Protein AF-A0AAJ0AAS0-F1 (afdb_monomer)

Mean predicted aligned error: 7.14 Å

Radius of gyration: 32.36 Å; Cα contacts (8 Å, |Δi|>4): 1077; chains: 1; bounding box: 87×70×100 Å

Solvent-accessible surface area (backbone atoms only — not comparable to full-atom values): 34614 Å² total; per-residue (Å²): 134,81,77,73,82,68,79,83,86,67,87,67,66,46,69,42,65,20,64,79,59,46,59,66,50,43,45,36,36,22,75,67,64,39,52,76,45,74,57,83,54,62,69,46,57,45,37,20,52,46,12,35,52,51,49,54,50,40,54,76,70,66,52,89,38,75,56,42,33,24,33,56,78,65,44,46,85,45,74,49,88,57,27,48,62,51,39,58,66,70,61,72,78,76,83,89,67,65,59,49,57,64,39,36,51,46,16,21,51,54,33,43,44,19,25,49,41,61,15,34,44,32,41,60,68,67,58,47,50,50,52,47,52,32,59,76,64,32,52,40,60,69,27,46,62,65,82,50,48,16,36,64,6,21,36,60,47,30,36,41,56,48,31,53,44,50,47,34,69,88,38,41,26,38,34,52,85,88,76,63,40,81,44,40,26,56,59,49,31,64,71,72,72,51,77,58,50,83,60,53,56,39,30,49,52,51,60,14,22,18,38,25,54,30,50,23,36,39,39,52,34,49,54,50,50,52,52,52,56,55,48,51,42,43,48,49,29,35,47,30,39,52,53,47,29,57,60,75,61,32,38,65,68,65,28,64,78,53,71,46,66,30,23,38,49,40,17,52,49,28,44,58,30,42,45,78,41,68,46,46,41,74,96,82,68,96,61,88,71,78,92,62,75,59,59,60,68,49,43,35,27,65,53,54,5,54,39,51,50,43,45,52,55,24,48,54,41,49,48,49,61,47,30,36,67,36,38,63,47,34,35,40,68,91,79,74,42,78,45,80,69,66,54,13,48,30,46,57,47,22,56,20,24,47,41,44,24,47,36,50,33,53,52,43,50,43,55,42,50,44,48,54,35,59,42,32,46,94,64,23,81,57,44,24,42,25,62,29,68,58,41,43,86,81,24,52,70,41,49,65,53,55,54,49,45,51,50,48,45,54,50,32,56,62,60,42,58,65,62,69,83,66,65,56,67,34,64,85,60,62,37,51,66,49,22,36,12,43,55,26,19,52,45,28,40,51,44,52,50,49,46,45,54,47,49,17,50,47,52,50,52,48,48,50,37,35,45,52,52,42,49,51,50,53,30,53,63,58,39,49,67,62,31,53,81,69,35,91,62,37,65,55,30,52,53,42,39,42,74,34,39,68,42,37,59,67,60,22,18,46,50,14,23,54,60,33,46,58,64,49,46,67,71,42,43,76,74,56,62,86,56,55,73,72,57,46,53,52,51,54,49,53,52,52,52,46,33,51,51,43,11,52,50,54,32,49,48,44,54,56,40,50,55,54,34,76,78,57,70,64,38,73,80,38,41,14,55,38,38,32,50,55,41,45,42,42,48,64,73,69,58,45,72,82,71,57,34,74,82,43,52,50,75,60,98,86,60,86,79,48,81,80,48,76,70,40,58,51,70,67,58,53,28,46,57,46,30,49,33,52,75,72,38,61,48,49,56,56,52,54,64,48,73,74,59,70,85,78,74,91,71,75,72,73,81,79,82,126

InterPro domains:
  IPR001106 Aromatic amino acid lyase [PF00221] (23-470)
  IPR001106 Aromatic amino acid lyase [PTHR10362] (16-489)
  IPR001106 Aromatic amino acid lyase [cd00332] (19-468)
  IPR005922 Phenylalanine ammonia-lyase [TIGR01226] (15-492)
  IPR008948 L-Aspartase-like [SSF48557] (14-642)
  IPR023144 Phenylalanine ammonia-lyase, shielding domain superfamily [G3DSA:1.10.274.20] (472-572)
  IPR024083 Fumarase/histidase, N-terminal [G3DSA:1.10.275.10] (10-210)

Sequence (658 aa):
METSPAVAGLTFSCVVDGQTLLLSDVVAVSHYHAPVSLTSDANILNKVHQSTVLLRLKLRQGATIYGITTGFGGSADVRTSDHEELQRGLLQLPQRGHALPTSIVRGMFLIRVNSLLRGHSGVRLEVLKAMLTLLDNHVIPIVPLRASISASGDLIPLSYIAGVLEGNSDVYVVVGTQNQKFMTEKEASKFIGMEPVRFEAKEALGITNGTATSAAAACIVMHQAHQLATMSQFLTAMATEALRGRQSNYHPFISQCRPHLGQMEAAATILRLLSGSKLTRNRDDHAEGLVKGRYPLRTAPQWIGYLLEVLMLAQQQVQVEINNTTDNPLFDVETETVHQGGNFQALAITSAMEKVSSSMQLLGKLMFAQCTELLNAKLNDCLPPNLAVDKPSKSFTTKGLDITMAAYMSELAHLSHPVSAHIQSAEMNNQSINSLALIAARNALEMTEILFLKLATYVYAFCQALDLECLNLDFCNVARPAMLEVAQNCICLLQKWNNLVNLDVEDRGRTAAREATGGQLEIWRPFLEGMHPEELIIALKAMDDHTKQSAERISHEYCKTRLRFLENPSTGAYLGVASKAIYKYVRKTLGVPIHRGLQDYPPTLGTGESPEEAGKKTIGTLTSEIYVALRNGSMHDMVMSRMFSGPKPLMRCRDTQG

Organism: NCBI:txid1209918

Secondary structure (DSSP, 8-state):
-------TT----EEE-SS---HHHHHHHHHS---EEE---HHHHHHHHHHHHHHHHHHHTT---TTTTB--GGGTT-B-S-HHHHHHHH-------SBPPHHHHHHHHHHHHHHHHTS-S---HHHHHHHHHHHHTTEEE--BSS---SSSSSHHHHHHHHHHHTT-TT-EEEE-SSS-EEEEHHHHHHHHTPPPP---TTHHHHHHSS-HHHHHHHHHHHHHHHHHHHHHHHHHHHHHHHTT-BGGGG-HHHHHTS--HHHHHHHHHHHHHTTT-SSSB-TT---SS-SS--HHHHTHHHHHHHHHHHHHHHHHHHHHHTTS---SSEEETTTTEEE---TT--HHHHHHHHHHHHHHHHHHHHHHHHHHHHH-TTTSSSPPGGG-SS-TTT--TTHHHHHHHHHHHHHHHHHTS-GGGG---BTTTTBSS---HHHHHHHHHHHHHHHHHHHHHHHHHHHHHHHHHHHHHHHHHHHHHHHHTT-TTHHHHHHHHHHTTTS-HHHHHHHHHHHHHHHHHHHHHHHHTT--HHHHHHHHHHHHHHHHHHHHHHHHHHHHHHHHHHHS--GGGT--HHHHHHHHIIIIIS------GGGGSPPPTTS---TTTTTPPPHHHHHHHHHHHHHTSHHHHHHHHHHT-SSPP---------

Structure (mmCIF, N/CA/C/O backbone):
data_AF-A0AAJ0AAS0-F1
#
_entry.id   AF-A0AAJ0AAS0-F1
#
loop_
_atom_site.group_PDB
_atom_site.id
_atom_site.type_symbol
_atom_site.label_atom_id
_atom_site.label_alt_id
_atom_site.label_comp_id
_atom_site.label_asym_id
_atom_site.label_entity_id
_atom_site.label_seq_id
_atom_site.pdbx_PDB_ins_code
_atom_site.Cartn_x
_atom_site.Cartn_y
_atom_site.Cartn_z
_atom_site.occupancy
_atom_site.B_iso_or_equiv
_atom_site.auth_seq_id
_atom_site.auth_comp_id
_atom_site.auth_asym_id
_atom_site.auth_atom_id
_atom_site.pdbx_PDB_model_num
ATOM 1 N N . MET A 1 1 ? -9.972 18.865 -6.438 1.00 31.48 1 MET A N 1
ATOM 2 C CA . MET A 1 1 ? -10.188 17.418 -6.636 1.00 31.48 1 MET A CA 1
ATOM 3 C C . MET A 1 1 ? -11.632 17.237 -7.054 1.00 31.48 1 MET A C 1
ATOM 5 O O . MET A 1 1 ? -12.506 17.241 -6.200 1.00 31.48 1 MET A O 1
ATOM 9 N N . GLU A 1 2 ? -11.887 17.175 -8.358 1.00 23.27 2 GLU A N 1
ATOM 10 C CA . GLU A 1 2 ? -13.170 16.689 -8.862 1.00 23.27 2 GLU A CA 1
ATOM 11 C C . GLU A 1 2 ? -13.206 15.181 -8.617 1.00 23.27 2 GLU A C 1
ATOM 13 O O . GLU A 1 2 ? -12.278 14.453 -8.975 1.00 23.27 2 GLU A O 1
ATOM 18 N N . THR A 1 3 ? -14.235 14.727 -7.915 1.00 31.94 3 THR A N 1
ATOM 19 C CA . THR A 1 3 ? -14.547 13.310 -7.772 1.00 31.94 3 THR A CA 1
ATOM 20 C C . THR A 1 3 ? -14.706 12.707 -9.163 1.00 31.94 3 THR A C 1
ATOM 22 O O . THR A 1 3 ? -15.489 13.220 -9.964 1.00 31.94 3 THR A O 1
ATOM 25 N N . SER A 1 4 ? -13.977 11.621 -9.434 1.00 27.77 4 SER A N 1
ATOM 26 C CA . SER A 1 4 ? -14.240 10.715 -10.558 1.00 27.77 4 SER A CA 1
ATOM 27 C C . SER A 1 4 ? -15.754 10.492 -10.688 1.00 27.77 4 SER A C 1
ATOM 29 O O . SER A 1 4 ? -16.411 10.355 -9.647 1.00 27.77 4 SER A O 1
ATOM 31 N N . PRO A 1 5 ? -16.329 10.502 -11.907 1.00 30.50 5 PRO A N 1
ATOM 32 C CA . PRO A 1 5 ? -17.762 10.351 -12.080 1.00 30.50 5 PRO A CA 1
ATOM 33 C C . PRO A 1 5 ? -18.199 9.073 -11.376 1.00 30.50 5 PRO A C 1
ATOM 35 O O . PRO A 1 5 ? -17.675 7.988 -11.631 1.00 30.50 5 PRO A O 1
ATOM 38 N N . ALA A 1 6 ? -19.123 9.268 -10.439 1.00 33.81 6 ALA A N 1
ATOM 39 C CA . ALA A 1 6 ? -19.765 8.235 -9.665 1.00 33.81 6 ALA A CA 1
ATOM 40 C C . ALA A 1 6 ? -20.058 7.014 -10.540 1.00 33.81 6 ALA A C 1
ATOM 42 O O . ALA A 1 6 ? -20.558 7.142 -11.662 1.00 33.81 6 ALA A O 1
ATOM 43 N N . VAL A 1 7 ? -19.812 5.827 -9.987 1.00 36.34 7 VAL A N 1
ATOM 44 C CA . VAL A 1 7 ? -20.528 4.622 -10.396 1.00 36.34 7 VAL A CA 1
ATOM 45 C C . VAL A 1 7 ? -22.010 4.924 -10.167 1.00 36.34 7 VAL A C 1
ATOM 47 O O . VAL A 1 7 ? -22.537 4.789 -9.066 1.00 36.34 7 VAL A O 1
ATOM 50 N N . ALA A 1 8 ? -22.656 5.470 -11.192 1.00 32.84 8 ALA A N 1
ATOM 51 C CA . ALA A 1 8 ? -24.053 5.837 -11.169 1.00 32.84 8 ALA A CA 1
ATOM 52 C C . ALA A 1 8 ? -24.873 4.551 -11.001 1.00 32.84 8 ALA A C 1
ATOM 54 O O . ALA A 1 8 ? -24.895 3.713 -11.900 1.00 32.84 8 ALA A O 1
ATOM 55 N N . GLY A 1 9 ? -25.527 4.392 -9.845 1.00 35.19 9 GLY A N 1
ATOM 56 C CA . GLY A 1 9 ? -26.623 3.431 -9.679 1.00 35.19 9 GLY A CA 1
ATOM 57 C C . GLY A 1 9 ? -26.605 2.527 -8.444 1.00 35.19 9 GLY A C 1
ATOM 58 O O . GLY A 1 9 ? -27.605 1.861 -8.208 1.00 35.19 9 GLY A O 1
ATOM 59 N N . LEU A 1 10 ? -25.544 2.502 -7.632 1.00 41.59 10 LEU A N 1
ATOM 60 C CA . LEU A 1 10 ? -25.531 1.747 -6.370 1.00 41.59 10 LEU A CA 1
ATOM 61 C C . LEU A 1 10 ? -25.032 2.648 -5.239 1.00 41.59 10 LEU A C 1
ATOM 63 O O . LEU A 1 10 ? -23.831 2.836 -5.065 1.00 41.59 10 LEU A O 1
ATOM 67 N N . THR A 1 11 ? -25.950 3.217 -4.458 1.00 56.59 11 THR A N 1
ATOM 68 C CA . THR A 1 11 ? -25.603 3.800 -3.157 1.00 56.59 11 THR A CA 1
ATOM 69 C C . THR A 1 11 ? -25.243 2.654 -2.222 1.00 56.59 11 THR A C 1
ATOM 71 O O . THR A 1 11 ? -26.122 2.023 -1.636 1.00 56.59 11 THR A O 1
ATOM 74 N N . PHE A 1 12 ? -23.952 2.337 -2.141 1.00 76.06 12 PHE A N 1
ATOM 75 C CA . PHE A 1 12 ? -23.439 1.391 -1.160 1.00 76.06 12 PHE A CA 1
ATOM 76 C C . PHE A 1 12 ? -23.821 1.882 0.244 1.00 76.06 12 PHE A C 1
ATOM 78 O O . PHE A 1 12 ? -23.503 3.013 0.609 1.00 76.06 12 PHE A O 1
ATOM 85 N N . SER A 1 13 ? -24.521 1.046 1.007 1.00 80.88 13 SER A N 1
ATOM 86 C CA . SER A 1 13 ? -24.860 1.294 2.407 1.00 80.88 13 SER A CA 1
ATOM 87 C C . SER A 1 13 ? -24.376 0.113 3.234 1.00 80.88 13 SER A C 1
ATOM 89 O O . SER A 1 13 ? -24.624 -1.040 2.879 1.00 80.88 13 SER A O 1
ATOM 91 N N . CYS A 1 14 ? -23.655 0.411 4.312 1.00 93.44 14 CYS A N 1
ATOM 92 C CA . CYS A 1 14 ? -23.156 -0.587 5.245 1.00 93.44 14 CYS A CA 1
ATOM 93 C C . CYS A 1 14 ? -24.217 -0.838 6.321 1.00 93.44 14 CYS A C 1
ATOM 95 O O . CYS A 1 14 ? -24.584 0.082 7.054 1.00 93.44 14 CYS A O 1
ATOM 97 N N . VAL A 1 15 ? -24.681 -2.079 6.448 1.00 95.81 15 VAL A N 1
ATOM 98 C CA . VAL A 1 15 ? -25.550 -2.502 7.554 1.00 95.81 15 VAL A CA 1
ATOM 99 C C . VAL A 1 15 ? -24.696 -3.263 8.559 1.00 95.81 15 VAL A C 1
ATOM 101 O O . VAL A 1 15 ? -24.069 -4.253 8.195 1.00 95.81 15 VAL A O 1
ATOM 104 N N . VAL A 1 16 ? -24.654 -2.805 9.810 1.00 96.69 16 VAL A N 1
ATOM 105 C CA . VAL A 1 16 ? -23.948 -3.515 10.889 1.00 96.69 16 VAL A CA 1
ATOM 106 C C . VAL A 1 16 ? -24.905 -4.414 11.666 1.00 96.69 16 VAL A C 1
ATOM 108 O O . VAL A 1 16 ? -25.995 -3.992 12.058 1.00 96.69 16 VAL A O 1
ATOM 111 N N . ASP A 1 17 ? -24.479 -5.652 11.904 1.00 96.88 17 ASP A N 1
ATOM 112 C CA . ASP A 1 17 ? -25.237 -6.698 12.605 1.00 96.88 17 ASP A CA 1
ATOM 113 C C . ASP A 1 17 ? -24.415 -7.413 13.702 1.00 96.88 17 ASP A C 1
ATOM 115 O O . ASP A 1 17 ? -24.924 -8.262 14.432 1.00 96.88 17 ASP A O 1
ATOM 119 N N . GLY A 1 18 ? -23.138 -7.050 13.841 1.00 96.88 18 GLY A N 1
ATOM 120 C CA . GLY A 1 18 ? -22.194 -7.624 14.793 1.00 96.88 18 GLY A CA 1
ATOM 121 C C . GLY A 1 18 ? -21.450 -8.871 14.316 1.00 96.88 18 GLY A C 1
ATOM 122 O O . GLY A 1 18 ? -20.670 -9.428 15.095 1.00 96.88 18 GLY A O 1
ATOM 123 N N . GLN A 1 19 ? -21.674 -9.343 13.086 1.00 96.38 19 GLN A N 1
ATOM 124 C CA . GLN A 1 19 ? -21.149 -10.635 12.626 1.00 96.38 19 GLN A CA 1
ATOM 125 C C . GLN A 1 19 ? -20.616 -10.644 11.192 1.00 96.38 19 GLN A C 1
ATOM 127 O O . GLN A 1 19 ? -19.713 -11.435 10.910 1.00 96.38 19 GLN A O 1
ATOM 132 N N . THR A 1 20 ? -21.146 -9.814 10.291 1.00 96.75 20 THR A N 1
ATOM 133 C CA . THR A 1 20 ? -20.845 -9.917 8.852 1.00 96.75 20 THR A CA 1
ATOM 134 C C . THR A 1 20 ? -20.095 -8.723 8.276 1.00 96.75 20 THR A C 1
ATOM 136 O O . THR A 1 20 ? -20.034 -8.582 7.057 1.00 96.75 20 THR A O 1
ATOM 139 N N . LEU A 1 21 ? -19.518 -7.862 9.114 1.00 97.31 21 LEU A N 1
ATOM 140 C CA . LEU A 1 21 ? -18.780 -6.688 8.657 1.00 97.31 21 LEU A CA 1
ATOM 141 C C . LEU A 1 21 ? -17.566 -7.119 7.831 1.00 97.31 21 LEU A C 1
ATOM 143 O O . LEU A 1 21 ? -16.699 -7.837 8.329 1.00 97.31 21 LEU A O 1
ATOM 147 N N . LEU A 1 22 ? -17.468 -6.682 6.582 1.00 97.12 22 LEU A N 1
ATOM 148 C CA . LEU A 1 22 ? -16.325 -6.978 5.725 1.00 97.12 22 LEU A CA 1
ATOM 149 C C . LEU A 1 22 ? -15.256 -5.896 5.846 1.00 97.12 22 LEU A C 1
ATOM 151 O O . LEU A 1 22 ? -15.534 -4.722 6.094 1.00 97.12 22 LEU A O 1
ATOM 155 N N . LEU A 1 23 ? -14.010 -6.273 5.564 1.00 96.50 23 LEU A N 1
ATOM 156 C CA . LEU A 1 23 ? -12.910 -5.316 5.428 1.00 96.50 23 LEU A CA 1
ATOM 157 C C . LEU A 1 23 ? -13.241 -4.186 4.437 1.00 96.50 23 LEU A C 1
ATOM 159 O O . LEU A 1 23 ? -12.921 -3.024 4.690 1.00 96.50 23 LEU A O 1
ATOM 163 N N . SER A 1 24 ? -13.899 -4.514 3.319 1.00 95.31 24 SER A N 1
ATOM 164 C CA . SER A 1 24 ? -14.338 -3.534 2.319 1.00 95.31 24 SER A CA 1
ATOM 165 C C . SER A 1 24 ? -15.326 -2.518 2.881 1.00 95.31 24 SER A C 1
ATOM 167 O O . SER A 1 24 ? -15.268 -1.354 2.492 1.00 95.31 24 SER A O 1
ATOM 169 N N . ASP A 1 25 ? -16.187 -2.930 3.809 1.00 97.19 25 ASP A N 1
ATOM 170 C CA . ASP A 1 25 ? -17.194 -2.061 4.415 1.00 97.19 25 ASP A CA 1
ATOM 171 C C . ASP A 1 25 ? -16.514 -1.031 5.316 1.00 97.19 25 ASP A C 1
ATOM 173 O O . ASP A 1 25 ? -16.795 0.165 5.224 1.00 97.19 25 ASP A O 1
ATOM 177 N N . VAL A 1 26 ? -15.527 -1.476 6.106 1.00 98.06 26 VAL A N 1
ATOM 178 C CA . VAL A 1 26 ? -14.680 -0.584 6.910 1.00 98.06 26 VAL A CA 1
ATOM 179 C C . VAL A 1 26 ? -14.005 0.450 6.017 1.00 98.06 26 VAL A C 1
ATOM 181 O O . VAL A 1 26 ? -14.097 1.643 6.289 1.00 98.06 26 VAL A O 1
ATOM 184 N N . VAL A 1 27 ? -13.389 0.031 4.909 1.00 96.00 27 VAL A N 1
ATOM 185 C CA . VAL A 1 27 ? -12.736 0.954 3.964 1.00 96.00 27 VAL A CA 1
ATOM 186 C C . VAL A 1 27 ? -13.741 1.924 3.334 1.00 96.00 27 VAL A C 1
ATOM 188 O O . VAL A 1 27 ? -13.458 3.121 3.250 1.00 96.00 27 VAL A O 1
ATOM 191 N N . ALA A 1 28 ? -14.916 1.443 2.922 1.00 95.56 28 ALA A N 1
ATOM 192 C CA . ALA A 1 28 ? -15.973 2.261 2.331 1.00 95.56 28 ALA A CA 1
ATOM 193 C C . ALA A 1 28 ? -16.441 3.370 3.286 1.00 95.56 28 ALA A C 1
ATOM 195 O O . ALA A 1 28 ? -16.555 4.533 2.898 1.00 95.56 28 ALA A O 1
ATOM 196 N N . VAL A 1 29 ? -16.641 3.044 4.560 1.00 96.19 29 VAL A N 1
ATOM 197 C CA . VAL A 1 29 ? -17.061 4.007 5.586 1.00 96.19 29 VAL A CA 1
ATOM 198 C C . VAL A 1 29 ? -15.919 4.950 5.981 1.00 96.19 29 VAL A C 1
ATOM 200 O O . VAL A 1 29 ? -16.136 6.159 6.143 1.00 96.19 29 VAL A O 1
ATOM 203 N N . SER A 1 30 ? -14.701 4.418 6.112 1.00 95.06 30 SER A N 1
ATOM 204 C CA . SER A 1 30 ? -13.500 5.147 6.531 1.00 95.06 30 SER A CA 1
ATOM 205 C C . SER A 1 30 ? -12.994 6.146 5.496 1.00 95.06 30 SER A C 1
ATOM 207 O O . SER A 1 30 ? -12.663 7.272 5.862 1.00 95.06 30 SER A O 1
ATOM 209 N N . HIS A 1 31 ? -12.901 5.746 4.225 1.00 90.06 31 HIS A N 1
ATOM 210 C CA . HIS A 1 31 ? -12.305 6.557 3.158 1.00 90.06 31 HIS A CA 1
ATOM 211 C C . HIS A 1 31 ? -13.331 7.196 2.227 1.00 90.06 31 HIS A C 1
ATOM 213 O O . HIS A 1 31 ? -13.123 8.325 1.789 1.00 90.06 31 HIS A O 1
ATOM 219 N N . TYR A 1 32 ? -14.429 6.499 1.934 1.00 91.19 32 TYR A N 1
ATOM 220 C CA . TYR A 1 32 ? -15.428 6.952 0.961 1.00 91.19 32 TYR A CA 1
ATOM 221 C C . TYR A 1 32 ? -16.697 7.505 1.614 1.00 91.19 32 TYR A C 1
ATOM 223 O O . TYR A 1 32 ? -17.628 7.891 0.914 1.00 91.19 32 TYR A O 1
ATOM 231 N N . HIS A 1 33 ? -16.716 7.587 2.948 1.00 93.19 33 HIS A N 1
ATOM 232 C CA . HIS A 1 33 ? -17.821 8.132 3.733 1.00 93.19 33 HIS A CA 1
ATOM 233 C C . HIS A 1 33 ? -19.169 7.450 3.454 1.00 93.19 33 HIS A C 1
ATOM 235 O O . HIS A 1 33 ? -20.209 8.104 3.507 1.00 93.19 33 HIS A O 1
ATOM 241 N N . ALA A 1 34 ? -19.152 6.146 3.158 1.00 94.06 34 ALA A N 1
ATOM 242 C CA . ALA A 1 34 ? -20.374 5.384 2.945 1.00 94.06 34 ALA A CA 1
ATOM 243 C C . ALA A 1 34 ? -21.331 5.496 4.153 1.00 94.06 34 ALA A C 1
ATOM 245 O O . ALA A 1 34 ? -20.856 5.446 5.295 1.00 94.06 34 ALA A O 1
ATOM 246 N N . PRO A 1 35 ? -22.651 5.630 3.919 1.00 93.19 35 PRO A N 1
ATOM 247 C CA . PRO A 1 35 ? -23.645 5.675 4.984 1.00 93.19 35 PRO A CA 1
ATOM 248 C C . PRO A 1 35 ? -23.721 4.337 5.723 1.00 93.19 35 PRO A C 1
ATOM 250 O O . PRO A 1 35 ? -23.610 3.265 5.112 1.00 93.19 35 PRO A O 1
ATOM 253 N N . VAL A 1 36 ? -23.955 4.408 7.032 1.00 95.44 36 VAL A N 1
ATOM 254 C CA . VAL A 1 36 ? -24.023 3.245 7.924 1.00 95.44 36 VAL A CA 1
ATOM 255 C C . VAL A 1 36 ? -25.398 3.183 8.572 1.00 95.44 36 VAL A C 1
ATOM 257 O O . VAL A 1 36 ? -25.947 4.198 8.976 1.00 95.44 36 VAL A O 1
ATOM 260 N N . SER A 1 37 ? -25.958 1.986 8.702 1.00 94.69 37 SER A N 1
ATOM 261 C CA . SER A 1 37 ? -27.196 1.765 9.448 1.00 94.69 37 SER A CA 1
ATOM 262 C C . SER A 1 37 ? -27.090 0.530 10.336 1.00 94.69 37 SER A C 1
ATOM 264 O O . SER A 1 37 ? -26.320 -0.391 10.061 1.00 94.69 37 SER A O 1
ATOM 266 N N . LEU A 1 38 ? -27.853 0.515 11.429 1.00 95.69 38 LEU A N 1
ATOM 267 C CA . LEU A 1 38 ? -28.025 -0.687 12.243 1.00 95.69 38 LEU A CA 1
ATOM 268 C C . LEU A 1 38 ? -28.921 -1.686 11.512 1.00 95.69 38 LEU A C 1
ATOM 270 O O . LEU A 1 38 ? -29.851 -1.296 10.804 1.00 95.69 38 LEU A O 1
ATOM 274 N N . THR A 1 39 ? -28.691 -2.972 11.758 1.00 96.12 39 THR A N 1
ATOM 275 C CA . THR A 1 39 ? -29.633 -4.026 11.380 1.00 96.12 39 THR A CA 1
ATOM 276 C C . THR A 1 39 ? -31.048 -3.745 11.900 1.00 96.12 39 THR A C 1
ATOM 278 O O . THR A 1 39 ? -31.243 -3.191 12.985 1.00 96.12 39 THR A O 1
ATOM 281 N N . SER A 1 40 ? -32.045 -4.165 11.120 1.00 94.88 40 SER A N 1
ATOM 282 C CA . SER A 1 40 ? -33.456 -4.171 11.526 1.00 94.88 40 SER A CA 1
ATOM 283 C C . SER A 1 40 ? -33.870 -5.476 12.218 1.00 94.88 40 SER A C 1
ATOM 285 O O . SER A 1 40 ? -35.023 -5.604 12.631 1.00 94.88 40 SER A O 1
ATOM 287 N N . ASP A 1 41 ? -32.950 -6.436 12.375 1.00 97.00 41 ASP A N 1
ATOM 288 C CA . ASP A 1 41 ? -33.218 -7.697 13.066 1.00 97.00 41 ASP A CA 1
ATOM 289 C C . ASP A 1 41 ? -33.472 -7.460 14.563 1.00 97.00 41 ASP A C 1
ATOM 291 O O . ASP A 1 41 ? -32.561 -7.201 15.359 1.00 97.00 41 ASP A O 1
ATOM 295 N N . ALA A 1 42 ? -34.741 -7.590 14.950 1.00 96.69 42 ALA A N 1
ATOM 296 C CA . ALA A 1 42 ? -35.193 -7.423 16.322 1.00 96.69 42 ALA A CA 1
ATOM 297 C C . ALA A 1 42 ? -34.506 -8.387 17.300 1.00 96.69 42 ALA A C 1
ATOM 299 O O . ALA A 1 42 ? -34.339 -8.029 18.464 1.00 96.69 42 ALA A O 1
ATOM 300 N N . ASN A 1 43 ? -34.067 -9.572 16.860 1.00 95.81 43 ASN A N 1
ATOM 301 C CA . ASN A 1 43 ? -33.386 -10.528 17.734 1.00 95.81 43 ASN A CA 1
ATOM 302 C C . ASN A 1 43 ? -32.020 -9.999 18.176 1.00 95.81 43 ASN A C 1
ATOM 304 O O . ASN A 1 43 ? -31.676 -10.091 19.353 1.00 95.81 43 ASN A O 1
ATOM 308 N N . ILE A 1 44 ? -31.260 -9.408 17.251 1.00 95.88 44 ILE A N 1
ATOM 309 C CA . ILE A 1 44 ? -29.943 -8.823 17.540 1.00 95.88 44 ILE A CA 1
ATOM 310 C C . ILE A 1 44 ? -30.103 -7.631 18.487 1.00 95.88 44 ILE A C 1
ATOM 312 O O . ILE A 1 44 ? -29.446 -7.561 19.527 1.00 95.88 44 ILE A O 1
ATOM 316 N N . LEU A 1 45 ? -31.040 -6.729 18.184 1.00 97.00 45 LEU A N 1
ATOM 317 C CA . LEU A 1 45 ? -31.318 -5.565 19.031 1.00 97.00 45 LEU A CA 1
ATOM 318 C C . LEU A 1 45 ? -31.811 -5.973 20.429 1.00 97.00 45 LEU A C 1
ATOM 320 O O . LEU A 1 45 ? -31.420 -5.367 21.430 1.00 97.00 45 LEU A O 1
ATOM 324 N N . ASN A 1 46 ? -32.625 -7.028 20.515 1.00 96.94 46 ASN A N 1
ATOM 325 C CA . ASN A 1 46 ? -33.105 -7.554 21.786 1.00 96.94 46 ASN A CA 1
ATOM 326 C C . ASN A 1 46 ? -31.972 -8.169 22.622 1.00 96.94 46 ASN A C 1
ATOM 328 O O . ASN A 1 46 ? -31.959 -7.962 23.830 1.00 96.94 46 ASN A O 1
ATOM 332 N N . LYS A 1 47 ? -30.976 -8.835 22.016 1.00 96.56 47 LYS A N 1
ATOM 333 C CA . LYS A 1 47 ? -29.791 -9.328 22.748 1.00 96.56 47 LYS A CA 1
ATOM 334 C C . LYS A 1 47 ? -29.015 -8.194 23.419 1.00 96.56 47 LYS A C 1
ATOM 336 O O . LYS A 1 47 ? -28.660 -8.299 24.593 1.00 96.56 47 LYS A O 1
ATOM 341 N N . VAL A 1 48 ? -28.816 -7.074 22.717 1.00 97.56 48 VAL A N 1
ATOM 342 C CA . VAL A 1 48 ? -28.203 -5.868 23.306 1.00 97.56 48 VAL A CA 1
ATOM 343 C C . VAL A 1 48 ? -29.003 -5.402 24.519 1.00 97.56 48 VAL A C 1
ATOM 345 O O . VAL A 1 48 ? -28.438 -5.238 25.602 1.00 97.56 48 VAL A O 1
ATOM 348 N N . HIS A 1 49 ? -30.323 -5.270 24.373 1.00 97.75 49 HIS A N 1
ATOM 349 C CA . HIS A 1 49 ? -31.198 -4.879 25.475 1.00 97.75 49 HIS A CA 1
ATOM 350 C C . HIS A 1 49 ? -31.118 -5.853 26.662 1.00 97.75 49 HIS A C 1
ATOM 352 O O . HIS A 1 49 ? -30.901 -5.425 27.798 1.00 97.75 49 HIS A O 1
ATOM 358 N N . GLN A 1 50 ? -31.210 -7.159 26.415 1.00 98.12 50 GLN A N 1
ATOM 359 C CA . GLN A 1 50 ? -31.137 -8.192 27.447 1.00 98.12 50 GLN A CA 1
ATOM 360 C C . GLN A 1 50 ? -29.813 -8.153 28.222 1.00 98.12 50 GLN A C 1
ATOM 362 O O . GLN A 1 50 ? -29.824 -8.321 29.441 1.00 98.12 50 GLN A O 1
ATOM 367 N N . SER A 1 51 ? -28.692 -7.839 27.567 1.00 97.94 51 SER A N 1
ATOM 368 C CA . SER A 1 51 ? -27.401 -7.680 28.251 1.00 97.94 51 SER A CA 1
ATOM 369 C C . SER A 1 51 ? -27.414 -6.544 29.284 1.00 97.94 51 SER A C 1
ATOM 371 O O . SER A 1 51 ? -26.890 -6.697 30.388 1.00 97.94 51 SER A O 1
ATOM 373 N N . THR A 1 52 ? -28.091 -5.429 28.980 1.00 97.69 52 THR A N 1
ATOM 374 C CA . THR A 1 52 ? -28.263 -4.312 29.928 1.00 97.69 52 THR A CA 1
ATOM 375 C C . THR A 1 52 ? -29.208 -4.675 31.077 1.00 97.69 52 THR A C 1
ATOM 377 O O . THR A 1 52 ? -28.983 -4.278 32.223 1.00 97.69 52 THR A O 1
ATOM 380 N N . VAL A 1 53 ? -30.248 -5.474 30.803 1.00 97.94 53 VAL A N 1
ATOM 381 C CA . VAL A 1 53 ? -31.174 -5.986 31.826 1.00 97.94 53 VAL A CA 1
ATOM 382 C C . VAL A 1 53 ? -30.442 -6.917 32.790 1.00 97.94 53 VAL A C 1
ATOM 384 O O . VAL A 1 53 ? -30.584 -6.761 34.006 1.00 97.94 53 VAL A O 1
ATOM 387 N N . LEU A 1 54 ? -29.617 -7.829 32.268 1.00 98.12 54 LEU A N 1
ATOM 388 C CA . LEU A 1 54 ? -28.797 -8.730 33.073 1.00 98.12 54 LEU A CA 1
ATOM 389 C C . LEU A 1 54 ? -27.805 -7.951 33.944 1.00 98.12 54 LEU A C 1
ATOM 391 O O . LEU A 1 54 ? -27.720 -8.213 35.143 1.00 98.12 54 LEU A O 1
ATOM 395 N N . LEU A 1 55 ? -27.114 -6.949 33.389 1.00 97.38 55 LEU A N 1
ATOM 396 C CA . LEU A 1 55 ? -26.239 -6.065 34.163 1.00 97.38 55 LEU A CA 1
ATOM 397 C C . LEU A 1 55 ? -26.984 -5.433 35.350 1.00 97.38 55 LEU A C 1
ATOM 399 O O . LEU A 1 55 ? -26.564 -5.576 36.500 1.00 97.38 55 LEU A O 1
ATOM 403 N N . ARG A 1 56 ? -28.130 -4.791 35.101 1.00 96.38 56 ARG A N 1
ATOM 404 C CA . ARG A 1 56 ? -28.939 -4.159 36.158 1.00 96.38 56 ARG A CA 1
ATOM 405 C C . ARG A 1 56 ? -29.436 -5.169 37.195 1.00 96.38 56 ARG A C 1
ATOM 407 O O . ARG A 1 56 ? -29.492 -4.852 38.382 1.00 96.38 56 ARG A O 1
ATOM 414 N N . LEU A 1 57 ? -29.793 -6.385 36.777 1.00 96.81 57 LEU A N 1
ATOM 415 C CA . LEU A 1 57 ? -30.160 -7.469 37.690 1.00 96.81 57 LEU A CA 1
ATOM 416 C C . LEU A 1 57 ? -28.995 -7.834 38.618 1.00 96.81 57 LEU A C 1
ATOM 418 O O . LEU A 1 57 ? -29.186 -7.857 39.833 1.00 96.81 57 LEU A O 1
ATOM 422 N N . LYS A 1 58 ? -27.795 -8.059 38.071 1.00 96.88 58 LYS A N 1
ATOM 423 C CA . LYS A 1 58 ? -26.612 -8.425 38.863 1.00 96.88 58 LYS A CA 1
ATOM 424 C C . LYS A 1 58 ? -26.198 -7.316 39.831 1.00 96.88 58 LYS A C 1
ATOM 426 O O . LYS A 1 58 ? -25.869 -7.613 40.977 1.00 96.88 58 LYS A O 1
ATOM 431 N N . LEU A 1 59 ? -26.290 -6.048 39.425 1.00 95.25 59 LEU A N 1
ATOM 432 C CA . LEU A 1 59 ? -26.036 -4.915 40.324 1.00 95.25 59 LEU A CA 1
ATOM 433 C C . LEU A 1 59 ? -27.026 -4.873 41.495 1.00 95.25 59 LEU A C 1
ATOM 435 O O . LEU A 1 59 ? -26.608 -4.735 42.641 1.00 95.25 59 LEU A O 1
ATOM 439 N N . ARG A 1 60 ? -28.327 -5.086 41.242 1.00 95.06 60 ARG A N 1
ATOM 440 C CA . ARG A 1 60 ? -29.342 -5.176 42.313 1.00 95.06 60 ARG A CA 1
ATOM 441 C C . ARG A 1 60 ? -29.115 -6.350 43.264 1.00 95.06 60 ARG A C 1
ATOM 443 O O . ARG A 1 60 ? -29.484 -6.262 44.428 1.00 95.06 60 ARG A O 1
ATOM 450 N N . GLN A 1 61 ? -28.506 -7.430 42.781 1.00 95.38 61 GLN A N 1
ATOM 451 C CA . GLN A 1 61 ? -28.114 -8.584 43.595 1.00 95.38 61 GLN A CA 1
ATOM 452 C C . GLN A 1 61 ? -26.825 -8.343 44.405 1.00 95.38 61 GLN A C 1
ATOM 454 O O . GLN A 1 61 ? -26.389 -9.241 45.119 1.00 95.38 61 GLN A O 1
ATOM 459 N N . GLY A 1 62 ? -26.199 -7.163 44.302 1.00 93.06 62 GLY A N 1
ATOM 460 C CA . GLY A 1 62 ? -24.944 -6.853 44.992 1.00 93.06 62 GLY A CA 1
ATOM 461 C C . GLY A 1 62 ? -23.728 -7.571 44.402 1.00 93.06 62 GLY A C 1
ATOM 462 O O . GLY A 1 62 ? -22.745 -7.800 45.107 1.00 93.06 62 GLY A O 1
ATOM 463 N N . ALA A 1 63 ? -23.780 -7.964 43.123 1.00 93.75 63 ALA A N 1
ATOM 464 C CA . ALA A 1 63 ? -22.688 -8.689 42.487 1.00 93.75 63 ALA A CA 1
ATOM 465 C C . ALA A 1 63 ? -21.397 -7.851 42.422 1.00 93.75 63 ALA A C 1
ATOM 467 O O . ALA A 1 63 ? -21.395 -6.671 42.059 1.00 93.75 63 ALA A O 1
ATOM 468 N N . THR A 1 64 ? -20.265 -8.495 42.710 1.00 93.88 64 THR A N 1
ATOM 469 C CA . THR A 1 64 ? -18.939 -7.915 42.466 1.00 93.88 64 THR A CA 1
ATOM 470 C C . THR A 1 64 ? -18.557 -8.137 41.002 1.00 93.88 64 THR A C 1
ATOM 472 O O . THR A 1 64 ? -18.380 -9.277 40.576 1.00 93.88 64 THR A O 1
ATOM 475 N N . ILE A 1 65 ? -18.452 -7.060 40.223 1.00 94.00 65 ILE A N 1
ATOM 476 C CA . ILE A 1 65 ? -18.223 -7.084 38.778 1.00 94.00 65 ILE A CA 1
ATOM 477 C C . ILE A 1 65 ? -17.092 -6.112 38.423 1.00 94.00 65 ILE A C 1
ATOM 479 O O . ILE A 1 65 ? -17.158 -4.923 38.752 1.00 94.00 65 ILE A O 1
ATOM 483 N N . TYR A 1 66 ? -16.077 -6.633 37.725 1.00 93.88 66 TYR A N 1
ATOM 484 C CA . TYR A 1 66 ? -14.888 -5.893 37.299 1.00 93.88 66 TYR A CA 1
ATOM 485 C C . TYR A 1 66 ? -15.233 -4.592 36.563 1.00 93.88 66 TYR A C 1
ATOM 487 O O . TYR A 1 66 ? -16.006 -4.616 35.605 1.00 93.88 66 TYR A O 1
ATOM 495 N N . GLY A 1 67 ? -14.639 -3.474 36.992 1.00 92.25 67 GLY A N 1
ATOM 496 C CA . GLY A 1 67 ? -14.780 -2.162 36.350 1.00 92.25 67 GLY A CA 1
ATOM 497 C C . GLY A 1 67 ? -16.185 -1.550 36.434 1.00 92.25 67 GLY A C 1
ATOM 498 O O . GLY A 1 67 ? -16.488 -0.597 35.713 1.00 92.25 67 GLY A O 1
ATOM 499 N N . ILE A 1 68 ? -17.054 -2.114 37.285 1.00 93.06 68 ILE A N 1
ATOM 500 C CA . ILE A 1 68 ? -18.416 -1.620 37.538 1.00 93.06 68 ILE A CA 1
ATOM 501 C C . ILE A 1 68 ? -18.657 -1.405 39.037 1.00 93.06 68 ILE A C 1
ATOM 503 O O . ILE A 1 68 ? -19.084 -0.328 39.447 1.00 93.06 68 ILE A O 1
ATOM 507 N N . THR A 1 69 ? -18.381 -2.422 39.860 1.00 94.50 69 THR A N 1
ATOM 508 C CA . THR A 1 69 ? -18.392 -2.326 41.336 1.00 94.50 69 THR A CA 1
ATOM 509 C C . THR A 1 69 ? -16.985 -2.426 41.931 1.00 94.50 69 THR A C 1
ATOM 511 O O . THR A 1 69 ? -16.809 -2.365 43.150 1.00 94.50 69 THR A O 1
ATOM 514 N N . THR A 1 70 ? -15.970 -2.553 41.073 1.00 94.44 70 THR A N 1
ATOM 515 C CA . THR A 1 70 ? -14.546 -2.559 41.424 1.00 94.44 70 THR A CA 1
ATOM 516 C C . THR A 1 70 ? -13.791 -1.464 40.675 1.00 94.44 70 THR A C 1
ATOM 518 O O . THR A 1 70 ? -14.294 -0.948 39.678 1.00 94.44 70 THR A O 1
ATOM 521 N N . GLY A 1 71 ? -12.553 -1.176 41.085 1.00 92.00 71 GLY A N 1
ATOM 522 C CA . GLY A 1 71 ? -11.619 -0.416 40.247 1.00 92.00 71 GLY A CA 1
ATOM 523 C C . GLY A 1 71 ? -11.203 -1.161 38.972 1.00 92.00 71 GLY A C 1
ATOM 524 O O . GLY A 1 71 ? -11.678 -2.268 38.687 1.00 92.00 71 GLY A O 1
ATOM 525 N N . PHE A 1 72 ? -10.296 -0.543 38.216 1.00 91.88 72 PHE A N 1
ATOM 526 C CA . PHE A 1 72 ? -9.778 -1.042 36.940 1.00 91.88 72 PHE A CA 1
ATOM 527 C C . PHE A 1 72 ? -8.335 -1.532 37.076 1.00 91.88 72 PHE A C 1
ATOM 529 O O . PHE A 1 72 ? -7.604 -1.099 37.967 1.00 91.88 72 PHE A O 1
ATOM 536 N N . GLY A 1 73 ? -7.918 -2.398 36.153 1.00 91.69 73 GLY A N 1
ATOM 537 C CA . GLY A 1 73 ? -6.520 -2.813 36.022 1.00 91.69 73 GLY A CA 1
ATOM 538 C C . GLY A 1 73 ? -5.907 -3.364 37.315 1.00 91.69 73 GLY A C 1
ATOM 539 O O . GLY A 1 73 ? -6.541 -4.140 38.030 1.00 91.69 73 GLY A O 1
ATOM 540 N N . GLY A 1 74 ? -4.691 -2.923 37.637 1.00 89.00 74 GLY A N 1
ATOM 541 C CA . GLY A 1 74 ? -3.977 -3.266 38.869 1.00 89.00 74 GLY A CA 1
ATOM 542 C C . GLY A 1 74 ? -4.624 -2.748 40.158 1.00 89.00 74 GLY A C 1
ATOM 543 O O . GLY A 1 74 ? -4.165 -3.106 41.235 1.00 89.00 74 GLY A O 1
ATOM 544 N N . SER A 1 75 ? -5.690 -1.945 40.062 1.00 92.06 75 SER A N 1
ATOM 545 C CA . SER A 1 75 ? -6.509 -1.472 41.191 1.00 92.06 75 SER A CA 1
ATOM 546 C C . SER A 1 75 ? -7.874 -2.177 41.273 1.00 92.06 75 SER A C 1
ATOM 548 O O . SER A 1 75 ? -8.827 -1.640 41.833 1.00 92.06 75 SER A O 1
ATOM 550 N N . ALA A 1 76 ? -8.035 -3.365 40.682 1.00 91.19 76 ALA A N 1
ATOM 551 C CA . ALA A 1 76 ? -9.310 -4.095 40.683 1.00 91.19 76 ALA A CA 1
ATOM 552 C C . ALA A 1 76 ? -9.754 -4.622 42.068 1.00 91.19 76 ALA A C 1
ATOM 554 O O . ALA A 1 76 ? -10.842 -5.187 42.206 1.00 91.19 76 ALA A O 1
ATOM 555 N N . ASP A 1 77 ? -8.948 -4.449 43.112 1.00 91.69 77 ASP A N 1
ATOM 556 C CA . ASP A 1 77 ? -9.234 -4.798 44.506 1.00 91.69 77 ASP A CA 1
ATOM 557 C C . ASP A 1 77 ? -10.033 -3.718 45.263 1.00 91.69 77 ASP A C 1
ATOM 559 O O . ASP A 1 77 ? -10.711 -4.041 46.240 1.00 91.69 77 ASP A O 1
ATOM 563 N N . VAL A 1 78 ? -10.074 -2.474 44.773 1.00 92.56 78 VAL A N 1
ATOM 564 C CA . VAL A 1 78 ? -10.923 -1.415 45.356 1.00 92.56 78 VAL A CA 1
ATOM 565 C C . VAL A 1 78 ? -12.398 -1.599 44.977 1.00 92.56 78 VAL A C 1
ATOM 567 O O . VAL A 1 78 ? -12.715 -2.278 43.995 1.00 92.56 78 VAL A O 1
ATOM 570 N N . ARG A 1 79 ? -13.327 -1.022 45.753 1.00 94.06 79 ARG A N 1
ATOM 571 C CA . ARG A 1 79 ? -14.786 -1.184 45.586 1.00 94.06 79 ARG A CA 1
ATOM 572 C C . ARG A 1 79 ? -15.517 0.155 45.606 1.00 94.06 79 ARG A C 1
ATOM 574 O O . ARG A 1 79 ? -15.107 1.065 46.318 1.00 94.06 79 ARG A O 1
ATOM 581 N N . THR A 1 80 ? -16.621 0.245 44.867 1.00 93.81 80 THR A N 1
ATOM 582 C CA . THR A 1 80 ? -17.536 1.397 44.894 1.00 93.81 80 THR A CA 1
ATOM 583 C C . THR A 1 80 ? -18.964 0.978 44.543 1.00 93.81 80 THR A C 1
ATOM 585 O O . THR A 1 80 ? -19.177 0.029 43.785 1.00 93.81 80 THR A O 1
ATOM 588 N N . SER A 1 81 ? -19.944 1.692 45.094 1.00 92.25 81 SER A N 1
ATOM 589 C CA . SER A 1 81 ? -21.352 1.627 44.684 1.00 92.25 81 SER A CA 1
ATOM 590 C C . SER A 1 81 ? -21.760 2.795 43.780 1.00 92.25 81 SER A C 1
ATOM 592 O O . SER A 1 81 ? -22.871 2.786 43.259 1.00 92.25 81 SER A O 1
ATOM 594 N N . ASP A 1 82 ? -20.888 3.790 43.589 1.00 93.25 82 ASP A N 1
ATOM 595 C CA . ASP A 1 82 ? -21.121 4.897 42.660 1.00 93.25 82 ASP A CA 1
ATOM 596 C C . ASP A 1 82 ? -20.595 4.532 41.268 1.00 93.25 82 ASP A C 1
ATOM 598 O O . ASP A 1 82 ? -19.430 4.742 40.921 1.00 93.25 82 ASP A O 1
ATOM 602 N N . HIS A 1 83 ? -21.459 3.890 40.483 1.00 91.56 83 HIS A N 1
ATOM 603 C CA . HIS A 1 83 ? -21.096 3.399 39.156 1.00 91.56 83 HIS A CA 1
ATOM 604 C C . HIS A 1 83 ? -20.880 4.536 38.152 1.00 91.56 83 HIS A C 1
ATOM 606 O O . HIS A 1 83 ? -20.058 4.384 37.249 1.00 91.56 83 HIS A O 1
ATOM 612 N N . GLU A 1 84 ? -21.602 5.652 38.291 1.00 88.81 84 GLU A N 1
ATOM 613 C CA . GLU A 1 84 ? -21.501 6.790 37.372 1.00 88.81 84 GLU A CA 1
ATOM 614 C C . GLU A 1 84 ? -20.197 7.561 37.594 1.00 88.81 84 GLU A C 1
ATOM 616 O O . GLU A 1 84 ? -19.465 7.814 36.631 1.00 88.81 84 GLU A O 1
ATOM 621 N N . GLU A 1 85 ? -19.852 7.876 38.849 1.00 89.88 85 GLU A N 1
ATOM 622 C CA . GLU A 1 85 ? -18.563 8.501 39.160 1.00 89.88 85 GLU A CA 1
ATOM 623 C C . GLU A 1 85 ? -17.393 7.595 38.771 1.00 89.88 85 GLU A C 1
ATOM 625 O O . GLU A 1 85 ? -16.395 8.087 38.242 1.00 89.88 85 GLU A O 1
ATOM 630 N N . LEU A 1 86 ? -17.524 6.272 38.933 1.00 91.88 86 LEU A N 1
ATOM 631 C CA . LEU A 1 86 ? -16.508 5.323 38.478 1.00 91.88 86 LEU A CA 1
ATOM 632 C C . LEU A 1 86 ? -16.289 5.389 36.957 1.00 91.88 86 LEU A C 1
ATOM 634 O O . LEU A 1 86 ? -15.141 5.402 36.510 1.00 91.88 86 LEU A O 1
ATOM 638 N N . GLN A 1 87 ? -17.362 5.443 36.154 1.00 89.56 87 GLN A N 1
ATOM 639 C CA . GLN A 1 87 ? -17.235 5.564 34.695 1.00 89.56 87 GLN A CA 1
ATOM 640 C C . GLN A 1 87 ? -16.595 6.898 34.291 1.00 89.56 87 GLN A C 1
ATOM 642 O O . GLN A 1 87 ? -15.735 6.916 33.413 1.00 89.56 87 GLN A O 1
ATOM 647 N N . ARG A 1 88 ? -16.944 8.003 34.960 1.00 87.25 88 ARG A N 1
ATOM 648 C CA . ARG A 1 88 ? -16.278 9.298 34.747 1.00 87.25 88 ARG A CA 1
ATOM 649 C C . ARG A 1 88 ? -14.805 9.263 35.149 1.00 87.25 88 ARG A C 1
ATOM 651 O O . ARG A 1 88 ? -13.963 9.824 34.455 1.00 87.25 88 ARG A O 1
ATOM 658 N N . GLY A 1 89 ? -14.487 8.585 36.249 1.00 87.00 89 GLY A N 1
ATOM 659 C CA . GLY A 1 89 ? -13.121 8.397 36.731 1.00 87.00 89 GLY A CA 1
ATOM 660 C C . GLY A 1 89 ? -12.230 7.638 35.745 1.00 87.00 89 GLY A C 1
ATOM 661 O O . GLY A 1 89 ? -11.029 7.893 35.707 1.00 87.00 89 GLY A O 1
ATOM 662 N N . LEU A 1 90 ? -12.808 6.760 34.914 1.00 87.75 90 LEU A N 1
ATOM 663 C CA . LEU A 1 90 ? -12.097 6.058 33.840 1.00 87.75 90 LEU A CA 1
ATOM 664 C C . LEU A 1 90 ? -11.674 6.996 32.694 1.00 87.75 90 LEU A C 1
ATOM 666 O O . LEU A 1 90 ? -10.629 6.782 32.083 1.00 87.75 90 LEU A O 1
ATOM 670 N N . LEU A 1 91 ? -12.465 8.030 32.392 1.00 84.25 91 LEU A N 1
ATOM 671 C CA . LEU A 1 91 ? -12.306 8.884 31.206 1.00 84.25 91 LEU A CA 1
ATOM 672 C C . LEU A 1 91 ? -11.330 10.059 31.399 1.00 84.25 91 LEU A C 1
ATOM 674 O O . LEU A 1 91 ? -11.515 11.145 30.854 1.00 84.25 91 LEU A O 1
ATOM 678 N N . GLN A 1 92 ? -10.235 9.848 32.127 1.00 76.38 92 GLN A N 1
ATOM 679 C CA . GLN A 1 92 ? -9.180 10.857 32.255 1.00 76.38 92 GLN A CA 1
ATOM 680 C C . GLN A 1 92 ? -8.303 10.882 30.994 1.00 76.38 92 GLN A C 1
ATOM 682 O O . GLN A 1 92 ? -7.326 10.142 30.875 1.00 76.38 92 GLN A O 1
ATOM 687 N N . LEU A 1 93 ? -8.687 11.719 30.023 1.00 68.88 93 LEU A N 1
ATOM 688 C CA . LEU A 1 93 ? -8.013 11.832 28.727 1.00 68.88 93 LEU A CA 1
ATOM 689 C C . LEU A 1 93 ? -6.577 12.375 28.885 1.00 68.88 93 LEU A C 1
ATOM 691 O O . LEU A 1 93 ? -6.397 13.481 29.401 1.00 68.88 93 LEU A O 1
ATOM 695 N N . PRO A 1 94 ? -5.542 11.641 28.435 1.00 66.88 94 PRO A N 1
ATOM 696 C CA . PRO A 1 94 ? -4.162 12.108 28.500 1.00 66.88 94 PRO A CA 1
ATOM 697 C C . PRO A 1 94 ? -3.834 13.139 27.399 1.00 66.88 94 PRO A C 1
ATOM 699 O O . PRO A 1 94 ? -4.694 13.620 26.665 1.00 66.88 94 PRO A O 1
ATOM 702 N N . GLN A 1 95 ? -2.554 13.520 27.327 1.00 63.28 95 GLN A N 1
ATOM 703 C CA . GLN A 1 95 ? -2.046 14.654 26.550 1.00 63.28 95 GLN A CA 1
ATOM 704 C C . GLN A 1 95 ? -2.440 14.684 25.062 1.00 63.28 95 GLN A C 1
ATOM 706 O O . GLN A 1 95 ? -2.549 13.667 24.378 1.00 63.28 95 GLN A O 1
ATOM 711 N N . ARG A 1 96 ? -2.526 15.915 24.547 1.00 69.50 96 ARG A N 1
ATOM 712 C CA . ARG A 1 96 ? -2.692 16.247 23.126 1.00 69.50 96 ARG A CA 1
ATOM 713 C C . ARG A 1 96 ? -1.377 16.041 22.360 1.00 69.50 96 ARG A C 1
ATOM 715 O O . ARG A 1 96 ? -0.296 16.253 22.904 1.00 69.50 96 ARG A O 1
ATOM 722 N N . GLY A 1 97 ? -1.460 15.673 21.082 1.00 74.31 97 GLY A N 1
ATOM 723 C CA . GLY A 1 97 ? -0.292 15.471 20.220 1.00 74.31 97 GLY A CA 1
ATOM 724 C C . GLY A 1 97 ? -0.676 15.270 18.754 1.00 74.31 97 GLY A C 1
ATOM 725 O O . GLY A 1 97 ? -1.766 15.656 18.338 1.00 74.31 97 GLY A O 1
ATOM 726 N N . HIS A 1 98 ? 0.208 14.648 17.967 1.00 87.69 98 HIS A N 1
ATOM 727 C CA . HIS A 1 98 ? -0.130 14.219 16.604 1.00 87.69 98 HIS A CA 1
ATOM 728 C C . HIS A 1 98 ? -1.381 13.339 16.618 1.00 87.69 98 HIS A C 1
ATOM 730 O O . HIS A 1 98 ? -1.507 12.494 17.503 1.00 87.69 98 HIS A O 1
ATOM 736 N N . ALA A 1 99 ? -2.269 13.516 15.643 1.00 93.38 99 ALA A N 1
ATOM 737 C CA . ALA A 1 99 ? -3.549 12.823 15.592 1.00 93.38 99 ALA A CA 1
ATOM 738 C C . ALA A 1 99 ? -3.520 11.589 14.678 1.00 93.38 99 ALA A C 1
ATOM 740 O O . ALA A 1 99 ? -2.758 11.534 13.709 1.00 93.38 99 ALA A O 1
ATOM 741 N N . LEU A 1 100 ? -4.374 10.610 14.976 1.00 95.50 100 LEU A N 1
ATOM 742 C CA . LEU A 1 100 ? -4.738 9.558 14.035 1.00 95.50 100 LEU A CA 1
ATOM 743 C C . LEU A 1 100 ? -5.445 10.175 12.817 1.00 95.50 100 LEU A C 1
ATOM 745 O O . LEU A 1 100 ? -6.244 11.102 12.975 1.00 95.50 100 LEU A O 1
ATOM 749 N N . PRO A 1 101 ? -5.211 9.641 11.605 1.00 95.38 101 PRO A N 1
ATOM 750 C CA . PRO A 1 101 ? -6.009 9.981 10.437 1.00 95.38 101 PRO A CA 1
ATOM 751 C C . PRO A 1 101 ? -7.505 9.796 10.703 1.00 95.38 101 PRO A C 1
ATOM 753 O O . PRO A 1 101 ? -7.928 8.765 11.233 1.00 95.38 101 PRO A O 1
ATOM 756 N N . THR A 1 102 ? -8.319 10.758 10.267 1.00 95.38 102 THR A N 1
ATOM 757 C CA . THR A 1 102 ? -9.782 10.719 10.436 1.00 95.38 102 THR A CA 1
ATOM 758 C C . THR A 1 102 ? -10.409 9.464 9.831 1.00 95.38 102 THR A C 1
ATOM 760 O O . THR A 1 102 ? -11.394 8.965 10.364 1.00 95.38 102 THR A O 1
ATOM 763 N N . SER A 1 103 ? -9.817 8.895 8.776 1.00 95.62 103 SER A N 1
ATOM 764 C CA . SER A 1 103 ? -10.256 7.626 8.188 1.00 95.62 103 SER A CA 1
ATOM 765 C C . SER A 1 103 ? -10.144 6.442 9.157 1.00 95.62 103 SER A C 1
ATOM 767 O O . SER A 1 103 ? -11.061 5.623 9.221 1.00 95.62 103 SER A O 1
ATOM 769 N N . ILE A 1 104 ? -9.074 6.367 9.959 1.00 98.00 104 ILE A N 1
ATOM 770 C CA . ILE A 1 104 ? -8.936 5.347 11.014 1.00 98.00 104 ILE A CA 1
ATOM 771 C C . ILE A 1 104 ? -9.996 5.586 12.085 1.00 98.00 104 ILE A C 1
ATOM 773 O O . ILE A 1 104 ? -10.682 4.645 12.473 1.00 98.00 104 ILE A O 1
ATOM 777 N N . VAL A 1 105 ? -10.190 6.841 12.505 1.00 98.12 105 VAL A N 1
ATOM 778 C CA . VAL A 1 105 ? -11.182 7.182 13.535 1.00 98.12 105 VAL A CA 1
ATOM 779 C C . VAL A 1 105 ? -12.599 6.827 13.087 1.00 98.12 105 VAL A C 1
ATOM 781 O O . VAL A 1 105 ? -13.340 6.207 13.836 1.00 98.12 105 VAL A O 1
ATOM 784 N N . ARG A 1 106 ? -12.971 7.093 11.834 1.00 98.25 106 ARG A N 1
ATOM 785 C CA . ARG A 1 106 ? -14.255 6.635 11.274 1.00 98.25 106 ARG A CA 1
ATOM 786 C C . ARG A 1 106 ? -14.411 5.111 11.319 1.00 98.25 106 ARG A C 1
ATOM 788 O O . ARG A 1 106 ? -15.482 4.616 11.660 1.00 98.25 106 ARG A O 1
ATOM 795 N N . GLY A 1 107 ? -13.337 4.375 11.032 1.00 98.25 107 GLY A N 1
ATOM 796 C CA . GLY A 1 107 ? -13.315 2.914 11.147 1.00 98.25 107 GLY A CA 1
ATOM 797 C C . GLY A 1 107 ? -13.455 2.434 12.596 1.00 98.25 107 GLY A C 1
ATOM 798 O O . GLY A 1 107 ? -14.139 1.442 12.839 1.00 98.25 107 GLY A O 1
ATOM 799 N N . MET A 1 108 ? -12.884 3.168 13.563 1.00 98.00 108 MET A N 1
ATOM 800 C CA . MET A 1 108 ? -13.048 2.893 14.999 1.00 98.00 108 MET A CA 1
ATOM 801 C C . MET A 1 108 ? -14.520 2.917 15.407 1.00 98.00 108 MET A C 1
ATOM 803 O O . MET A 1 108 ? -14.967 1.998 16.088 1.00 98.00 108 MET A O 1
ATOM 807 N N . PHE A 1 109 ? -15.273 3.940 14.977 1.00 98.44 109 PHE A N 1
ATOM 808 C CA . PHE A 1 109 ? -16.711 4.038 15.250 1.00 98.44 109 PHE A CA 1
ATOM 809 C C . PHE A 1 109 ? -17.453 2.812 14.719 1.00 98.44 109 PHE A C 1
ATOM 811 O O . PHE A 1 109 ? -18.161 2.150 15.477 1.00 98.44 109 PHE A O 1
ATOM 818 N N . LEU A 1 110 ? -17.247 2.479 13.442 1.00 98.50 110 LEU A N 1
ATOM 819 C CA . LEU A 1 110 ? -17.933 1.366 12.790 1.00 98.50 110 LEU A CA 1
ATOM 820 C C . LEU A 1 110 ? -17.654 0.027 13.483 1.00 98.50 110 LEU A C 1
ATOM 822 O O . LEU A 1 110 ? -18.586 -0.693 13.839 1.00 98.50 110 LEU A O 1
ATOM 826 N N . ILE A 1 111 ? -16.377 -0.294 13.706 1.00 98.62 111 ILE A N 1
ATOM 827 C CA . ILE A 1 111 ? -15.973 -1.567 14.315 1.00 98.62 111 ILE A CA 1
ATOM 828 C C . ILE A 1 111 ? -16.443 -1.642 15.770 1.00 98.62 111 ILE A C 1
ATOM 830 O O . ILE A 1 111 ? -16.897 -2.699 16.208 1.00 98.62 111 ILE A O 1
ATOM 834 N N . ARG A 1 112 ? -16.395 -0.535 16.528 1.00 98.38 112 ARG A N 1
ATOM 835 C CA . ARG A 1 112 ? -16.893 -0.534 17.910 1.00 98.38 112 ARG A CA 1
ATOM 836 C C . ARG A 1 112 ? -18.400 -0.758 17.959 1.00 98.38 112 ARG A C 1
ATOM 838 O O . ARG A 1 112 ? -18.839 -1.588 18.750 1.00 98.38 112 ARG A O 1
ATOM 845 N N . VAL A 1 113 ? -19.176 -0.087 17.103 1.00 98.38 113 VAL A N 1
ATOM 846 C CA . VAL A 1 113 ? -20.624 -0.330 17.000 1.00 98.38 113 VAL A CA 1
ATOM 847 C C . VAL A 1 113 ? -20.890 -1.795 16.652 1.00 98.38 113 VAL A C 1
ATOM 849 O O . VAL A 1 113 ? -21.681 -2.431 17.343 1.00 98.38 113 VAL A O 1
ATOM 852 N N . ASN A 1 114 ? -20.185 -2.358 15.664 1.00 98.44 114 ASN A N 1
ATOM 853 C CA . ASN A 1 114 ? -20.330 -3.765 15.278 1.00 98.44 114 ASN A CA 1
ATOM 854 C C . ASN A 1 114 ? -20.040 -4.716 16.459 1.00 98.44 114 ASN A C 1
ATOM 856 O O . ASN A 1 114 ? -20.863 -5.563 16.795 1.00 98.44 114 ASN A O 1
ATOM 860 N N . SER A 1 115 ? -18.921 -4.527 17.165 1.00 97.88 115 SER A N 1
ATOM 861 C CA . SER A 1 115 ? -18.556 -5.350 18.330 1.00 97.88 115 SER A CA 1
ATOM 862 C C . SER A 1 115 ? -19.592 -5.274 19.461 1.00 97.88 115 SER A C 1
ATOM 864 O O . SER A 1 115 ? -19.888 -6.294 20.087 1.00 97.88 115 SER A O 1
ATOM 866 N N . LEU A 1 116 ? -20.132 -4.084 19.749 1.00 98.06 116 LEU A N 1
ATOM 867 C CA . LEU A 1 116 ? -21.126 -3.872 20.811 1.00 98.06 116 LEU A CA 1
ATOM 868 C C . LEU A 1 116 ? -22.494 -4.477 20.465 1.00 98.06 116 LEU A C 1
ATOM 870 O O . LEU A 1 116 ? -23.195 -4.976 21.348 1.00 98.06 116 LEU A O 1
ATOM 874 N N . LEU A 1 117 ? -22.854 -4.476 19.180 1.00 97.56 117 LEU A N 1
ATOM 875 C CA . LEU A 1 117 ? -24.138 -4.968 18.677 1.00 97.56 117 LEU A CA 1
ATOM 876 C C . LEU A 1 117 ? -24.327 -6.480 18.881 1.00 97.56 117 LEU A C 1
ATOM 878 O O . LEU A 1 117 ? -25.450 -6.973 18.870 1.00 97.56 117 LEU A O 1
ATOM 882 N N . ARG A 1 118 ? -23.241 -7.210 19.164 1.00 97.31 118 ARG A N 1
ATOM 883 C CA . ARG A 1 118 ? -23.279 -8.633 19.532 1.00 97.31 118 ARG A CA 1
ATOM 884 C C . ARG A 1 118 ? -24.012 -8.905 20.851 1.00 97.31 118 ARG A C 1
ATOM 886 O O . ARG A 1 118 ? -24.376 -10.047 21.101 1.00 97.31 118 ARG A O 1
ATOM 893 N N . GLY A 1 119 ? -24.236 -7.883 21.682 1.00 97.12 119 GLY A N 1
ATOM 894 C CA . GLY A 1 119 ? -25.088 -7.988 22.869 1.00 97.12 119 GLY A CA 1
ATOM 895 C C . GLY A 1 119 ? -24.442 -8.679 24.069 1.00 97.12 119 GLY A C 1
ATOM 896 O O . GLY A 1 119 ? -25.146 -9.238 24.896 1.00 97.12 119 GLY A O 1
ATOM 897 N N . HIS A 1 120 ? -23.116 -8.626 24.194 1.00 97.88 120 HIS A N 1
ATOM 898 C CA . HIS A 1 120 ? -22.392 -9.192 25.343 1.00 97.88 12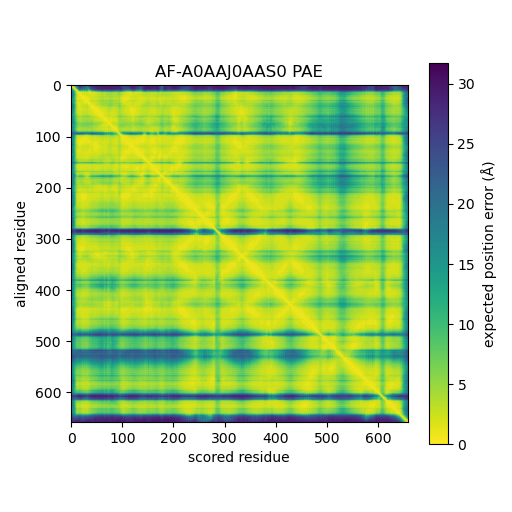0 HIS A CA 1
ATOM 899 C C . HIS A 1 120 ? -21.771 -8.121 26.254 1.00 97.88 120 HIS A C 1
ATOM 901 O O . HIS A 1 120 ? -21.072 -8.458 27.204 1.00 97.88 120 HIS A O 1
ATOM 907 N N . SER A 1 121 ? -21.975 -6.834 25.962 1.00 97.31 121 SER A N 1
ATOM 908 C CA . SER A 1 121 ? -21.198 -5.733 26.555 1.00 97.31 121 SER A CA 1
ATOM 909 C C . SER A 1 121 ? -21.901 -4.971 27.677 1.00 97.31 121 SER A C 1
ATOM 911 O O . SER A 1 121 ? -21.237 -4.224 28.401 1.00 97.31 121 SER A O 1
ATOM 913 N N . GLY A 1 122 ? -23.222 -5.133 27.824 1.00 96.69 122 GLY A N 1
ATOM 914 C CA . GLY A 1 122 ? -24.016 -4.373 28.793 1.00 96.69 122 GLY A CA 1
ATOM 915 C C . GLY A 1 122 ? -24.129 -2.881 28.458 1.00 96.69 122 GLY A C 1
ATOM 916 O O . GLY A 1 122 ? -24.261 -2.072 29.368 1.00 96.69 122 GLY A O 1
ATOM 917 N N . VAL A 1 123 ? -24.055 -2.511 27.173 1.00 97.75 123 VAL A N 1
ATOM 918 C CA . VAL A 1 123 ? -24.131 -1.120 26.686 1.00 97.75 123 VAL A CA 1
ATOM 919 C C . VAL A 1 123 ? -25.489 -0.868 26.034 1.00 97.75 123 VAL A C 1
ATOM 921 O O . VAL A 1 123 ? -25.982 -1.719 25.291 1.00 97.75 123 VAL A O 1
ATOM 924 N N . ARG A 1 124 ? -26.098 0.294 26.296 1.00 97.81 124 ARG A N 1
ATOM 925 C CA . ARG A 1 124 ? -27.408 0.652 25.742 1.00 97.81 124 ARG A CA 1
ATOM 926 C C . ARG A 1 124 ? -27.356 0.899 24.235 1.00 97.81 124 ARG A C 1
ATOM 928 O O . ARG A 1 124 ? -26.389 1.444 23.704 1.00 97.81 124 ARG A O 1
ATOM 935 N N . LEU A 1 125 ? -28.449 0.568 23.546 1.00 97.31 125 LEU A N 1
ATOM 936 C CA . LEU A 1 125 ? -28.582 0.775 22.101 1.00 97.31 125 LEU A CA 1
ATOM 937 C C . LEU A 1 125 ? -28.507 2.265 21.725 1.00 97.31 125 LEU A C 1
ATOM 939 O O . LEU A 1 125 ? -28.047 2.617 20.643 1.00 97.31 125 LEU A O 1
ATOM 943 N N . GLU A 1 126 ? -28.932 3.141 22.629 1.00 97.31 126 GLU A N 1
ATOM 944 C CA . GLU A 1 126 ? -28.854 4.596 22.522 1.00 97.31 126 GLU A CA 1
ATOM 945 C C . GLU A 1 126 ? -27.410 5.079 22.331 1.00 97.31 126 GLU A C 1
ATOM 947 O O . GLU A 1 126 ? -27.176 5.977 21.526 1.00 97.31 126 GLU A O 1
ATOM 952 N N . VAL A 1 127 ? -26.434 4.439 22.987 1.00 98.00 127 VAL A N 1
ATOM 953 C CA . VAL A 1 127 ? -25.005 4.757 22.829 1.00 98.00 127 VAL A CA 1
ATOM 954 C C . VAL A 1 127 ? -24.523 4.390 21.425 1.00 98.00 127 VAL A C 1
ATOM 956 O O . VAL A 1 127 ? -23.848 5.184 20.771 1.00 98.00 127 VAL A O 1
ATOM 959 N N . LEU A 1 128 ? -24.911 3.214 20.918 1.00 97.94 128 LEU A N 1
ATOM 960 C CA . LEU A 1 128 ? -24.560 2.778 19.561 1.00 97.94 128 LEU A CA 1
ATOM 961 C C . LEU A 1 128 ? -25.179 3.714 18.513 1.00 97.94 128 LEU A C 1
ATOM 963 O O . LEU A 1 128 ? -24.515 4.093 17.551 1.00 97.94 128 LEU A O 1
ATOM 967 N N . LYS A 1 129 ? -26.435 4.128 18.715 1.00 97.31 129 LYS A N 1
ATOM 968 C CA . LYS A 1 129 ? -27.112 5.106 17.851 1.00 97.31 129 LYS A CA 1
ATOM 969 C C . LYS A 1 129 ? -26.419 6.467 17.888 1.00 97.31 129 LYS A C 1
ATOM 971 O O . LYS A 1 129 ? -26.198 7.042 16.833 1.00 97.31 129 LYS A O 1
ATOM 976 N N . ALA A 1 130 ? -26.018 6.947 19.064 1.00 97.69 130 ALA A N 1
ATOM 977 C CA . ALA A 1 130 ? -25.269 8.193 19.219 1.00 97.69 130 ALA A CA 1
ATOM 978 C C . ALA A 1 130 ? -23.927 8.167 18.459 1.00 97.69 130 ALA A C 1
ATOM 980 O O . ALA A 1 130 ? -23.585 9.127 17.768 1.00 97.69 130 ALA A O 1
ATOM 981 N N . MET A 1 131 ? -23.203 7.043 18.508 1.00 98.06 131 MET A N 1
ATOM 982 C CA . MET A 1 131 ? -21.984 6.837 17.717 1.00 98.06 131 MET A CA 1
ATOM 983 C C . MET A 1 131 ? -22.241 6.937 16.207 1.00 98.06 131 MET A C 1
ATOM 985 O O . MET A 1 131 ? -21.461 7.567 15.493 1.00 98.06 131 MET A O 1
ATOM 989 N N . LEU A 1 132 ? -23.332 6.345 15.717 1.00 96.94 132 LEU A N 1
ATOM 990 C CA . LEU A 1 132 ? -23.706 6.435 14.304 1.00 96.94 132 LEU A CA 1
ATOM 991 C C . LEU A 1 132 ? -24.166 7.843 13.910 1.00 96.94 132 LEU A C 1
ATOM 993 O O . LEU A 1 132 ? -23.748 8.328 12.865 1.00 96.94 132 LEU A O 1
ATOM 997 N N . THR A 1 133 ? -24.909 8.546 14.770 1.00 96.69 133 THR A N 1
ATOM 998 C CA . THR A 1 133 ? -25.297 9.948 14.543 1.00 96.69 133 THR A CA 1
ATOM 999 C C . THR A 1 133 ? -24.077 10.842 14.320 1.00 96.69 133 THR A C 1
ATOM 1001 O O . THR A 1 133 ? -24.073 11.656 13.395 1.00 96.69 133 THR A O 1
ATOM 1004 N N . LEU A 1 134 ? -23.018 10.684 15.121 1.00 96.81 134 LEU A N 1
ATOM 1005 C CA . LEU A 1 134 ? -21.760 11.415 14.924 1.00 96.81 134 LEU A CA 1
ATOM 1006 C C . LEU A 1 134 ? -21.105 11.063 13.579 1.00 96.81 134 LEU A C 1
ATOM 1008 O O . LEU A 1 134 ? -20.642 11.949 12.857 1.00 96.81 134 LEU A O 1
ATOM 1012 N N . LEU A 1 135 ? -21.098 9.777 13.214 1.00 95.62 135 LEU A N 1
ATOM 1013 C CA . LEU A 1 135 ? -20.503 9.295 11.969 1.00 95.62 135 LEU A CA 1
ATOM 1014 C C . LEU A 1 135 ? -21.233 9.818 10.717 1.00 95.62 135 LEU A C 1
ATOM 1016 O O . LEU A 1 135 ? -20.551 10.215 9.759 1.00 95.62 135 LEU A O 1
ATOM 1020 N N . ASP A 1 136 ? -22.570 9.845 10.760 1.00 94.56 136 ASP A N 1
ATOM 1021 C CA . ASP A 1 136 ? -23.483 10.332 9.713 1.00 94.56 136 ASP A CA 1
ATOM 1022 C C . ASP A 1 136 ? -23.393 11.850 9.533 1.00 94.56 136 ASP A C 1
ATOM 1024 O O . ASP A 1 136 ? -23.410 12.351 8.412 1.00 94.56 136 ASP A O 1
ATOM 1028 N N . ASN A 1 137 ? -23.215 12.592 10.629 1.00 95.25 137 ASN A N 1
ATOM 1029 C CA . ASN A 1 137 ? -23.002 14.041 10.588 1.00 95.25 137 ASN A CA 1
ATOM 1030 C C . ASN A 1 137 ? -21.531 14.434 10.357 1.00 95.25 137 ASN A C 1
ATOM 1032 O O . ASN A 1 137 ? -21.187 15.616 10.391 1.00 95.25 137 ASN A O 1
ATOM 1036 N N . HIS A 1 138 ? -20.650 13.458 10.114 1.00 95.19 138 HIS A N 1
ATOM 1037 C CA . HIS A 1 138 ? -19.212 13.657 9.918 1.00 95.19 138 HIS A CA 1
ATOM 1038 C C . HIS A 1 138 ? -18.535 14.441 11.054 1.00 95.19 138 HIS A C 1
ATOM 1040 O O . HIS A 1 138 ? -17.642 15.243 10.789 1.00 95.19 138 HIS A O 1
ATOM 1046 N N . VAL A 1 139 ? -18.948 14.206 12.301 1.00 96.38 139 VAL A N 1
ATOM 1047 C CA . VAL A 1 139 ? -18.339 14.775 13.509 1.00 96.38 139 VAL A CA 1
ATOM 1048 C C . VAL A 1 139 ? -17.368 13.750 14.088 1.00 96.38 139 VAL A C 1
ATOM 1050 O O . VAL A 1 139 ? -17.779 12.771 14.705 1.00 96.38 139 VAL A O 1
ATOM 1053 N N . ILE A 1 140 ? -16.069 13.946 13.852 1.00 97.00 140 ILE A N 1
ATOM 1054 C CA . ILE A 1 140 ? -15.028 12.958 14.165 1.00 97.00 140 ILE A CA 1
ATOM 1055 C C . ILE A 1 140 ? -14.044 13.521 15.201 1.00 97.00 140 ILE A C 1
ATOM 1057 O O . ILE A 1 140 ? -13.435 14.557 14.929 1.00 97.00 140 ILE A O 1
ATOM 1061 N N . PRO A 1 141 ? -13.830 12.864 16.360 1.00 95.75 141 PRO A N 1
ATOM 1062 C CA . PRO A 1 141 ? -12.843 13.307 17.340 1.00 95.75 141 PRO A CA 1
ATOM 1063 C C . PRO A 1 141 ? -11.426 13.353 16.783 1.00 95.75 141 PRO A C 1
ATOM 1065 O O . PRO A 1 141 ? -11.003 12.486 16.015 1.00 95.75 141 PRO A O 1
ATOM 1068 N N . ILE A 1 142 ? -10.657 14.327 17.262 1.00 94.88 142 ILE A N 1
ATOM 1069 C CA . ILE A 1 142 ? -9.207 14.359 17.096 1.00 94.88 142 ILE A CA 1
ATOM 1070 C C . ILE A 1 142 ? -8.597 13.416 18.132 1.00 94.88 142 ILE A C 1
ATOM 1072 O O . ILE A 1 142 ? -8.419 13.770 19.296 1.00 94.88 142 ILE A O 1
ATOM 1076 N N . VAL A 1 143 ? -8.283 12.201 17.691 1.00 95.12 143 VAL A N 1
ATOM 1077 C CA . VAL A 1 143 ? -7.721 11.146 18.540 1.00 95.12 143 VAL A CA 1
ATOM 1078 C C . VAL A 1 143 ? -6.190 11.163 18.460 1.00 95.12 143 VAL A C 1
ATOM 1080 O O . VAL A 1 143 ? -5.665 11.200 17.348 1.00 95.12 143 VAL A O 1
ATOM 1083 N N . PRO A 1 144 ? -5.437 11.101 19.574 1.00 94.12 144 PRO A N 1
ATOM 1084 C CA . PRO A 1 144 ? -3.980 11.012 19.546 1.00 94.12 144 PRO A CA 1
ATOM 1085 C C . PRO A 1 144 ? -3.457 9.771 18.809 1.00 94.12 144 PRO A C 1
ATOM 1087 O O . PRO A 1 144 ? -3.988 8.671 18.921 1.00 94.12 144 PRO A O 1
ATOM 1090 N N . LEU A 1 145 ? -2.343 9.943 18.100 1.00 95.06 145 LEU A N 1
ATOM 1091 C CA . LEU A 1 145 ? -1.646 8.920 17.312 1.00 95.06 145 LEU A CA 1
ATOM 1092 C C . LEU A 1 145 ? -0.989 7.822 18.169 1.00 95.06 145 LEU A C 1
ATOM 1094 O O . LEU A 1 145 ? -0.673 6.742 17.669 1.00 95.06 145 LEU A O 1
ATOM 1098 N N . ARG A 1 146 ? -0.697 8.121 19.438 1.00 93.31 146 ARG A N 1
ATOM 1099 C CA . ARG A 1 146 ? 0.077 7.277 20.363 1.00 93.31 146 ARG A CA 1
ATOM 1100 C C . ARG A 1 146 ? -0.704 7.047 21.662 1.00 93.31 146 ARG A C 1
ATOM 1102 O O . ARG A 1 146 ? -1.811 7.543 21.806 1.00 93.31 146 ARG A O 1
ATOM 1109 N N . ALA A 1 147 ? -0.076 6.325 22.593 1.00 90.44 147 ALA A N 1
ATOM 1110 C CA . ALA A 1 147 ? -0.574 5.986 23.931 1.00 90.44 147 ALA A CA 1
ATOM 1111 C C . ALA A 1 147 ? -1.521 4.774 24.026 1.00 90.44 147 ALA A C 1
ATOM 1113 O O . ALA A 1 147 ? -2.042 4.506 25.103 1.00 90.44 147 ALA A O 1
ATOM 1114 N N . SER A 1 148 ? -1.673 3.984 22.954 1.00 94.62 148 SER A N 1
ATOM 1115 C CA . SER A 1 148 ? -2.220 2.624 23.063 1.00 94.62 148 SER A CA 1
ATOM 1116 C C . SER A 1 148 ? -1.111 1.574 23.056 1.00 94.62 148 SER A C 1
ATOM 1118 O O . SER A 1 148 ? -0.223 1.612 22.202 1.00 94.62 148 SER A O 1
ATOM 1120 N N . ILE A 1 149 ? -1.217 0.617 23.976 1.00 96.12 149 ILE A N 1
ATOM 1121 C CA . ILE A 1 149 ? -0.486 -0.660 23.961 1.00 96.12 149 ILE A CA 1
ATOM 1122 C C . ILE A 1 149 ? -1.387 -1.835 23.541 1.00 96.12 149 ILE A C 1
ATOM 1124 O O . ILE A 1 149 ? -0.938 -2.980 23.516 1.00 96.12 149 ILE A O 1
ATOM 1128 N N . SER A 1 150 ? -2.653 -1.552 23.200 1.00 96.25 150 SER A N 1
ATOM 1129 C CA . SER A 1 150 ? -3.639 -2.522 22.705 1.00 96.25 150 SER A CA 1
ATOM 1130 C C . SER A 1 150 ? -3.770 -3.757 23.617 1.00 96.25 150 SER A C 1
ATOM 1132 O O . SER A 1 150 ? -3.792 -4.901 23.159 1.00 96.25 150 SER A O 1
ATOM 1134 N N . ALA A 1 151 ? -3.766 -3.513 24.930 1.00 89.06 151 ALA A N 1
ATOM 1135 C CA . ALA A 1 151 ? -3.657 -4.524 25.978 1.00 89.06 151 ALA A CA 1
ATOM 1136 C C . ALA A 1 151 ? -5.016 -4.871 26.577 1.00 89.06 151 ALA A C 1
ATOM 1138 O O . ALA A 1 151 ? -5.445 -6.003 26.434 1.00 89.06 151 ALA A O 1
ATOM 1139 N N . SER A 1 152 ? -5.696 -3.888 27.181 1.00 85.94 152 SER A N 1
ATOM 1140 C CA . SER A 1 152 ? -7.120 -3.927 27.546 1.00 85.94 152 SER A CA 1
ATOM 1141 C C . SER A 1 152 ? -7.944 -3.214 26.471 1.00 85.94 152 SER A C 1
ATOM 1143 O O . SER A 1 152 ? -8.758 -2.341 26.756 1.00 85.94 152 SER A O 1
ATOM 1145 N N . GLY A 1 153 ? -7.645 -3.525 25.207 1.00 84.94 153 GLY A N 1
ATOM 1146 C CA . GLY A 1 153 ? -8.104 -2.761 24.059 1.00 84.94 153 GLY A CA 1
ATOM 1147 C C . GLY A 1 153 ? -7.301 -1.476 23.860 1.00 84.94 153 GLY A C 1
ATOM 1148 O O . GLY A 1 153 ? -6.263 -1.241 24.487 1.00 84.94 153 GLY A O 1
ATOM 1149 N N . ASP A 1 154 ? -7.786 -0.633 22.958 1.00 94.44 154 ASP A N 1
ATOM 1150 C CA . ASP A 1 154 ? -7.229 0.673 22.629 1.00 94.44 154 ASP A CA 1
ATOM 1151 C C . ASP A 1 154 ? -7.846 1.768 23.510 1.00 94.44 154 ASP A C 1
ATOM 1153 O O . ASP A 1 154 ? -8.435 2.724 23.002 1.00 94.44 154 ASP A O 1
ATOM 1157 N N . LEU A 1 155 ? -7.700 1.610 24.834 1.00 93.31 155 LEU A N 1
ATOM 1158 C CA . LEU A 1 155 ? -8.337 2.442 25.866 1.00 93.31 155 LEU A CA 1
ATOM 1159 C C . LEU A 1 155 ? -8.203 3.943 25.595 1.00 93.31 155 LEU A C 1
ATOM 1161 O O . LEU A 1 155 ? -9.204 4.652 25.552 1.00 93.31 155 LEU A O 1
ATOM 1165 N N . ILE A 1 156 ? -6.967 4.421 25.404 1.00 92.81 156 ILE A N 1
ATOM 1166 C CA . ILE A 1 156 ? -6.696 5.852 25.243 1.00 92.81 156 ILE A CA 1
ATOM 1167 C C . ILE A 1 156 ? -7.279 6.399 23.932 1.00 92.81 156 ILE A C 1
ATOM 1169 O O . ILE A 1 156 ? -7.955 7.416 23.981 1.00 92.81 156 ILE A O 1
ATOM 1173 N N . PRO A 1 157 ? -7.096 5.773 22.756 1.00 95.00 157 PRO A N 1
ATOM 1174 C CA . PRO A 1 157 ? -7.786 6.235 21.555 1.00 95.00 157 PRO A CA 1
ATOM 1175 C C . PRO A 1 157 ? -9.319 6.213 21.655 1.00 95.00 157 PRO A C 1
ATOM 1177 O O . PRO A 1 157 ? -9.982 7.154 21.220 1.00 95.00 157 PRO A O 1
ATOM 1180 N N . LEU A 1 158 ? -9.898 5.154 22.228 1.00 96.31 158 LEU A N 1
ATOM 1181 C CA . LEU A 1 158 ? -11.351 4.999 22.318 1.00 96.31 158 LEU A CA 1
ATOM 1182 C C . LEU A 1 158 ? -11.986 5.910 23.372 1.00 96.31 158 LEU A C 1
ATOM 1184 O O . LEU A 1 158 ? -13.166 6.240 23.253 1.00 96.31 158 LEU A O 1
ATOM 1188 N N . SER A 1 159 ? -11.227 6.384 24.362 1.00 95.25 159 SER A N 1
ATOM 1189 C CA . SER A 1 159 ? -11.748 7.343 25.335 1.00 95.25 159 SER A CA 1
ATOM 1190 C C . SER A 1 159 ? -12.065 8.697 24.702 1.00 95.25 159 SER A C 1
ATOM 1192 O O . SER A 1 159 ? -12.963 9.371 25.185 1.00 95.25 159 SER A O 1
ATOM 1194 N N . TYR A 1 160 ? -11.461 9.064 23.565 1.00 95.81 160 TYR A N 1
ATOM 1195 C CA . TYR A 1 160 ? -11.870 10.256 22.806 1.00 95.81 160 TYR A CA 1
ATOM 1196 C C . TYR A 1 160 ? -13.223 10.080 22.107 1.00 95.81 160 TYR A C 1
ATOM 1198 O O . TYR A 1 160 ? -13.935 11.063 21.926 1.00 95.81 160 TYR A O 1
ATOM 1206 N N . ILE A 1 161 ? -13.616 8.851 21.745 1.00 96.06 161 ILE A N 1
ATOM 1207 C CA . ILE A 1 161 ? -14.987 8.577 21.286 1.00 96.06 161 ILE A CA 1
ATOM 1208 C C . ILE A 1 161 ? -15.958 8.765 22.451 1.00 96.06 161 ILE A C 1
ATOM 1210 O O . ILE A 1 161 ? -16.954 9.468 22.303 1.00 96.06 161 ILE A O 1
ATOM 1214 N N . ALA A 1 162 ? -15.648 8.185 23.614 1.00 96.12 162 ALA A N 1
ATOM 1215 C CA . ALA A 1 162 ? -16.454 8.370 24.819 1.00 96.12 162 ALA A CA 1
ATOM 1216 C C . ALA A 1 162 ? -16.540 9.852 25.231 1.00 96.12 162 ALA A C 1
ATOM 1218 O O . ALA A 1 162 ? -17.624 10.329 25.541 1.00 96.12 162 ALA A O 1
ATOM 1219 N N . GLY A 1 163 ? -15.430 10.589 25.134 1.00 95.19 163 GLY A N 1
ATOM 1220 C CA . GLY A 1 163 ? -15.332 12.019 25.416 1.00 95.19 163 GLY A CA 1
ATOM 1221 C C . GLY A 1 163 ? -16.220 12.879 24.512 1.00 95.19 163 GLY A C 1
ATOM 1222 O O . GLY A 1 163 ? -16.878 13.794 24.998 1.00 95.19 163 GLY A O 1
ATOM 1223 N N . VAL A 1 164 ? -16.295 12.570 23.209 1.00 95.50 164 VAL A N 1
ATOM 1224 C CA . VAL A 1 164 ? -17.252 13.251 22.313 1.00 95.50 164 VAL A CA 1
ATOM 1225 C C . VAL A 1 164 ? -18.688 12.919 22.691 1.00 95.50 164 VAL A C 1
ATOM 1227 O O . VAL A 1 164 ? -19.531 13.804 22.720 1.00 95.50 164 VAL A O 1
ATOM 1230 N N . LEU A 1 165 ? -18.976 11.653 22.994 1.00 96.44 165 LEU A N 1
ATOM 1231 C CA . LEU A 1 165 ? -20.326 11.231 23.358 1.00 96.44 165 LEU A CA 1
ATOM 1232 C C . LEU A 1 165 ? -20.813 11.891 24.656 1.00 96.44 165 LEU A C 1
ATOM 1234 O O . LEU A 1 165 ? -21.982 12.250 24.723 1.00 96.44 165 LEU A O 1
ATOM 1238 N N . GLU A 1 166 ? -19.954 12.065 25.666 1.00 94.62 166 GLU A N 1
ATOM 1239 C CA . GLU A 1 166 ? -20.333 12.645 26.967 1.00 94.62 166 GLU A CA 1
ATOM 1240 C C . GLU A 1 166 ? -20.360 14.178 27.012 1.00 94.62 166 GLU A C 1
ATOM 1242 O O . GLU A 1 166 ? -20.675 14.746 28.059 1.00 94.62 166 GLU A O 1
ATOM 1247 N N . GLY A 1 167 ? -20.037 14.872 25.917 1.00 93.12 167 GLY A N 1
ATOM 1248 C CA . GLY A 1 167 ? -20.042 16.335 25.922 1.00 93.12 167 GLY A CA 1
ATOM 1249 C C . GLY A 1 167 ? -18.755 16.978 26.459 1.00 93.12 167 GLY A C 1
ATOM 1250 O O . GLY A 1 167 ? -18.804 18.061 27.053 1.00 93.12 167 GLY A O 1
ATOM 1251 N N . ASN A 1 168 ? -17.610 16.291 26.378 1.00 92.12 168 ASN A N 1
ATOM 1252 C CA . ASN A 1 168 ? -16.381 16.746 27.023 1.00 92.12 168 ASN A CA 1
ATOM 1253 C C . ASN A 1 168 ? -15.774 17.956 26.293 1.00 92.12 168 ASN A C 1
ATOM 1255 O O . ASN A 1 168 ? -15.241 17.842 25.187 1.00 92.12 168 ASN A O 1
ATOM 1259 N N . SER A 1 169 ? -15.782 19.119 26.952 1.00 87.81 169 SER A N 1
ATOM 1260 C CA . SER A 1 169 ? -15.349 20.392 26.361 1.00 87.81 169 SER A CA 1
ATOM 1261 C C . SER A 1 169 ? -13.873 20.451 25.960 1.00 87.81 169 SER A C 1
ATOM 1263 O O . SER A 1 169 ? -13.504 21.314 25.164 1.00 87.81 169 SER A O 1
ATOM 1265 N N . ASP A 1 170 ? -13.030 19.564 26.494 1.00 88.88 170 ASP A N 1
ATOM 1266 C CA . ASP A 1 170 ? -11.609 19.502 26.142 1.00 88.88 170 ASP A CA 1
ATOM 1267 C C . ASP A 1 170 ? -11.323 18.657 24.897 1.00 88.88 170 ASP A C 1
ATOM 1269 O O . ASP A 1 170 ? -10.180 18.644 24.413 1.00 88.88 170 ASP A O 1
ATOM 1273 N N . VAL A 1 171 ? -12.341 17.978 24.361 1.00 92.38 171 VAL A N 1
ATOM 1274 C CA . VAL A 1 171 ? -12.245 17.213 23.122 1.00 92.38 171 VAL A CA 1
ATOM 1275 C C . VAL A 1 171 ? -12.515 18.120 21.928 1.00 92.38 171 VAL A C 1
ATOM 1277 O O . VAL A 1 171 ? -13.489 18.868 21.875 1.00 92.38 171 VAL A O 1
ATOM 1280 N N . TYR A 1 172 ? -11.629 18.035 20.941 1.00 94.06 172 TYR A N 1
ATOM 1281 C CA . TYR A 1 172 ? -11.798 18.692 19.652 1.00 94.06 172 TYR A CA 1
ATOM 1282 C C . TYR A 1 172 ? -12.269 17.683 18.620 1.00 94.06 172 TYR A C 1
ATOM 1284 O O . TYR A 1 172 ? -11.891 16.508 18.653 1.00 94.06 172 TYR A O 1
ATOM 1292 N N . VAL A 1 173 ? -13.045 18.171 17.665 1.00 95.50 173 VAL A N 1
ATOM 1293 C CA . VAL A 1 173 ? -13.564 17.384 16.556 1.00 95.50 173 VAL A CA 1
ATOM 1294 C C . VAL A 1 173 ? -13.270 18.069 15.230 1.00 95.50 173 VAL A C 1
ATOM 1296 O O . VAL A 1 173 ? -13.106 19.290 15.139 1.00 95.50 173 VAL A O 1
ATOM 1299 N N . VAL A 1 174 ? -13.225 17.253 14.188 1.00 95.38 174 VAL A N 1
ATOM 1300 C CA . VAL A 1 174 ? -13.271 17.681 12.799 1.00 95.38 174 VAL A CA 1
ATOM 1301 C C . VAL A 1 174 ? -14.682 17.442 12.278 1.00 95.38 174 VAL A C 1
ATOM 1303 O O . VAL A 1 174 ? -15.207 16.339 12.427 1.00 95.38 174 VAL A O 1
ATOM 1306 N N . VAL A 1 175 ? -15.281 18.464 11.666 1.00 94.50 175 VAL A N 1
ATOM 1307 C CA . VAL A 1 175 ? -16.630 18.401 11.088 1.00 94.50 175 VAL A CA 1
ATOM 1308 C C . VAL A 1 175 ? -16.578 18.546 9.569 1.00 94.50 175 VAL A C 1
ATOM 1310 O O . VAL A 1 175 ? -15.999 19.505 9.052 1.00 94.50 175 VAL A O 1
ATOM 1313 N N . GLY A 1 176 ? -17.229 17.619 8.863 1.00 90.88 176 GLY A N 1
ATOM 1314 C CA . GLY A 1 176 ? -17.365 17.612 7.402 1.00 90.88 176 GLY A CA 1
ATOM 1315 C C . GLY A 1 176 ? -16.308 16.774 6.668 1.00 90.88 176 GLY A C 1
ATOM 1316 O O . GLY A 1 176 ? -15.383 16.230 7.265 1.00 90.88 176 GLY A O 1
ATOM 1317 N N . THR A 1 177 ? -16.454 16.653 5.344 1.00 85.25 177 THR A N 1
ATOM 1318 C CA . THR A 1 177 ? -15.620 15.769 4.504 1.00 85.25 177 THR A CA 1
ATOM 1319 C C . THR A 1 177 ? -14.586 16.524 3.664 1.00 85.25 177 THR A C 1
ATOM 1321 O O . THR A 1 177 ? -13.405 16.202 3.736 1.00 85.25 177 THR A O 1
ATOM 1324 N N . GLN A 1 178 ? -14.999 17.539 2.892 1.00 76.88 178 GLN A N 1
ATOM 1325 C CA . GLN A 1 178 ? -14.112 18.296 1.987 1.00 76.88 178 GLN A CA 1
ATOM 1326 C C . GLN A 1 178 ? -13.596 19.613 2.589 1.00 76.88 178 GLN A C 1
ATOM 1328 O O . GLN A 1 178 ? -12.422 19.936 2.443 1.00 76.88 178 GLN A O 1
ATOM 1333 N N . ASN A 1 179 ? -14.454 20.351 3.301 1.00 82.25 179 ASN A N 1
ATOM 1334 C CA . ASN A 1 179 ? -14.120 21.621 3.960 1.00 82.25 179 ASN A CA 1
ATOM 1335 C C . ASN A 1 179 ? -14.146 21.434 5.477 1.00 82.25 179 ASN A C 1
ATOM 1337 O O . ASN A 1 179 ? -15.024 21.953 6.169 1.00 82.25 179 ASN A O 1
ATOM 1341 N N . GLN A 1 180 ? -13.215 20.614 5.955 1.00 89.44 180 GLN A N 1
ATOM 1342 C CA . GLN A 1 180 ? -13.115 20.221 7.354 1.00 89.44 180 GLN A CA 1
ATOM 1343 C C . GLN A 1 180 ? -12.966 21.438 8.272 1.00 89.44 180 GLN A C 1
ATOM 1345 O O . GLN A 1 180 ? -12.081 22.273 8.081 1.00 89.44 180 GLN A O 1
ATOM 1350 N N . LYS A 1 181 ? -13.836 21.526 9.280 1.00 92.88 181 LYS A N 1
ATOM 1351 C CA . LYS A 1 181 ? -13.775 22.552 10.326 1.00 92.88 181 LYS A CA 1
ATOM 1352 C C . LYS A 1 181 ? -13.312 21.932 11.632 1.00 92.88 181 LYS A C 1
ATOM 1354 O O . LYS A 1 181 ? -13.848 20.910 12.045 1.00 92.88 181 LYS A O 1
ATOM 1359 N N . PHE A 1 182 ? -12.359 22.585 12.283 1.00 93.44 182 PHE A N 1
ATOM 1360 C CA . PHE A 1 182 ? -11.901 22.232 13.621 1.00 93.44 182 PHE A CA 1
ATOM 1361 C C . PHE A 1 182 ? -12.707 23.029 14.641 1.00 93.44 182 PHE A C 1
ATOM 1363 O O . PHE A 1 182 ? -12.782 24.253 14.532 1.00 93.44 182 PHE A O 1
ATOM 1370 N N . MET A 1 183 ? -13.312 22.349 15.607 1.00 94.19 183 MET A N 1
ATOM 1371 C CA . MET A 1 183 ? -14.077 22.991 16.677 1.00 94.19 183 MET A CA 1
ATOM 1372 C C . MET A 1 183 ? -14.066 22.139 17.944 1.00 94.19 183 MET A C 1
ATOM 1374 O O . MET A 1 183 ? -13.639 20.981 17.921 1.00 94.19 183 MET A O 1
ATOM 1378 N N . THR A 1 184 ? -14.498 22.723 19.055 1.00 94.19 184 THR A N 1
ATOM 1379 C CA . THR A 1 184 ? -14.715 21.981 20.302 1.00 94.19 184 THR A CA 1
ATOM 1380 C C . THR A 1 184 ? -15.923 21.057 20.166 1.00 94.19 184 THR A C 1
ATOM 1382 O O . THR A 1 184 ? -16.841 21.325 19.388 1.00 94.19 184 THR A O 1
ATOM 1385 N N . GLU A 1 185 ? -15.948 19.977 20.942 1.00 93.19 185 GLU A N 1
ATOM 1386 C CA . GLU A 1 185 ? -17.098 19.073 21.034 1.00 93.19 185 GLU A 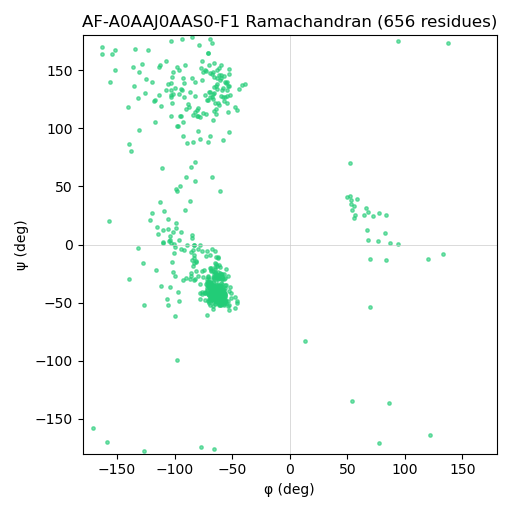CA 1
ATOM 1387 C C . GLU A 1 185 ? -18.393 19.857 21.310 1.00 93.19 185 GLU A C 1
ATOM 1389 O O . GLU A 1 185 ? -19.370 19.703 20.581 1.00 93.19 185 GLU A O 1
ATOM 1394 N N . LYS A 1 186 ? -18.363 20.799 22.261 1.00 92.81 186 LYS A N 1
ATOM 1395 C CA . LYS A 1 186 ? -19.533 21.598 22.651 1.00 92.81 186 LYS A CA 1
ATOM 1396 C C . LYS A 1 186 ? -20.130 22.388 21.485 1.00 92.81 186 LYS A C 1
ATOM 1398 O O . LYS A 1 186 ? -21.349 22.530 21.375 1.00 92.81 186 LYS A O 1
ATOM 1403 N N . GLU A 1 187 ? -19.278 22.943 20.626 1.00 94.31 187 GLU A N 1
ATOM 1404 C CA . GLU A 1 187 ? -19.710 23.652 19.418 1.00 94.31 187 GLU A CA 1
ATOM 1405 C C . GLU A 1 187 ? -20.319 22.688 18.398 1.00 94.31 187 GLU A C 1
ATOM 1407 O O . GLU A 1 187 ? -21.349 23.007 17.802 1.00 94.31 187 GLU A O 1
ATOM 1412 N N . ALA A 1 188 ? -19.722 21.507 18.230 1.00 93.81 188 ALA A N 1
ATOM 1413 C CA . ALA A 1 188 ? -20.197 20.497 17.296 1.00 93.81 188 ALA A CA 1
ATOM 1414 C C . ALA A 1 188 ? -21.535 19.884 17.718 1.00 93.81 188 ALA A C 1
ATOM 1416 O O . ALA A 1 188 ? -22.444 19.815 16.895 1.00 93.81 188 ALA A O 1
ATOM 1417 N N . SER A 1 189 ? -21.702 19.518 18.989 1.00 92.94 189 SER A N 1
ATOM 1418 C CA . SER A 1 189 ? -22.964 18.988 19.520 1.00 92.94 189 SER A CA 1
ATOM 1419 C C . SER A 1 189 ? -24.099 19.998 19.387 1.00 92.94 189 SER A C 1
ATOM 1421 O O . SER A 1 189 ? -25.183 19.658 18.910 1.00 92.94 189 SER A O 1
ATOM 1423 N N . LYS A 1 190 ? -23.826 21.285 19.649 1.00 93.06 190 LYS A N 1
ATOM 1424 C CA . LYS A 1 190 ? -24.777 22.368 19.359 1.00 93.06 190 LYS A CA 1
ATOM 1425 C C . LYS A 1 190 ? -25.081 22.497 17.861 1.00 93.06 190 LYS A C 1
ATOM 1427 O O . LYS A 1 190 ? -26.220 22.781 17.502 1.00 93.06 190 LYS A O 1
ATOM 1432 N N . PHE A 1 191 ? -24.082 22.318 16.997 1.00 89.88 191 PHE A N 1
ATOM 1433 C CA . PHE A 1 191 ? -24.238 22.404 15.543 1.00 89.88 191 PHE A CA 1
ATOM 1434 C C . PHE A 1 191 ? -25.133 21.290 14.980 1.00 89.88 191 PHE A C 1
ATOM 1436 O O . PHE A 1 191 ? -25.943 21.569 14.098 1.00 89.88 191 PHE A O 1
ATOM 1443 N N . ILE A 1 192 ? -25.028 20.064 15.503 1.00 94.00 192 ILE A N 1
ATOM 1444 C CA . ILE A 1 192 ? -25.837 18.915 15.056 1.00 94.00 192 ILE A CA 1
ATOM 1445 C C . ILE A 1 192 ? -27.110 18.689 15.889 1.00 94.00 192 ILE A C 1
ATOM 1447 O O . ILE A 1 192 ? -27.893 17.800 15.571 1.00 94.00 192 ILE A O 1
ATOM 1451 N N . GLY A 1 193 ? -27.327 19.476 16.950 1.00 94.31 193 GLY A N 1
ATOM 1452 C CA . GLY A 1 193 ? -28.478 19.337 17.850 1.00 94.31 193 GLY A CA 1
ATOM 1453 C C . GLY A 1 193 ? -28.473 18.039 18.665 1.00 94.31 193 GLY A C 1
ATOM 1454 O O . GLY A 1 193 ? -29.537 17.493 18.945 1.00 94.31 193 GLY A O 1
ATOM 1455 N N . MET A 1 194 ? -27.289 17.521 18.999 1.00 93.00 194 MET A N 1
ATOM 1456 C CA . MET A 1 194 ? -27.121 16.294 19.777 1.00 93.00 194 MET A CA 1
ATOM 1457 C C . MET A 1 194 ? -26.906 16.632 21.252 1.00 93.00 194 MET A C 1
ATOM 1459 O O . MET A 1 194 ? -26.047 17.442 21.591 1.00 93.00 194 MET A O 1
ATOM 1463 N N . GLU A 1 195 ? -27.680 15.990 22.124 1.00 94.19 195 GLU A N 1
ATOM 1464 C CA . GLU A 1 195 ? -27.489 16.086 23.570 1.00 94.19 195 GLU A CA 1
ATOM 1465 C C . GLU A 1 195 ? -26.389 15.116 24.037 1.00 94.19 195 GLU A C 1
ATOM 1467 O O . GLU A 1 195 ? -26.351 13.974 23.559 1.00 94.19 195 GLU A O 1
ATOM 1472 N N . PRO A 1 196 ? -25.524 15.524 24.984 1.00 93.81 196 PRO A N 1
ATOM 1473 C CA . PRO A 1 196 ? -24.520 14.646 25.569 1.00 93.81 196 PRO A CA 1
ATOM 1474 C C . PRO A 1 196 ? -25.109 13.379 26.203 1.00 93.81 196 PRO A C 1
ATOM 1476 O O . PRO A 1 196 ? -26.126 13.403 26.902 1.00 93.81 196 PRO A O 1
ATOM 1479 N N . VAL A 1 197 ? -24.427 12.256 26.008 1.00 94.88 197 VAL A N 1
ATOM 1480 C CA . VAL A 1 197 ? -24.777 10.960 26.587 1.00 94.88 197 VAL A CA 1
ATOM 1481 C C . VAL A 1 197 ? -24.294 10.899 28.034 1.00 94.88 197 VAL A C 1
ATOM 1483 O O . VAL A 1 197 ? -23.097 10.892 28.307 1.00 94.88 197 VAL A O 1
ATOM 1486 N N . ARG A 1 198 ? -25.225 10.766 28.983 1.00 94.00 198 ARG A N 1
ATOM 1487 C CA . ARG A 1 198 ? -24.890 10.400 30.366 1.00 94.00 198 ARG A CA 1
ATOM 1488 C C . ARG A 1 198 ? -24.676 8.891 30.455 1.00 94.00 198 ARG A C 1
ATOM 1490 O O . ARG A 1 198 ? -25.639 8.129 30.314 1.00 94.00 198 ARG A O 1
ATOM 1497 N N . PHE A 1 199 ? -23.432 8.475 30.675 1.00 95.12 199 PHE A N 1
ATOM 1498 C CA . PHE A 1 199 ? -23.074 7.062 30.786 1.00 95.12 199 PHE A CA 1
ATOM 1499 C C . PHE A 1 199 ? -23.624 6.420 32.060 1.00 95.12 199 PHE A C 1
ATOM 1501 O O . PHE A 1 199 ? -23.456 6.941 33.161 1.00 95.12 199 PHE A O 1
ATOM 1508 N N . GLU A 1 200 ? -24.254 5.259 31.894 1.00 93.94 200 GLU A N 1
ATOM 1509 C CA . GLU A 1 200 ? -24.615 4.358 32.986 1.00 93.94 200 GLU A CA 1
ATOM 1510 C C . GLU A 1 200 ? -23.439 3.428 33.340 1.00 93.94 200 GLU A C 1
ATOM 1512 O O . GLU A 1 200 ? -22.374 3.441 32.714 1.00 93.94 200 GLU A O 1
ATOM 1517 N N . ALA A 1 201 ? -23.644 2.582 34.353 1.00 92.94 201 ALA A N 1
ATOM 1518 C CA . ALA A 1 201 ? -22.724 1.514 34.723 1.00 92.94 201 ALA A CA 1
ATOM 1519 C C . ALA A 1 201 ? -22.219 0.746 33.484 1.00 92.94 201 ALA A C 1
ATOM 1521 O O . ALA A 1 201 ? -23.019 0.360 32.636 1.00 92.94 201 ALA A O 1
ATOM 1522 N N . LYS A 1 202 ? -20.902 0.495 33.416 1.00 94.81 202 LYS A N 1
ATOM 1523 C CA . LYS A 1 202 ? -20.193 -0.224 32.335 1.00 94.81 202 LYS A CA 1
ATOM 1524 C C . LYS A 1 202 ? -20.093 0.493 30.987 1.00 94.81 202 LYS A C 1
ATOM 1526 O O . LYS A 1 202 ? -19.303 0.034 30.171 1.00 94.81 202 LYS A O 1
ATOM 1531 N N . GLU A 1 203 ? -20.813 1.575 30.704 1.00 96.31 203 GLU A N 1
ATOM 1532 C CA . GLU A 1 203 ? -20.873 2.095 29.328 1.00 96.31 203 GLU A CA 1
ATOM 1533 C C . GLU A 1 203 ? -19.573 2.741 28.844 1.00 96.31 203 GLU A C 1
ATOM 1535 O O . GLU A 1 203 ? -19.131 2.444 27.734 1.00 96.31 203 GLU A O 1
ATOM 1540 N N . ALA A 1 204 ? -18.906 3.544 29.679 1.00 94.88 204 ALA A N 1
ATOM 1541 C CA . ALA A 1 204 ? -17.607 4.123 29.330 1.00 94.88 204 ALA A CA 1
ATOM 1542 C C . ALA A 1 204 ? -16.545 3.028 29.139 1.00 94.88 204 ALA A C 1
ATOM 1544 O O . ALA A 1 204 ? -15.798 3.036 28.156 1.00 94.88 204 ALA A O 1
ATOM 1545 N N . LEU A 1 205 ? -16.522 2.030 30.030 1.00 95.25 205 LEU A N 1
ATOM 1546 C CA . LEU A 1 205 ? -15.659 0.859 29.871 1.00 95.25 205 LEU A CA 1
ATOM 1547 C C . LEU A 1 205 ? -16.032 0.058 28.614 1.00 95.25 205 LEU A C 1
ATOM 1549 O O . LEU A 1 205 ? -15.161 -0.345 27.858 1.00 95.25 205 LEU A O 1
ATOM 1553 N N . GLY A 1 206 ? -17.319 -0.123 28.337 1.00 95.62 206 GLY A N 1
ATOM 1554 C CA . GLY A 1 206 ? -17.820 -0.786 27.139 1.00 95.62 206 GLY A CA 1
ATOM 1555 C C . GLY A 1 206 ? -17.466 -0.045 25.852 1.00 95.62 206 GLY A C 1
ATOM 1556 O O . GLY A 1 206 ? -17.316 -0.680 24.822 1.00 95.62 206 GLY A O 1
ATOM 1557 N N . ILE A 1 207 ? -17.268 1.270 25.852 1.00 96.69 207 ILE A N 1
ATOM 1558 C CA . ILE A 1 207 ? -16.765 1.980 24.665 1.00 96.69 207 ILE A CA 1
ATOM 1559 C C . ILE A 1 207 ? -15.252 1.793 24.523 1.00 96.69 207 ILE A C 1
ATOM 1561 O O . ILE A 1 207 ? -14.758 1.579 23.417 1.00 96.69 207 ILE A O 1
ATOM 1565 N N . THR A 1 208 ? -14.522 1.865 25.636 1.00 95.44 208 THR A N 1
ATOM 1566 C CA . THR A 1 208 ? -13.053 1.950 25.645 1.00 95.44 208 THR A CA 1
ATOM 1567 C C . THR A 1 208 ? -12.340 0.602 25.596 1.00 95.44 208 THR A C 1
ATOM 1569 O O . THR A 1 208 ? -11.243 0.503 25.047 1.00 95.44 208 THR A O 1
ATOM 1572 N N . ASN A 1 209 ? -12.955 -0.451 26.127 1.00 94.25 209 ASN A N 1
ATOM 1573 C CA . ASN A 1 209 ? -12.352 -1.768 26.286 1.00 94.25 209 ASN A CA 1
ATOM 1574 C C . ASN A 1 209 ? -12.510 -2.622 25.021 1.00 94.25 209 ASN A C 1
ATOM 1576 O O . ASN A 1 209 ? -13.250 -3.597 25.015 1.00 94.25 209 ASN A O 1
ATOM 1580 N N . GLY A 1 210 ? -11.862 -2.242 23.919 1.00 94.62 210 GLY A N 1
ATOM 1581 C CA . GLY A 1 210 ? -11.919 -3.007 22.669 1.00 94.62 210 GLY A CA 1
ATOM 1582 C C . GLY A 1 210 ? -10.817 -2.661 21.677 1.00 94.62 210 GLY A C 1
ATOM 1583 O O . GLY A 1 210 ? -10.092 -1.688 21.850 1.00 94.62 210 GLY A O 1
ATOM 1584 N N . THR A 1 211 ? -10.678 -3.445 20.613 1.00 97.44 211 THR A N 1
ATOM 1585 C CA . THR A 1 211 ? -9.522 -3.382 19.689 1.00 97.44 211 THR A CA 1
ATOM 1586 C C . THR A 1 211 ? -9.797 -2.573 18.418 1.00 97.44 211 THR A C 1
ATOM 1588 O O . THR A 1 211 ? -9.040 -2.621 17.447 1.00 97.44 211 THR A O 1
ATOM 1591 N N . ALA A 1 212 ? -10.892 -1.803 18.413 1.00 98.12 212 ALA A N 1
ATOM 1592 C CA . ALA A 1 212 ? -11.428 -1.147 17.224 1.00 98.12 212 ALA A CA 1
ATOM 1593 C C . ALA A 1 212 ? -10.442 -0.175 16.550 1.00 98.12 212 ALA A C 1
ATOM 1595 O O . ALA A 1 212 ? -10.477 -0.034 15.332 1.00 98.12 212 ALA A O 1
ATOM 1596 N N . THR A 1 213 ? -9.530 0.456 17.298 1.00 98.12 213 THR A N 1
ATOM 1597 C CA . THR A 1 213 ? -8.507 1.352 16.722 1.00 98.12 213 THR A CA 1
ATOM 1598 C C . THR A 1 213 ? -7.468 0.584 15.932 1.00 98.12 213 THR A C 1
ATOM 1600 O O . THR A 1 213 ? -7.197 0.905 14.773 1.00 98.12 213 THR A O 1
ATOM 1603 N N . SER A 1 214 ? -6.919 -0.461 16.540 1.00 98.38 214 SER A N 1
ATOM 1604 C CA . SER A 1 214 ? -5.941 -1.343 15.914 1.00 98.38 214 SER A CA 1
ATOM 1605 C C . SER A 1 214 ? -6.545 -2.062 14.711 1.00 98.38 214 SER A C 1
ATOM 1607 O O . SER A 1 214 ? -5.931 -2.101 13.646 1.00 98.38 214 SER A O 1
ATOM 1609 N N . ALA A 1 215 ? -7.773 -2.568 14.846 1.00 98.50 215 ALA A N 1
ATOM 1610 C CA . ALA A 1 215 ? -8.485 -3.257 13.777 1.00 98.50 215 ALA A CA 1
ATOM 1611 C C . ALA A 1 215 ? -8.860 -2.317 12.613 1.00 98.50 215 ALA A C 1
ATOM 1613 O O . ALA A 1 215 ? -8.706 -2.697 11.451 1.00 98.50 215 ALA A O 1
ATOM 1614 N N . ALA A 1 216 ? -9.272 -1.073 12.891 1.00 98.62 216 ALA A N 1
ATOM 1615 C CA . ALA A 1 216 ? -9.540 -0.068 11.857 1.00 98.62 216 ALA A CA 1
ATOM 1616 C C . ALA A 1 216 ? -8.276 0.271 11.057 1.00 98.62 216 ALA A C 1
ATOM 1618 O O . ALA A 1 216 ? -8.296 0.259 9.824 1.00 98.62 216 ALA A O 1
ATOM 1619 N N . ALA A 1 217 ? -7.161 0.525 11.751 1.00 98.62 217 ALA A N 1
ATOM 1620 C CA . ALA A 1 217 ? -5.874 0.762 11.108 1.00 98.62 217 ALA A CA 1
ATOM 1621 C C . ALA A 1 217 ? -5.450 -0.448 10.256 1.00 98.62 217 ALA A C 1
ATOM 1623 O O . ALA A 1 217 ? -5.068 -0.281 9.097 1.00 98.62 217 ALA A O 1
ATOM 1624 N N . ALA A 1 218 ? -5.603 -1.663 10.789 1.00 98.75 218 ALA A N 1
ATOM 1625 C CA . ALA A 1 218 ? -5.294 -2.902 10.086 1.00 98.75 218 ALA A CA 1
ATOM 1626 C C . ALA A 1 218 ? -6.133 -3.105 8.815 1.00 98.75 218 ALA A C 1
ATOM 1628 O O . ALA A 1 218 ? -5.588 -3.526 7.797 1.00 98.75 218 ALA A O 1
ATOM 1629 N N . CYS A 1 219 ? -7.425 -2.764 8.821 1.00 98.75 219 CYS A N 1
ATOM 1630 C CA . CYS A 1 219 ? -8.269 -2.845 7.623 1.00 98.75 219 CYS A CA 1
ATOM 1631 C C . CYS A 1 219 ? -7.764 -1.929 6.500 1.00 98.75 219 CYS A C 1
ATOM 1633 O O . CYS A 1 219 ? -7.694 -2.349 5.343 1.00 98.75 219 CYS A O 1
ATOM 1635 N N . ILE A 1 220 ? -7.361 -0.698 6.836 1.00 98.12 220 ILE A N 1
ATOM 1636 C CA . ILE A 1 220 ? -6.806 0.255 5.863 1.00 98.12 220 ILE A CA 1
ATOM 1637 C C . ILE A 1 220 ? -5.465 -0.249 5.312 1.00 98.12 220 ILE A C 1
ATOM 1639 O O . ILE A 1 220 ? -5.259 -0.225 4.097 1.00 98.12 220 ILE A O 1
ATOM 1643 N N . VAL A 1 221 ? -4.579 -0.747 6.182 1.00 98.56 221 VAL A N 1
ATOM 1644 C CA . VAL A 1 221 ? -3.302 -1.368 5.786 1.00 98.56 221 VAL A CA 1
ATOM 1645 C C . VAL A 1 221 ? -3.534 -2.527 4.830 1.00 98.56 221 VAL A C 1
ATOM 1647 O O . VAL A 1 221 ? -2.926 -2.580 3.767 1.00 98.56 221 VAL A O 1
ATOM 1650 N N . MET A 1 222 ? -4.418 -3.454 5.192 1.00 98.50 222 MET A N 1
ATOM 1651 C CA . MET A 1 222 ? -4.719 -4.633 4.387 1.00 98.50 222 MET A CA 1
ATOM 1652 C C . MET A 1 222 ? -5.268 -4.243 3.014 1.00 98.50 222 MET A C 1
ATOM 1654 O O . MET A 1 222 ? -4.802 -4.762 2.002 1.00 98.50 222 MET A O 1
ATOM 1658 N N . HIS A 1 223 ? -6.196 -3.282 2.955 1.00 97.38 223 HIS A N 1
ATOM 1659 C CA . HIS A 1 223 ? -6.703 -2.757 1.688 1.00 97.38 223 HIS A CA 1
ATOM 1660 C C . HIS A 1 223 ? -5.571 -2.246 0.792 1.00 97.38 223 HIS A C 1
ATOM 1662 O O . HIS A 1 223 ? -5.450 -2.663 -0.361 1.00 97.38 223 HIS A O 1
ATOM 1668 N N . GLN A 1 224 ? -4.692 -1.408 1.342 1.00 97.75 224 GLN A N 1
ATOM 1669 C CA . GLN A 1 224 ? -3.538 -0.880 0.619 1.00 97.75 224 GLN A CA 1
ATOM 1670 C C . GLN A 1 224 ? -2.563 -1.996 0.212 1.00 97.75 224 GLN A C 1
ATOM 1672 O O . GLN A 1 224 ? -2.106 -2.028 -0.928 1.00 97.75 224 GLN A O 1
ATOM 1677 N N . ALA A 1 225 ? -2.305 -2.972 1.082 1.00 98.38 225 ALA A N 1
ATOM 1678 C CA . ALA A 1 225 ? -1.456 -4.123 0.790 1.00 98.38 225 ALA A CA 1
ATOM 1679 C C . ALA A 1 225 ? -1.984 -4.958 -0.390 1.00 98.38 225 ALA A C 1
ATOM 1681 O O . ALA A 1 225 ? -1.198 -5.355 -1.252 1.00 98.38 225 ALA A O 1
ATOM 1682 N N . HIS A 1 226 ? -3.301 -5.169 -0.497 1.00 96.75 226 HIS A N 1
ATOM 1683 C CA . HIS A 1 226 ? -3.905 -5.846 -1.652 1.00 96.75 226 HIS A CA 1
ATOM 1684 C C . HIS A 1 226 ? -3.750 -5.045 -2.951 1.00 96.75 226 HIS A C 1
ATOM 1686 O O . HIS A 1 226 ? -3.453 -5.627 -4.002 1.00 96.75 226 HIS A O 1
ATOM 1692 N N . GLN A 1 227 ? -3.882 -3.715 -2.893 1.00 96.44 227 GLN A N 1
ATOM 1693 C CA . GLN A 1 227 ? -3.624 -2.850 -4.048 1.00 96.44 227 GLN A CA 1
ATOM 1694 C C . GLN A 1 227 ? -2.164 -2.959 -4.508 1.00 96.44 227 GLN A C 1
ATOM 1696 O O . GLN A 1 227 ? -1.898 -3.143 -5.699 1.00 96.44 227 GLN A O 1
ATOM 1701 N N . LEU A 1 228 ? -1.220 -2.912 -3.563 1.00 97.88 228 LEU A N 1
ATOM 1702 C CA . LEU A 1 228 ? 0.218 -3.027 -3.814 1.00 97.88 228 LEU A CA 1
ATOM 1703 C C . LEU A 1 228 ? 0.591 -4.406 -4.382 1.00 97.88 228 LEU A C 1
ATOM 1705 O O . LEU A 1 228 ? 1.336 -4.491 -5.360 1.00 97.88 228 LEU A O 1
ATOM 1709 N N . ALA A 1 229 ? 0.034 -5.485 -3.826 1.00 97.25 229 ALA A N 1
ATOM 1710 C CA . ALA A 1 229 ? 0.251 -6.847 -4.309 1.00 97.25 229 ALA A CA 1
ATOM 1711 C C . ALA A 1 229 ? -0.284 -7.037 -5.737 1.00 97.25 229 ALA A C 1
ATOM 1713 O O . ALA A 1 229 ? 0.403 -7.608 -6.589 1.00 97.25 229 ALA A O 1
ATOM 1714 N N . THR A 1 230 ? -1.462 -6.487 -6.041 1.00 95.81 230 THR A N 1
ATOM 1715 C CA . THR A 1 230 ? -2.032 -6.496 -7.398 1.00 95.81 230 THR A CA 1
ATOM 1716 C C . THR A 1 230 ? -1.147 -5.723 -8.376 1.00 95.81 230 THR A C 1
ATOM 1718 O O . THR A 1 230 ? -0.769 -6.242 -9.430 1.00 95.81 230 THR A O 1
ATOM 1721 N N . MET A 1 231 ? -0.744 -4.505 -8.005 1.00 95.88 231 MET A N 1
ATOM 1722 C CA . MET A 1 231 ? 0.126 -3.670 -8.831 1.00 95.88 231 MET A CA 1
ATOM 1723 C C . MET A 1 231 ? 1.488 -4.332 -9.083 1.00 95.88 231 MET A C 1
ATOM 1725 O O . MET A 1 231 ? 2.019 -4.240 -10.187 1.00 95.88 231 MET A O 1
ATOM 1729 N N . SER A 1 232 ? 2.038 -5.065 -8.111 1.00 96.50 232 SER A N 1
ATOM 1730 C CA . SER A 1 232 ? 3.325 -5.758 -8.266 1.00 96.50 232 SER A CA 1
ATOM 1731 C C . SER A 1 232 ? 3.333 -6.780 -9.414 1.00 96.50 232 SER A C 1
ATOM 1733 O O . SER A 1 232 ? 4.344 -6.931 -10.103 1.00 96.50 232 SER A O 1
ATOM 1735 N N . GLN A 1 233 ? 2.198 -7.435 -9.678 1.00 97.12 233 GLN A N 1
ATOM 1736 C CA . GLN A 1 233 ? 2.051 -8.385 -10.783 1.00 97.12 233 GLN A CA 1
ATOM 1737 C C . GLN A 1 233 ? 1.992 -7.660 -12.134 1.00 97.12 233 GLN A C 1
ATOM 1739 O O . GLN A 1 233 ? 2.657 -8.074 -13.086 1.00 97.12 233 GLN A O 1
ATOM 1744 N N . PHE A 1 234 ? 1.270 -6.535 -12.203 1.00 96.19 234 PHE A N 1
ATOM 1745 C CA . PHE A 1 234 ? 1.246 -5.661 -13.382 1.00 96.19 234 PHE A CA 1
ATOM 1746 C C . PHE A 1 234 ? 2.630 -5.108 -13.706 1.00 96.19 234 PHE A C 1
ATOM 1748 O O . PHE A 1 234 ? 3.072 -5.178 -14.853 1.00 96.19 234 PHE A O 1
ATOM 1755 N N . LEU A 1 235 ? 3.340 -4.608 -12.697 1.00 96.06 235 LEU A N 1
ATOM 1756 C CA . LEU A 1 235 ? 4.680 -4.076 -12.896 1.00 96.06 235 LEU A CA 1
ATOM 1757 C C . LEU A 1 235 ? 5.700 -5.161 -13.198 1.00 96.06 235 LEU A C 1
ATOM 1759 O O . LEU A 1 235 ? 6.613 -4.897 -13.961 1.00 96.06 235 LEU A O 1
ATOM 1763 N N . THR A 1 236 ? 5.530 -6.388 -12.706 1.00 97.44 236 THR A N 1
ATOM 1764 C CA . THR A 1 236 ? 6.386 -7.509 -13.120 1.00 97.44 236 THR A CA 1
ATOM 1765 C C . THR A 1 236 ? 6.183 -7.857 -14.599 1.00 97.44 236 THR A C 1
ATOM 1767 O O . THR A 1 236 ? 7.157 -8.139 -15.301 1.00 97.44 236 THR A O 1
ATOM 1770 N N . ALA A 1 237 ? 4.948 -7.801 -15.112 1.00 96.62 237 ALA A N 1
ATOM 1771 C CA . ALA A 1 237 ? 4.700 -7.940 -16.549 1.00 96.62 237 ALA A CA 1
ATOM 1772 C C . ALA A 1 237 ? 5.376 -6.798 -17.332 1.00 96.62 237 ALA A C 1
ATOM 1774 O O . ALA A 1 237 ? 6.131 -7.049 -18.268 1.00 96.62 237 ALA A O 1
ATOM 1775 N N . MET A 1 238 ? 5.212 -5.557 -16.874 1.00 96.56 238 MET A N 1
ATOM 1776 C CA . MET A 1 238 ? 5.853 -4.383 -17.474 1.00 96.56 238 MET A CA 1
ATOM 1777 C C . MET A 1 238 ? 7.385 -4.447 -17.435 1.00 96.56 238 MET A C 1
ATOM 1779 O O . MET A 1 238 ? 8.041 -4.135 -18.426 1.00 96.56 238 MET A O 1
ATOM 1783 N N . ALA A 1 239 ? 7.953 -4.952 -16.340 1.00 95.94 239 ALA A N 1
ATOM 1784 C CA . ALA A 1 239 ? 9.374 -5.224 -16.181 1.00 95.94 239 ALA A CA 1
ATOM 1785 C C . ALA A 1 239 ? 9.862 -6.270 -17.177 1.00 95.94 239 ALA A C 1
ATOM 1787 O O . ALA A 1 239 ? 10.926 -6.118 -17.768 1.00 95.94 239 ALA A O 1
ATOM 1788 N N . THR A 1 240 ? 9.075 -7.327 -17.378 1.00 95.69 240 THR A N 1
ATOM 1789 C CA . THR A 1 240 ? 9.394 -8.379 -18.344 1.00 95.69 240 THR A CA 1
ATOM 1790 C C . THR A 1 240 ? 9.441 -7.816 -19.759 1.00 95.69 240 THR A C 1
ATOM 1792 O O . THR A 1 240 ? 10.319 -8.201 -20.520 1.00 95.69 240 THR A O 1
ATOM 1795 N N . GLU A 1 241 ? 8.554 -6.892 -20.121 1.00 95.25 241 GLU A N 1
ATOM 1796 C CA . GLU A 1 241 ? 8.606 -6.232 -21.429 1.00 95.25 241 GLU A CA 1
ATOM 1797 C C . GLU A 1 241 ? 9.805 -5.283 -21.545 1.00 95.25 241 GLU A C 1
ATOM 1799 O O . GLU A 1 241 ? 10.573 -5.395 -22.497 1.00 95.25 241 GLU A O 1
ATOM 1804 N N . ALA A 1 242 ? 10.017 -4.416 -20.551 1.00 94.81 242 ALA A N 1
ATOM 1805 C CA . ALA A 1 242 ? 11.089 -3.418 -20.562 1.00 94.81 242 ALA A CA 1
ATOM 1806 C C . ALA A 1 242 ? 12.505 -4.023 -20.523 1.00 94.81 242 ALA A C 1
ATOM 1808 O O . ALA A 1 242 ? 13.443 -3.418 -21.022 1.00 94.81 242 ALA A O 1
ATOM 1809 N N . LEU A 1 243 ? 12.666 -5.215 -19.941 1.00 92.75 243 LEU A N 1
ATOM 1810 C CA . LEU A 1 243 ? 13.936 -5.951 -19.869 1.00 92.75 243 LEU A CA 1
ATOM 1811 C C . LEU A 1 243 ? 14.025 -7.090 -20.900 1.00 92.75 243 LEU A C 1
ATOM 1813 O O . LEU A 1 243 ? 14.896 -7.956 -20.785 1.00 92.75 243 LEU A O 1
ATOM 1817 N N . ARG A 1 244 ? 13.092 -7.151 -21.864 1.00 89.75 244 ARG A N 1
ATOM 1818 C CA . ARG A 1 244 ? 13.010 -8.206 -22.895 1.00 89.75 244 ARG A CA 1
ATOM 1819 C C . ARG A 1 244 ? 13.091 -9.624 -22.307 1.00 89.75 244 ARG A C 1
ATOM 1821 O O . ARG A 1 244 ? 13.749 -10.527 -22.829 1.00 89.75 244 ARG A O 1
ATOM 1828 N N . GLY A 1 245 ? 12.412 -9.817 -21.181 1.00 90.69 245 GLY A N 1
ATOM 1829 C CA . GLY A 1 245 ? 12.298 -11.075 -20.461 1.00 90.69 245 GLY A CA 1
ATOM 1830 C C . GLY A 1 245 ? 11.493 -12.134 -21.222 1.00 90.69 245 GLY A C 1
ATOM 1831 O O . GLY A 1 245 ? 10.901 -11.886 -22.273 1.00 90.69 245 GLY A O 1
ATOM 1832 N N . ARG A 1 246 ? 11.476 -13.356 -20.677 1.00 89.56 246 ARG A N 1
ATOM 1833 C CA . ARG A 1 246 ? 10.824 -14.519 -21.302 1.00 89.56 246 ARG A CA 1
ATOM 1834 C C . ARG A 1 246 ? 9.487 -14.841 -20.652 1.00 89.56 246 ARG A C 1
ATOM 1836 O O . ARG A 1 246 ? 9.447 -15.128 -19.455 1.00 89.56 246 ARG A O 1
ATOM 1843 N N . GLN A 1 247 ? 8.431 -14.933 -21.461 1.00 90.88 247 GLN A N 1
ATOM 1844 C CA . GLN A 1 247 ? 7.104 -15.359 -20.989 1.00 90.88 247 GLN A CA 1
ATOM 1845 C C . GLN A 1 247 ? 7.102 -16.808 -20.482 1.00 90.88 247 GLN A C 1
ATOM 1847 O O . GLN A 1 247 ? 6.347 -17.159 -19.579 1.00 90.88 247 GLN A O 1
ATOM 1852 N N . SER A 1 248 ? 7.993 -17.656 -21.013 1.00 90.69 248 SER A N 1
ATOM 1853 C CA . SER A 1 248 ? 8.100 -19.069 -20.628 1.00 90.69 248 SER A CA 1
ATOM 1854 C C . SER A 1 248 ? 8.452 -19.286 -19.153 1.00 90.69 248 SER A C 1
ATOM 1856 O O . SER A 1 248 ? 8.240 -20.383 -18.644 1.00 90.69 248 SER A O 1
ATOM 1858 N N . ASN A 1 249 ? 8.971 -18.263 -18.458 1.00 91.75 249 ASN A N 1
ATOM 1859 C CA . ASN A 1 249 ? 9.198 -18.304 -17.009 1.00 91.75 249 ASN A CA 1
ATOM 1860 C C . ASN A 1 249 ? 7.889 -18.476 -16.218 1.00 91.75 249 ASN A C 1
ATOM 1862 O O . ASN A 1 249 ? 7.912 -18.970 -15.094 1.00 91.75 249 ASN A O 1
ATOM 1866 N N . TYR A 1 250 ? 6.759 -18.082 -16.807 1.00 94.69 250 TYR A N 1
ATOM 1867 C CA . TYR A 1 250 ? 5.439 -18.045 -16.174 1.00 94.69 250 TYR A CA 1
ATOM 1868 C C . TYR A 1 250 ? 4.525 -19.174 -16.662 1.00 94.69 250 TYR A C 1
ATOM 1870 O O . TYR A 1 250 ? 3.317 -19.150 -16.442 1.00 94.69 250 TYR A O 1
ATOM 1878 N N . HIS A 1 251 ? 5.092 -20.168 -17.350 1.00 94.56 251 HIS A N 1
ATOM 1879 C CA . HIS A 1 251 ? 4.327 -21.255 -17.941 1.00 94.56 251 HIS A CA 1
ATOM 1880 C C . HIS A 1 251 ? 3.610 -22.096 -16.859 1.00 94.56 251 HIS A C 1
ATOM 1882 O O . HIS A 1 251 ? 4.270 -22.519 -15.904 1.00 94.56 251 HIS A O 1
ATOM 1888 N N . PRO A 1 252 ? 2.311 -22.434 -17.024 1.00 95.00 252 PRO A N 1
ATOM 1889 C CA . PRO A 1 252 ? 1.523 -23.141 -16.007 1.00 95.00 252 PRO A CA 1
ATOM 1890 C C . PRO A 1 252 ? 2.126 -24.467 -15.539 1.00 95.00 252 PRO A C 1
ATOM 1892 O O . PRO A 1 252 ? 2.042 -24.790 -14.364 1.00 95.00 252 PRO A O 1
ATOM 1895 N N . PHE A 1 253 ? 2.793 -25.211 -16.428 1.00 96.38 253 PHE A N 1
ATOM 1896 C CA . PHE A 1 253 ? 3.517 -26.438 -16.059 1.00 96.38 253 PHE A CA 1
ATOM 1897 C C . PHE A 1 253 ? 4.469 -26.232 -14.866 1.00 96.38 253 PHE A C 1
ATOM 1899 O O . PHE A 1 253 ? 4.501 -27.056 -13.961 1.00 96.38 253 PHE A O 1
ATOM 1906 N N . ILE A 1 254 ? 5.204 -25.111 -14.820 1.00 95.75 254 ILE A N 1
ATOM 1907 C CA . ILE A 1 254 ? 6.188 -24.843 -13.759 1.00 95.75 254 ILE A CA 1
ATOM 1908 C C . ILE A 1 254 ? 5.493 -24.699 -12.402 1.00 95.75 254 ILE A C 1
ATOM 1910 O O . ILE A 1 254 ? 5.961 -25.253 -11.408 1.00 95.75 254 ILE A O 1
ATOM 1914 N N . SER A 1 255 ? 4.387 -23.951 -12.345 1.00 96.44 255 SER A N 1
ATOM 1915 C CA . SER A 1 255 ? 3.626 -23.773 -11.107 1.00 96.44 255 SER A CA 1
ATOM 1916 C C . SER A 1 255 ? 2.789 -25.003 -10.751 1.00 96.44 255 SER A C 1
ATOM 1918 O O . SER A 1 255 ? 2.615 -25.281 -9.575 1.00 96.44 255 SER A O 1
ATOM 1920 N N . GLN A 1 256 ? 2.361 -25.807 -11.724 1.00 96.06 256 GLN A N 1
ATOM 1921 C CA . GLN A 1 256 ? 1.694 -27.091 -11.476 1.00 96.06 256 GLN A CA 1
ATOM 1922 C C . GLN A 1 256 ? 2.639 -28.144 -10.879 1.00 96.06 256 GLN A C 1
ATOM 1924 O O . GLN A 1 256 ? 2.209 -28.939 -10.049 1.00 96.06 256 GLN A O 1
ATOM 1929 N N . CYS A 1 257 ? 3.928 -28.134 -11.240 1.00 97.00 257 CYS A N 1
ATOM 1930 C CA . CYS A 1 257 ? 4.931 -29.010 -10.623 1.00 97.00 257 CYS A CA 1
ATOM 1931 C C . CYS A 1 257 ? 5.232 -28.656 -9.155 1.00 97.00 257 CYS A C 1
ATOM 1933 O O . CYS A 1 257 ? 5.768 -29.491 -8.429 1.00 97.00 257 CYS A O 1
ATOM 1935 N N . ARG A 1 258 ? 4.915 -27.431 -8.715 1.00 93.81 258 ARG A N 1
ATOM 1936 C CA . ARG A 1 258 ? 5.059 -26.971 -7.326 1.00 93.81 258 ARG A CA 1
ATOM 1937 C C . ARG A 1 258 ? 3.823 -26.142 -6.929 1.00 93.81 258 ARG A C 1
ATOM 1939 O O . ARG A 1 258 ? 3.891 -24.911 -6.975 1.00 93.81 258 ARG A O 1
ATOM 1946 N N . PRO A 1 259 ? 2.704 -26.799 -6.571 1.00 91.75 259 PRO A N 1
ATOM 1947 C CA . PRO A 1 259 ? 1.366 -26.206 -6.591 1.00 91.75 259 PRO A CA 1
ATOM 1948 C C . PRO A 1 259 ? 1.038 -25.371 -5.340 1.00 91.75 259 PRO A C 1
ATOM 1950 O O . PRO A 1 259 ? 0.028 -25.596 -4.680 1.00 91.75 259 PRO A O 1
ATOM 1953 N N . HIS A 1 260 ? 1.881 -24.390 -5.010 1.00 97.50 260 HIS A N 1
ATOM 1954 C CA . HIS A 1 260 ? 1.484 -23.313 -4.098 1.00 97.50 260 HIS A CA 1
ATOM 1955 C C . HIS A 1 260 ? 0.441 -22.438 -4.806 1.00 97.50 260 HIS A C 1
ATOM 1957 O O . HIS A 1 260 ? 0.683 -21.984 -5.931 1.00 97.50 260 HIS A O 1
ATOM 1963 N N . LEU A 1 261 ? -0.716 -22.220 -4.177 1.00 96.69 261 LEU A N 1
ATOM 1964 C CA . LEU A 1 261 ? -1.857 -21.543 -4.801 1.00 96.69 261 LEU A CA 1
ATOM 1965 C C . LEU A 1 261 ? -1.491 -20.130 -5.252 1.00 96.69 261 LEU A C 1
ATOM 1967 O O . LEU A 1 261 ? -1.753 -19.765 -6.399 1.00 96.69 261 LEU A O 1
ATOM 1971 N N . GLY A 1 262 ? -0.790 -19.376 -4.406 1.00 97.31 262 GLY A N 1
ATOM 1972 C CA . GLY A 1 262 ? -0.344 -18.033 -4.748 1.00 97.31 262 GLY A CA 1
ATOM 1973 C C . GLY A 1 262 ? 0.669 -18.036 -5.893 1.00 97.31 262 GLY A C 1
ATOM 1974 O O . GLY A 1 262 ? 0.626 -17.162 -6.756 1.00 97.31 262 GLY A O 1
ATOM 1975 N N . GLN A 1 263 ? 1.563 -19.034 -5.970 1.00 97.94 263 GLN A N 1
ATOM 1976 C CA . GLN A 1 263 ? 2.508 -19.154 -7.092 1.00 97.94 263 GLN A CA 1
ATOM 1977 C C . GLN A 1 263 ? 1.769 -19.438 -8.406 1.00 97.94 263 GLN A C 1
ATOM 1979 O O . GLN A 1 263 ? 2.119 -18.879 -9.449 1.00 97.94 263 GLN A O 1
ATOM 1984 N N . MET A 1 264 ? 0.769 -20.320 -8.369 1.00 97.44 264 MET A N 1
ATOM 1985 C CA . MET A 1 264 ? -0.068 -20.633 -9.526 1.00 97.44 264 MET A CA 1
ATOM 1986 C C . MET A 1 264 ? -0.855 -19.407 -9.992 1.00 97.44 264 MET A C 1
ATOM 1988 O O . MET A 1 264 ? -0.857 -19.118 -11.191 1.00 97.44 264 MET A O 1
ATOM 1992 N N . GLU A 1 265 ? -1.455 -18.665 -9.060 1.00 96.50 265 GLU A N 1
ATOM 1993 C CA . GLU A 1 265 ? -2.173 -17.421 -9.337 1.00 96.50 265 GLU A CA 1
ATOM 1994 C C . GLU A 1 265 ? -1.250 -16.358 -9.940 1.00 96.50 265 GLU A C 1
ATOM 1996 O O . GLU A 1 265 ? -1.536 -15.847 -11.024 1.00 96.50 265 GLU A O 1
ATOM 2001 N N . ALA A 1 266 ? -0.115 -16.072 -9.296 1.00 97.50 266 ALA A N 1
ATOM 2002 C CA . ALA A 1 266 ? 0.829 -15.062 -9.760 1.00 97.50 266 ALA A CA 1
ATOM 2003 C C . ALA A 1 266 ? 1.381 -15.397 -11.154 1.00 97.50 266 ALA A C 1
ATOM 2005 O O . ALA A 1 266 ? 1.432 -14.531 -12.027 1.00 97.50 266 ALA A O 1
ATOM 2006 N N . ALA A 1 267 ? 1.743 -16.662 -11.406 1.00 97.25 267 ALA A N 1
ATOM 2007 C CA . ALA A 1 267 ? 2.219 -17.101 -12.719 1.00 97.25 267 ALA A CA 1
ATOM 2008 C C . ALA A 1 267 ? 1.144 -16.922 -13.801 1.00 97.25 267 ALA A C 1
ATOM 2010 O O . ALA A 1 267 ? 1.417 -16.344 -14.854 1.00 97.25 267 ALA A O 1
ATOM 2011 N N . ALA A 1 268 ? -0.084 -17.378 -13.532 1.00 95.50 268 ALA A N 1
ATOM 2012 C CA . ALA A 1 268 ? -1.193 -17.273 -14.476 1.00 95.50 268 ALA A CA 1
ATOM 2013 C C . ALA A 1 268 ? -1.569 -15.812 -14.765 1.00 95.50 268 ALA A C 1
ATOM 2015 O O . ALA A 1 268 ? -1.830 -15.454 -15.915 1.00 95.50 268 ALA A O 1
ATOM 2016 N N . THR A 1 269 ? -1.575 -14.964 -13.737 1.00 95.50 269 THR A N 1
ATOM 2017 C CA . THR A 1 269 ? -1.873 -13.537 -13.865 1.00 95.50 269 THR A CA 1
ATOM 2018 C C . THR A 1 269 ? -0.789 -12.823 -14.661 1.00 95.50 269 THR A C 1
ATOM 2020 O O . THR A 1 269 ? -1.113 -12.206 -15.672 1.00 95.50 269 THR A O 1
ATOM 2023 N N . ILE A 1 270 ? 0.492 -12.958 -14.301 1.00 96.25 270 ILE A N 1
ATOM 2024 C CA . ILE A 1 270 ? 1.595 -12.310 -15.034 1.00 96.25 270 ILE A CA 1
ATOM 2025 C C . ILE A 1 270 ? 1.616 -12.762 -16.501 1.00 96.25 270 ILE A C 1
ATOM 2027 O O . ILE A 1 270 ? 1.733 -11.927 -17.397 1.00 96.25 270 ILE A O 1
ATOM 2031 N N . LEU A 1 271 ? 1.432 -14.060 -16.772 1.00 94.88 271 LEU A N 1
ATOM 2032 C CA . LEU A 1 271 ? 1.376 -14.573 -18.142 1.00 94.88 271 LEU A CA 1
ATOM 2033 C C . LEU A 1 271 ? 0.214 -13.960 -18.940 1.00 94.88 271 LEU A C 1
ATOM 2035 O O . LEU A 1 271 ? 0.408 -13.528 -20.074 1.00 94.88 271 LEU A O 1
ATOM 2039 N N . ARG A 1 272 ? -0.983 -13.867 -18.343 1.00 93.12 272 ARG A N 1
ATOM 2040 C CA . ARG A 1 272 ? -2.150 -13.222 -18.972 1.00 93.12 272 ARG A CA 1
ATOM 2041 C C . ARG A 1 272 ? -1.880 -11.749 -19.281 1.00 93.12 272 ARG A C 1
ATOM 2043 O O . ARG A 1 272 ? -2.237 -11.267 -20.353 1.00 93.12 272 ARG A O 1
ATOM 2050 N N . LEU A 1 273 ? -1.236 -11.044 -18.357 1.00 94.50 273 LEU A N 1
ATOM 2051 C CA . LEU A 1 273 ? -0.912 -9.622 -18.475 1.00 94.50 273 LEU A CA 1
ATOM 2052 C C . LEU A 1 273 ? 0.088 -9.319 -19.606 1.00 94.50 273 LEU A C 1
ATOM 2054 O O . LEU A 1 273 ? 0.047 -8.222 -20.166 1.00 94.50 273 LEU A O 1
ATOM 2058 N N . LEU A 1 274 ? 0.918 -10.298 -19.985 1.00 94.31 274 LEU A N 1
ATOM 2059 C CA . LEU A 1 274 ? 1.862 -10.233 -21.111 1.00 94.31 274 LEU A CA 1
ATOM 2060 C C . LEU A 1 274 ? 1.240 -10.569 -22.474 1.00 94.31 274 LEU A C 1
ATOM 2062 O O . LEU A 1 274 ? 1.907 -10.449 -23.504 1.00 94.31 274 LEU A O 1
ATOM 2066 N N . SER A 1 275 ? -0.032 -10.978 -22.509 1.00 91.69 275 SER A N 1
ATOM 2067 C CA . SER A 1 275 ? -0.717 -11.334 -23.751 1.00 91.69 275 SER A CA 1
ATOM 2068 C C . SER A 1 275 ? -0.644 -10.200 -24.779 1.00 91.69 275 SER A C 1
ATOM 2070 O O . SER A 1 275 ? -0.910 -9.037 -24.468 1.00 91.69 275 SER A O 1
ATOM 2072 N N . GLY A 1 276 ? -0.293 -10.545 -26.020 1.00 91.38 276 GLY A N 1
ATOM 2073 C CA . GLY A 1 276 ? -0.157 -9.596 -27.128 1.00 91.38 276 GLY A CA 1
ATOM 2074 C C . GLY A 1 276 ? 1.116 -8.743 -27.110 1.00 91.38 276 GLY A C 1
ATOM 2075 O O . GLY A 1 276 ? 1.267 -7.902 -27.996 1.00 91.38 276 GLY A O 1
ATOM 2076 N N . SER A 1 277 ? 2.025 -8.947 -26.149 1.00 94.50 277 SER A N 1
ATOM 2077 C CA . SER A 1 277 ? 3.322 -8.266 -26.146 1.00 94.50 277 SER A CA 1
ATOM 2078 C C . SER A 1 277 ? 4.168 -8.670 -27.353 1.00 94.50 277 SER A C 1
ATOM 2080 O O . SER A 1 277 ? 4.281 -9.851 -27.685 1.00 94.50 277 SER A O 1
ATOM 2082 N N . LYS A 1 278 ? 4.807 -7.676 -27.971 1.00 94.25 278 LYS A N 1
ATOM 2083 C CA . LYS A 1 278 ? 5.828 -7.843 -29.014 1.00 94.25 278 LYS A CA 1
ATOM 2084 C C . LYS A 1 278 ? 7.252 -7.626 -28.486 1.00 94.25 278 LYS A C 1
ATOM 2086 O O . LYS A 1 278 ? 8.192 -7.672 -29.271 1.00 94.25 278 LYS A O 1
ATOM 2091 N N . LEU A 1 279 ? 7.410 -7.353 -27.186 1.00 91.94 279 LEU A N 1
ATOM 2092 C CA . LEU A 1 279 ? 8.698 -7.013 -26.565 1.00 91.94 279 LEU A CA 1
ATOM 2093 C C . LEU A 1 279 ? 9.359 -8.198 -25.849 1.00 91.94 279 LEU A C 1
ATOM 2095 O O . LEU A 1 279 ? 10.582 -8.255 -25.726 1.00 91.94 279 LEU A O 1
ATOM 2099 N N . THR A 1 280 ? 8.569 -9.162 -25.380 1.00 89.75 280 THR A N 1
ATOM 2100 C CA . THR A 1 280 ? 9.091 -10.356 -24.700 1.00 89.75 280 THR A CA 1
ATOM 2101 C C . THR A 1 280 ? 9.746 -11.344 -25.664 1.00 89.75 280 THR A C 1
ATOM 2103 O O . THR A 1 280 ? 9.289 -11.500 -26.795 1.00 89.75 280 THR A O 1
ATOM 2106 N N . ARG A 1 281 ? 10.735 -12.104 -25.185 1.00 81.06 281 ARG A N 1
ATOM 2107 C CA . ARG A 1 281 ? 11.407 -13.165 -25.957 1.00 81.06 281 ARG A CA 1
ATOM 2108 C C . ARG A 1 281 ? 10.653 -14.503 -25.897 1.00 81.06 281 ARG A C 1
ATOM 2110 O O . ARG A 1 281 ? 10.129 -14.876 -24.839 1.00 81.06 281 ARG A O 1
ATOM 2117 N N . ASN A 1 282 ? 10.661 -15.240 -27.012 1.00 66.56 282 ASN A N 1
ATOM 2118 C CA . ASN A 1 282 ? 10.083 -16.584 -27.141 1.00 66.56 282 ASN A CA 1
ATOM 2119 C C . ASN A 1 282 ? 11.129 -17.693 -26.885 1.00 66.56 282 ASN A C 1
ATOM 2121 O O . ASN A 1 282 ? 12.284 -17.413 -26.569 1.00 66.56 282 ASN A O 1
ATOM 2125 N N . ARG A 1 283 ? 10.694 -18.964 -26.918 1.00 54.84 283 ARG A N 1
ATOM 2126 C CA . ARG A 1 283 ? 11.497 -20.149 -26.546 1.00 54.84 283 ARG A CA 1
ATOM 2127 C C . ARG A 1 283 ? 12.712 -20.417 -27.453 1.00 54.84 283 ARG A C 1
ATOM 2129 O O . ARG A 1 283 ? 13.663 -21.006 -26.949 1.00 54.84 283 ARG A O 1
ATOM 2136 N N . ASP A 1 284 ? 12.699 -19.963 -28.706 1.00 50.81 284 ASP A N 1
ATOM 2137 C CA . ASP A 1 284 ? 13.576 -20.482 -29.773 1.00 50.81 284 ASP A CA 1
ATOM 2138 C C . ASP A 1 284 ? 14.628 -19.491 -30.289 1.00 50.81 284 ASP A C 1
ATOM 2140 O O . ASP A 1 284 ? 14.963 -19.485 -31.472 1.00 50.81 284 ASP A O 1
ATOM 2144 N N . ASP A 1 285 ? 15.202 -18.667 -29.418 1.00 53.59 285 ASP A N 1
ATOM 2145 C CA . ASP A 1 285 ? 16.283 -17.790 -29.855 1.00 53.59 285 ASP A CA 1
ATOM 2146 C C . ASP A 1 285 ? 17.629 -18.469 -29.568 1.00 53.59 285 ASP A C 1
ATOM 2148 O O . ASP A 1 285 ? 18.047 -18.578 -28.410 1.00 53.59 285 ASP A O 1
ATOM 2152 N N . HIS A 1 286 ? 18.331 -18.880 -30.632 1.00 49.09 286 HIS A N 1
ATOM 2153 C CA . HIS A 1 286 ? 19.782 -19.133 -30.683 1.00 49.09 286 HIS A CA 1
ATOM 2154 C C . HIS A 1 286 ? 20.585 -17.852 -30.347 1.00 49.09 286 HIS A C 1
ATOM 2156 O O . HIS A 1 286 ? 21.493 -17.452 -31.070 1.00 49.09 286 HIS A O 1
ATOM 2162 N N . ALA A 1 287 ? 20.197 -17.145 -29.287 1.00 52.28 287 ALA A N 1
ATOM 2163 C CA . ALA A 1 287 ? 20.704 -15.834 -28.937 1.00 52.28 287 ALA A CA 1
ATOM 2164 C C . ALA A 1 287 ? 22.029 -15.950 -28.184 1.00 52.28 287 ALA A C 1
ATOM 2166 O O . ALA A 1 287 ? 22.118 -16.614 -27.149 1.00 52.28 287 ALA A O 1
ATOM 2167 N N . GLU A 1 288 ? 23.032 -15.221 -28.667 1.00 51.03 288 GLU A N 1
ATOM 2168 C CA . GLU A 1 288 ? 24.193 -14.836 -27.871 1.00 51.03 288 GLU A CA 1
ATOM 2169 C C . GLU A 1 288 ? 23.726 -14.049 -26.629 1.00 51.03 288 GLU A C 1
ATOM 2171 O O . GLU A 1 288 ? 22.848 -13.187 -26.712 1.00 51.03 288 GLU A O 1
ATOM 2176 N N . GLY A 1 289 ? 24.274 -14.373 -25.451 1.00 57.69 289 GLY A N 1
ATOM 2177 C CA . GLY A 1 289 ? 23.920 -13.742 -24.173 1.00 57.69 289 GLY A CA 1
ATOM 2178 C C . GLY A 1 289 ? 23.401 -14.717 -23.109 1.00 57.69 289 GLY A C 1
ATOM 2179 O O . GLY A 1 289 ? 23.604 -15.930 -23.179 1.00 57.69 289 GLY A O 1
ATOM 2180 N N . LEU A 1 290 ? 22.754 -14.193 -22.058 1.00 55.84 290 LEU A N 1
ATOM 2181 C CA . LEU A 1 290 ? 22.296 -15.020 -20.936 1.00 55.84 290 LEU A CA 1
ATOM 2182 C C . LEU A 1 290 ? 21.192 -16.006 -21.363 1.00 55.84 290 LEU A C 1
ATOM 2184 O O . LEU A 1 290 ? 20.043 -15.644 -21.636 1.00 55.84 290 LEU A O 1
ATOM 2188 N N . VAL A 1 291 ? 21.515 -17.299 -21.286 1.00 55.56 291 VAL A N 1
ATOM 2189 C CA . VAL A 1 291 ? 20.584 -18.411 -21.553 1.00 55.56 291 VAL A CA 1
ATOM 2190 C C . VAL A 1 291 ? 19.389 -18.407 -20.598 1.00 55.56 291 VAL A C 1
ATOM 2192 O O . VAL A 1 291 ? 18.352 -18.979 -20.914 1.00 55.56 291 VAL A O 1
ATOM 2195 N N . LYS A 1 292 ? 19.457 -17.734 -19.443 1.00 59.25 292 LYS A N 1
ATOM 2196 C CA . LYS A 1 292 ? 18.344 -17.600 -18.486 1.00 59.25 292 LYS A CA 1
ATOM 2197 C C . LYS A 1 292 ? 18.234 -16.160 -17.989 1.00 59.25 292 LYS A C 1
ATOM 2199 O O . LYS A 1 292 ? 19.240 -15.565 -17.617 1.00 59.25 292 LYS A O 1
ATOM 2204 N N . GLY A 1 293 ? 17.006 -15.638 -17.912 1.00 73.62 293 GLY A N 1
ATOM 2205 C CA . GLY A 1 293 ? 16.738 -14.358 -17.249 1.00 73.62 293 GLY A CA 1
ATOM 2206 C C . GLY A 1 293 ? 17.146 -14.388 -15.771 1.00 73.62 293 GLY A C 1
ATOM 2207 O O . GLY A 1 293 ? 17.192 -15.459 -15.145 1.00 73.62 293 GLY A O 1
ATOM 2208 N N . ARG A 1 294 ? 17.446 -13.217 -15.206 1.00 90.56 294 ARG A N 1
ATOM 2209 C CA . ARG A 1 294 ? 17.810 -13.075 -13.791 1.00 90.56 294 ARG A CA 1
ATOM 2210 C C . ARG A 1 294 ? 16.604 -13.293 -12.876 1.00 90.56 294 ARG A C 1
ATOM 2212 O O . ARG A 1 294 ? 15.452 -13.358 -13.313 1.00 90.56 294 ARG A O 1
ATOM 2219 N N . TYR A 1 295 ? 16.892 -13.499 -11.596 1.00 96.12 295 TYR A N 1
ATOM 2220 C CA . TYR A 1 295 ? 15.917 -13.963 -10.609 1.00 96.12 295 TYR A CA 1
ATOM 2221 C C . TYR A 1 295 ? 14.740 -12.997 -10.407 1.00 96.12 295 TYR A C 1
ATOM 2223 O O . TYR A 1 295 ? 13.617 -13.504 -10.352 1.00 96.12 295 TYR A O 1
ATOM 2231 N N . PRO A 1 296 ? 14.926 -11.661 -10.376 1.00 95.25 296 PRO A N 1
ATOM 2232 C CA . PRO A 1 296 ? 13.822 -10.732 -10.138 1.00 95.25 296 PRO A CA 1
ATOM 2233 C C . PRO A 1 296 ? 12.684 -10.837 -11.161 1.00 95.25 296 PRO A C 1
ATOM 2235 O O . PRO A 1 296 ? 11.543 -10.547 -10.826 1.00 95.25 296 PRO A O 1
ATOM 2238 N N . LEU A 1 297 ? 12.948 -11.307 -12.386 1.00 94.75 297 LEU A N 1
ATOM 2239 C CA . LEU A 1 297 ? 11.893 -11.627 -13.357 1.00 94.75 297 LEU A CA 1
ATOM 2240 C C . LEU A 1 297 ? 11.526 -13.109 -13.344 1.00 94.75 297 LEU A C 1
ATOM 2242 O O . LEU A 1 297 ? 10.349 -13.463 -13.300 1.00 94.75 297 LEU A O 1
ATOM 2246 N N . ARG A 1 298 ? 12.529 -13.995 -13.391 1.00 95.69 298 ARG A N 1
ATOM 2247 C CA . ARG A 1 298 ? 12.310 -15.437 -13.582 1.00 95.69 298 ARG A CA 1
ATOM 2248 C C . ARG A 1 298 ? 11.636 -16.113 -12.392 1.00 95.69 298 ARG A C 1
ATOM 2250 O O . ARG A 1 298 ? 10.914 -17.081 -12.592 1.00 95.69 298 ARG A O 1
ATOM 2257 N N . THR A 1 299 ? 11.896 -15.627 -11.182 1.00 97.19 299 THR A N 1
ATOM 2258 C CA . THR A 1 299 ? 11.362 -16.198 -9.935 1.00 97.19 299 THR A CA 1
ATOM 2259 C C . THR A 1 299 ? 10.212 -15.381 -9.343 1.00 97.19 299 THR A C 1
ATOM 2261 O O . THR A 1 299 ? 9.758 -15.661 -8.237 1.00 97.19 299 THR A O 1
ATOM 2264 N N . ALA A 1 300 ? 9.722 -14.369 -10.071 1.00 97.94 300 ALA A N 1
ATOM 2265 C CA . ALA A 1 300 ? 8.688 -13.469 -9.573 1.00 97.94 300 ALA A CA 1
ATOM 2266 C C . ALA A 1 300 ? 7.393 -14.185 -9.136 1.00 97.94 300 ALA A C 1
ATOM 2268 O O . ALA A 1 300 ? 6.881 -13.819 -8.083 1.00 97.94 300 ALA A O 1
ATOM 2269 N N . PRO A 1 301 ? 6.881 -15.232 -9.825 1.00 98.06 301 PRO A N 1
ATOM 2270 C CA . PRO A 1 301 ? 5.708 -15.957 -9.338 1.00 98.06 301 PRO A CA 1
ATOM 2271 C C . PRO A 1 301 ? 5.946 -16.689 -8.019 1.00 98.06 301 PRO A C 1
ATOM 2273 O O . PRO A 1 301 ? 5.067 -16.704 -7.169 1.00 98.06 301 PRO A O 1
ATOM 2276 N N . GLN A 1 302 ? 7.126 -17.291 -7.836 1.00 98.25 302 GLN A N 1
ATOM 2277 C CA . GLN A 1 302 ? 7.495 -17.967 -6.590 1.00 98.25 302 GLN A CA 1
ATOM 2278 C C . GLN A 1 302 ? 7.601 -16.962 -5.439 1.00 98.25 302 GLN A C 1
ATOM 2280 O O . GLN A 1 302 ? 7.215 -17.273 -4.318 1.00 98.25 302 GLN A O 1
ATOM 2285 N N . TRP A 1 303 ? 8.113 -15.763 -5.729 1.00 98.50 303 TRP A N 1
ATOM 2286 C CA . TRP A 1 303 ? 8.247 -14.684 -4.760 1.00 98.50 303 TRP A CA 1
ATOM 2287 C C . TRP A 1 303 ? 6.889 -14.074 -4.402 1.00 98.50 303 TRP A C 1
ATOM 2289 O O . TRP A 1 303 ? 6.470 -14.164 -3.257 1.00 98.50 303 TRP A O 1
ATOM 2299 N N . ILE A 1 304 ? 6.172 -13.508 -5.379 1.00 98.50 304 ILE A N 1
ATOM 2300 C CA . ILE A 1 304 ? 4.873 -12.848 -5.176 1.00 98.50 304 ILE A CA 1
ATOM 2301 C C . ILE A 1 304 ? 3.847 -13.837 -4.626 1.00 98.50 304 ILE A C 1
ATOM 2303 O O . ILE A 1 304 ? 3.113 -13.496 -3.707 1.00 98.50 304 ILE A O 1
ATOM 2307 N N . GLY A 1 305 ? 3.822 -15.065 -5.146 1.00 98.06 305 GLY A N 1
ATOM 2308 C CA . GLY A 1 305 ? 2.846 -16.071 -4.753 1.00 98.06 305 GLY A CA 1
ATOM 2309 C C . GLY A 1 305 ? 2.868 -16.405 -3.265 1.00 98.06 305 GLY A C 1
ATOM 2310 O O . GLY A 1 305 ? 1.815 -16.449 -2.639 1.00 98.06 305 GLY A O 1
ATOM 2311 N N . TYR A 1 306 ? 4.056 -16.550 -2.676 1.00 97.75 306 TYR A N 1
ATOM 2312 C CA . TYR A 1 306 ? 4.187 -16.733 -1.229 1.00 97.75 306 TYR A CA 1
ATOM 2313 C C . TYR A 1 306 ? 3.613 -15.540 -0.447 1.00 97.75 306 TYR A C 1
ATOM 2315 O O . TYR A 1 306 ? 2.906 -15.721 0.540 1.00 97.75 306 TYR A O 1
ATOM 2323 N N . LEU A 1 307 ? 3.863 -14.312 -0.910 1.00 98.38 307 LEU A N 1
ATOM 2324 C CA . LEU A 1 307 ? 3.373 -13.102 -0.243 1.00 98.38 307 LEU A CA 1
ATOM 2325 C C . LEU A 1 307 ? 1.848 -12.976 -0.328 1.00 98.38 307 LEU A C 1
ATOM 2327 O O . LEU A 1 307 ? 1.229 -12.527 0.630 1.00 98.38 307 LEU A O 1
ATOM 2331 N N . LEU A 1 308 ? 1.231 -13.413 -1.432 1.00 98.31 308 LEU A N 1
ATOM 2332 C CA . LEU A 1 308 ? -0.230 -13.476 -1.545 1.00 98.31 308 LEU A CA 1
ATOM 2333 C C . LEU A 1 308 ? -0.828 -14.407 -0.481 1.00 98.31 308 LEU A C 1
ATOM 2335 O O . LEU A 1 308 ? -1.770 -14.017 0.205 1.00 98.31 308 LEU A O 1
ATOM 2339 N N . GLU A 1 309 ? -0.243 -15.590 -0.280 1.00 98.31 309 GLU A N 1
ATOM 2340 C CA . GLU A 1 309 ? -0.687 -16.539 0.752 1.00 98.31 309 GLU A CA 1
ATOM 2341 C C . GLU A 1 309 ? -0.527 -15.960 2.170 1.00 98.31 309 GLU A C 1
ATOM 2343 O O . GLU A 1 309 ? -1.428 -16.080 3.002 1.00 98.31 309 GLU A O 1
ATOM 2348 N N . VAL A 1 310 ? 0.578 -15.255 2.442 1.00 98.44 310 VAL A N 1
ATOM 2349 C CA . VAL A 1 310 ? 0.804 -14.572 3.729 1.00 98.44 310 VAL A CA 1
ATOM 2350 C C . VAL A 1 310 ? -0.233 -13.469 3.978 1.00 98.44 310 VAL A C 1
ATOM 2352 O O . VAL A 1 310 ? -0.761 -13.366 5.090 1.00 98.44 310 VAL A O 1
ATOM 2355 N N . LEU A 1 311 ? -0.566 -12.669 2.960 1.00 98.56 311 LEU A N 1
ATOM 2356 C CA . LEU A 1 311 ? -1.604 -11.639 3.062 1.00 98.56 311 LEU A CA 1
ATOM 2357 C C . LEU A 1 311 ? -2.993 -12.247 3.297 1.00 98.56 311 LEU A C 1
ATOM 2359 O O . LEU A 1 311 ? -3.767 -11.690 4.071 1.00 98.56 311 LEU A O 1
ATOM 2363 N N . MET A 1 312 ? -3.304 -13.407 2.712 1.00 98.00 312 MET A N 1
ATOM 2364 C CA . MET A 1 312 ? -4.571 -14.101 2.979 1.00 98.00 312 MET A CA 1
ATOM 2365 C C . MET A 1 312 ? -4.704 -14.517 4.449 1.00 98.00 312 MET A C 1
ATOM 2367 O O . MET A 1 312 ? -5.766 -14.329 5.042 1.00 98.00 312 MET A O 1
ATOM 2371 N N . LEU A 1 313 ? -3.629 -15.021 5.063 1.00 98.38 313 LEU A N 1
ATOM 2372 C CA . LEU A 1 313 ? -3.623 -15.356 6.492 1.00 98.38 313 LEU A CA 1
ATOM 2373 C C . LEU A 1 313 ? -3.816 -14.112 7.370 1.00 98.38 313 LEU A C 1
ATOM 2375 O O . LEU A 1 313 ? -4.568 -14.151 8.343 1.00 98.38 313 LEU A O 1
ATOM 2379 N N . ALA A 1 314 ? -3.169 -12.995 7.021 1.00 98.69 314 ALA A N 1
ATOM 2380 C CA . ALA A 1 314 ? -3.367 -11.727 7.721 1.00 98.69 314 ALA A CA 1
ATOM 2381 C C . ALA A 1 314 ? -4.818 -11.229 7.590 1.00 98.69 314 ALA A C 1
ATOM 2383 O O . ALA A 1 314 ? -5.422 -10.832 8.586 1.00 98.69 314 ALA A O 1
ATOM 2384 N N . GLN A 1 315 ? -5.409 -11.322 6.392 1.00 98.38 315 GLN A N 1
ATOM 2385 C CA . GLN A 1 315 ? -6.803 -10.944 6.157 1.00 98.38 315 GLN A CA 1
ATOM 2386 C C . GLN A 1 315 ? -7.765 -11.763 7.020 1.00 98.38 315 GLN A C 1
ATOM 2388 O O . GLN A 1 315 ? -8.683 -11.194 7.599 1.00 98.38 315 GLN A O 1
ATOM 2393 N N . GLN A 1 316 ? -7.554 -13.077 7.138 1.00 98.31 316 GLN A N 1
ATOM 2394 C CA . GLN A 1 316 ? -8.389 -13.939 7.981 1.00 98.31 316 GLN A CA 1
ATOM 2395 C C . GLN A 1 316 ? -8.376 -13.484 9.444 1.00 98.31 316 GLN A C 1
ATOM 2397 O O . GLN A 1 316 ? -9.434 -13.383 10.061 1.00 98.31 316 GLN A O 1
ATOM 2402 N N . GLN A 1 317 ? -7.199 -13.154 9.984 1.00 98.56 317 GLN A N 1
ATOM 2403 C CA . GLN A 1 317 ? -7.071 -12.656 11.356 1.00 98.56 317 GLN A CA 1
ATOM 2404 C C . GLN A 1 317 ? -7.813 -11.325 11.548 1.00 98.56 317 GLN A C 1
ATOM 2406 O O . GLN A 1 317 ? -8.572 -11.180 12.502 1.00 98.56 317 GLN A O 1
ATOM 2411 N N . VAL A 1 318 ? -7.654 -10.378 10.616 1.00 98.62 318 VAL A N 1
ATOM 2412 C CA . VAL A 1 318 ? -8.354 -9.081 10.666 1.00 98.62 318 VAL A CA 1
ATOM 2413 C C . VAL A 1 318 ? -9.870 -9.253 10.527 1.00 98.62 318 VAL A C 1
ATOM 2415 O O . VAL A 1 318 ? -10.626 -8.612 11.251 1.00 98.62 318 VAL A O 1
ATOM 2418 N N . GLN A 1 319 ? -10.325 -10.141 9.640 1.00 98.19 319 GLN A N 1
ATOM 2419 C CA . GLN A 1 319 ? -11.745 -10.398 9.386 1.00 98.19 319 GLN A CA 1
ATOM 2420 C C . GLN A 1 319 ? -12.462 -10.980 10.613 1.00 98.19 319 GLN A C 1
ATOM 2422 O O . GLN A 1 319 ? -13.618 -10.638 10.872 1.00 98.19 319 GLN A O 1
ATOM 2427 N N . VAL A 1 320 ? -11.777 -11.842 11.372 1.00 98.38 320 VAL A N 1
ATOM 2428 C CA . VAL A 1 320 ? -12.272 -12.344 12.661 1.00 98.38 320 VAL A CA 1
ATOM 2429 C C . VAL A 1 320 ? -12.327 -11.214 13.686 1.00 98.38 320 VAL A C 1
ATOM 2431 O O . VAL A 1 320 ? -13.340 -11.069 14.366 1.00 98.38 320 VAL A O 1
ATOM 2434 N N . GLU A 1 321 ? -11.280 -10.390 13.772 1.00 98.06 321 GLU A N 1
ATOM 2435 C CA . GLU A 1 321 ? -11.204 -9.314 14.764 1.00 98.06 321 GLU A CA 1
ATOM 2436 C C . GLU A 1 321 ? -12.340 -8.292 14.618 1.00 98.06 321 GLU A C 1
ATOM 2438 O O . GLU A 1 321 ? -12.945 -7.893 15.607 1.00 98.06 321 GLU A O 1
ATOM 2443 N N . ILE A 1 322 ? -12.690 -7.893 13.392 1.00 98.25 322 ILE A N 1
ATOM 2444 C CA . ILE A 1 322 ? -13.757 -6.900 13.173 1.00 98.25 322 ILE A CA 1
ATOM 2445 C C . ILE A 1 322 ? -15.176 -7.436 13.436 1.00 98.25 322 ILE A C 1
ATOM 2447 O O . ILE A 1 322 ? -16.117 -6.644 13.478 1.00 98.25 322 ILE A O 1
ATOM 2451 N N . ASN A 1 323 ? -15.336 -8.751 13.635 1.00 98.00 323 ASN A N 1
ATOM 2452 C CA . ASN A 1 323 ? -16.616 -9.430 13.890 1.00 98.00 323 ASN A CA 1
ATOM 2453 C C . ASN A 1 323 ? -16.648 -10.203 15.215 1.00 98.00 323 ASN A C 1
ATOM 2455 O O . ASN A 1 323 ? -17.460 -11.115 15.387 1.00 98.00 323 ASN A O 1
ATOM 2459 N N . ASN A 1 324 ? -15.773 -9.872 16.163 1.00 94.62 324 ASN A N 1
ATOM 2460 C CA . ASN A 1 324 ? -15.757 -10.488 17.486 1.00 94.62 324 ASN A CA 1
ATOM 2461 C C . ASN A 1 324 ? -16.366 -9.555 18.553 1.00 94.62 324 ASN A C 1
ATOM 2463 O O . ASN A 1 324 ? -16.739 -8.415 18.281 1.00 94.62 324 ASN A O 1
ATOM 2467 N N . THR A 1 325 ? -16.490 -10.054 19.786 1.00 95.50 325 THR A N 1
ATOM 2468 C CA . THR A 1 325 ? -16.704 -9.189 20.952 1.00 95.50 325 THR A CA 1
ATOM 2469 C C . THR A 1 325 ? -15.367 -8.968 21.648 1.00 95.50 325 THR A C 1
ATOM 2471 O O . THR A 1 325 ? -14.922 -9.829 22.412 1.00 95.50 325 THR A O 1
ATOM 2474 N N . THR A 1 326 ? -14.765 -7.803 21.418 1.00 92.50 326 THR A N 1
ATOM 2475 C CA . THR A 1 326 ? -13.628 -7.302 22.202 1.00 92.50 326 THR A CA 1
ATOM 2476 C C . THR A 1 326 ? -14.168 -6.427 23.331 1.00 92.50 326 THR A C 1
ATOM 2478 O O . THR A 1 326 ? -14.503 -5.263 23.119 1.00 92.50 326 THR A O 1
ATOM 2481 N N . ASP A 1 327 ? -14.382 -7.025 24.505 1.00 95.38 327 ASP A N 1
ATOM 2482 C CA . ASP A 1 327 ? -14.841 -6.352 25.729 1.00 95.38 327 ASP A CA 1
ATOM 2483 C C . ASP A 1 327 ? -14.576 -7.234 26.958 1.00 95.38 327 ASP A C 1
ATOM 2485 O O . ASP A 1 327 ? -14.329 -8.437 26.835 1.00 95.38 327 ASP A O 1
ATOM 2489 N N . ASN A 1 328 ? -14.624 -6.632 28.144 1.00 95.31 328 ASN A N 1
ATOM 2490 C CA . ASN A 1 328 ? -14.606 -7.311 29.432 1.00 95.31 328 ASN A CA 1
ATOM 2491 C C . ASN A 1 328 ? -15.251 -6.435 30.531 1.00 95.31 328 ASN A C 1
ATOM 2493 O O . ASN A 1 328 ? -14.955 -5.237 30.603 1.00 95.31 328 ASN A O 1
ATOM 2497 N N . PRO A 1 329 ? -16.049 -7.017 31.446 1.00 96.56 329 PRO A N 1
ATOM 2498 C CA . PRO A 1 329 ? -16.583 -8.384 31.413 1.00 96.56 329 PRO A CA 1
ATOM 2499 C C . PRO A 1 329 ? -17.659 -8.582 30.338 1.00 96.56 329 PRO A C 1
ATOM 2501 O O . PRO A 1 329 ? -18.205 -7.613 29.809 1.00 96.56 329 PRO A O 1
ATOM 2504 N N . LEU A 1 330 ? -17.953 -9.848 30.041 1.00 97.75 330 LEU A N 1
ATOM 2505 C CA . LEU A 1 330 ? -18.969 -10.278 29.085 1.00 97.75 330 LEU A CA 1
ATOM 2506 C C . LEU A 1 330 ? -20.230 -10.768 29.801 1.00 97.75 330 LEU A C 1
ATOM 2508 O O . LEU A 1 330 ? -20.148 -11.479 30.802 1.00 97.75 330 LEU A O 1
ATOM 2512 N N . PHE A 1 331 ? -21.389 -10.408 29.263 1.00 97.88 331 PHE A N 1
ATOM 2513 C CA . PHE A 1 331 ? -22.705 -10.780 29.773 1.00 97.88 331 PHE A CA 1
ATOM 2514 C C . PHE A 1 331 ? -23.288 -11.893 28.905 1.00 97.88 331 PHE A C 1
ATOM 2516 O O . PHE A 1 331 ? -23.641 -11.650 27.751 1.00 97.88 331 PHE A O 1
ATOM 2523 N N . ASP A 1 332 ? -23.384 -13.097 29.465 1.00 97.56 332 ASP A N 1
ATOM 2524 C CA . ASP A 1 332 ? -24.067 -14.223 28.838 1.00 97.56 332 ASP A CA 1
ATOM 2525 C C . ASP A 1 332 ? -25.521 -14.239 29.314 1.00 97.56 332 ASP A C 1
ATOM 2527 O O . ASP A 1 332 ? -25.830 -14.543 30.469 1.00 97.56 332 ASP A O 1
ATOM 2531 N N . VAL A 1 333 ? -26.412 -13.821 28.418 1.00 96.25 333 VAL A N 1
ATOM 2532 C CA . VAL A 1 333 ? -27.850 -13.738 28.680 1.00 96.25 333 VAL A CA 1
ATOM 2533 C C . VAL A 1 333 ? -28.476 -15.127 28.774 1.00 96.25 333 VAL A C 1
ATOM 2535 O O . VAL A 1 333 ? -29.426 -15.296 29.531 1.00 96.25 333 VAL A O 1
ATOM 2538 N N . GLU A 1 334 ? -27.961 -16.112 28.036 1.00 95.38 334 GLU A N 1
ATOM 2539 C CA . GLU A 1 334 ? -28.559 -17.449 27.965 1.00 95.38 334 GLU A CA 1
ATOM 2540 C C . GLU A 1 334 ? -28.354 -18.214 29.275 1.00 95.38 334 GLU A C 1
ATOM 2542 O O . GLU A 1 334 ? -29.258 -18.904 29.745 1.00 95.38 334 GLU A O 1
ATOM 2547 N N . THR A 1 335 ? -27.188 -18.049 29.898 1.00 96.88 335 THR A N 1
ATOM 2548 C CA . THR A 1 335 ? -26.840 -18.676 31.182 1.00 96.88 335 THR A CA 1
ATOM 2549 C C . THR A 1 335 ? -26.997 -17.740 32.382 1.00 96.88 335 THR A C 1
ATOM 2551 O O . THR A 1 335 ? -26.751 -18.150 33.517 1.00 96.88 335 THR A O 1
ATOM 2554 N N . GLU A 1 336 ? -27.384 -16.481 32.155 1.00 95.75 336 GLU A N 1
ATOM 2555 C CA . GLU A 1 336 ? -27.449 -15.408 33.156 1.00 95.75 336 GLU A CA 1
ATOM 2556 C C . GLU A 1 336 ? -26.136 -15.210 33.943 1.00 95.75 336 GLU A C 1
ATOM 2558 O O . GLU A 1 336 ? -26.142 -14.881 35.140 1.00 95.75 336 GLU A O 1
ATOM 2563 N N . THR A 1 337 ? -24.985 -15.397 33.297 1.00 96.38 337 THR A N 1
ATOM 2564 C CA . THR A 1 337 ? -23.657 -15.295 33.924 1.00 96.38 337 THR A CA 1
ATOM 2565 C C . THR A 1 337 ? -22.849 -14.109 33.408 1.00 96.38 337 THR A C 1
ATOM 2567 O O . THR A 1 337 ? -23.045 -13.602 32.307 1.00 96.38 337 THR A O 1
ATOM 2570 N N . VAL A 1 338 ? -21.922 -13.637 34.247 1.00 97.19 338 VAL A N 1
ATOM 2571 C CA . VAL A 1 338 ? -20.954 -12.596 33.886 1.00 97.19 338 VAL A CA 1
ATOM 2572 C C . VAL A 1 338 ? -19.575 -13.236 33.838 1.00 97.19 338 VAL A C 1
ATOM 2574 O O . VAL A 1 338 ? -19.096 -13.754 34.846 1.00 97.19 338 VAL A O 1
ATOM 2577 N N . HIS A 1 339 ? -18.942 -13.198 32.672 1.00 96.94 339 HIS A N 1
ATOM 2578 C CA . HIS A 1 339 ? -17.637 -13.798 32.429 1.00 96.94 339 HIS A CA 1
ATOM 2579 C C . HIS A 1 339 ? -16.550 -12.730 32.411 1.00 96.94 339 HIS A C 1
ATOM 2581 O O . HIS A 1 339 ? -16.680 -11.701 31.750 1.00 96.94 339 HIS A O 1
ATOM 2587 N N . GLN A 1 340 ? -15.459 -12.992 33.124 1.00 93.94 340 GLN A N 1
ATOM 2588 C CA . GLN A 1 340 ? -14.259 -12.163 33.097 1.00 93.94 340 GLN A CA 1
ATOM 2589 C C . GLN A 1 340 ? -13.205 -12.865 32.242 1.00 93.94 340 GLN A C 1
ATOM 2591 O O . GLN A 1 340 ? -12.934 -14.049 32.440 1.00 93.94 340 GLN A O 1
ATOM 2596 N N . GLY A 1 341 ? -12.633 -12.151 31.280 1.00 93.81 341 GLY A N 1
ATOM 2597 C CA . GLY A 1 341 ? -11.692 -12.701 30.312 1.00 93.81 341 GLY A CA 1
ATOM 2598 C C . GLY A 1 341 ? -10.807 -11.629 29.683 1.00 93.81 341 GLY A C 1
ATOM 2599 O O . GLY A 1 341 ? -10.775 -10.486 30.129 1.00 93.81 341 GLY A O 1
ATOM 2600 N N . GLY A 1 342 ? -10.074 -12.019 28.638 1.00 95.12 342 GLY A N 1
ATOM 2601 C CA . GLY A 1 342 ? -9.051 -11.189 27.991 1.00 95.12 342 GLY A CA 1
ATOM 2602 C C . GLY A 1 342 ? -9.309 -10.893 26.514 1.00 95.12 342 GLY A C 1
ATOM 2603 O O . GLY A 1 342 ? -8.350 -10.684 25.777 1.00 95.12 342 GLY A O 1
ATOM 2604 N N . ASN A 1 343 ? -10.568 -10.887 26.053 1.00 96.06 343 ASN A N 1
ATOM 2605 C CA . ASN A 1 343 ? -10.912 -10.687 24.630 1.00 96.06 343 ASN A CA 1
ATOM 2606 C C . ASN A 1 343 ? -10.486 -9.322 24.066 1.00 96.06 343 ASN A C 1
ATOM 2608 O O . ASN A 1 343 ? -10.533 -9.096 22.864 1.00 96.06 343 ASN A O 1
ATOM 2612 N N . PHE A 1 344 ? -10.076 -8.404 24.930 1.00 94.31 344 PHE A N 1
ATOM 2613 C CA . PHE A 1 344 ? -9.520 -7.107 24.584 1.00 94.31 344 PHE A CA 1
ATOM 2614 C C . PHE A 1 344 ? -8.052 -7.162 24.092 1.00 94.31 344 PHE A C 1
ATOM 2616 O O . PHE A 1 344 ? -7.495 -6.137 23.696 1.00 94.31 344 PHE A O 1
ATOM 2623 N N . GLN A 1 345 ? -7.409 -8.337 24.140 1.00 95.94 345 GLN A N 1
ATOM 2624 C CA . GLN A 1 345 ? -6.003 -8.539 23.783 1.00 95.94 345 GLN A CA 1
ATOM 2625 C C . GLN A 1 345 ? -5.844 -8.730 22.268 1.00 95.94 345 GLN A C 1
ATOM 2627 O O . GLN A 1 345 ? -6.194 -9.774 21.720 1.00 95.94 345 GLN A O 1
ATOM 2632 N N . ALA A 1 346 ? -5.229 -7.762 21.589 1.00 96.12 346 ALA A N 1
ATOM 2633 C CA . ALA A 1 346 ? -5.204 -7.695 20.123 1.00 96.12 346 ALA A CA 1
ATOM 2634 C C . ALA A 1 346 ? -4.002 -8.397 19.451 1.00 96.12 346 ALA A C 1
ATOM 2636 O O . ALA A 1 346 ? -3.559 -7.985 18.376 1.00 96.12 346 ALA A O 1
ATOM 2637 N N . LEU A 1 347 ? -3.432 -9.454 20.046 1.00 96.81 347 LEU A N 1
ATOM 2638 C CA . LEU A 1 347 ? -2.210 -10.088 19.513 1.00 96.81 347 LEU A CA 1
ATOM 2639 C C . LEU A 1 347 ? -2.410 -10.676 18.101 1.00 96.81 347 LEU A C 1
ATOM 2641 O O . LEU A 1 347 ? -1.467 -10.727 17.308 1.00 96.81 347 LEU A O 1
ATOM 2645 N N . ALA A 1 348 ? -3.644 -11.055 17.751 1.00 97.44 348 ALA A N 1
ATOM 2646 C CA . ALA A 1 348 ? -4.008 -11.468 16.396 1.00 97.44 348 ALA A CA 1
ATOM 2647 C C . ALA A 1 348 ? -3.768 -10.353 15.362 1.00 97.44 348 ALA A C 1
ATOM 2649 O O . ALA A 1 348 ? -3.245 -10.631 14.282 1.00 97.44 348 ALA A O 1
ATOM 2650 N N . ILE A 1 349 ? -4.064 -9.095 15.709 1.00 98.56 349 ILE A N 1
ATOM 2651 C CA . ILE A 1 349 ? -3.793 -7.940 14.846 1.00 98.56 349 ILE A CA 1
ATOM 2652 C C . ILE A 1 349 ? -2.295 -7.676 14.740 1.00 98.56 349 ILE A C 1
ATOM 2654 O O . ILE A 1 349 ? -1.813 -7.470 13.630 1.00 98.56 349 ILE A O 1
ATOM 2658 N N . THR A 1 350 ? -1.530 -7.758 15.831 1.00 98.62 350 THR A N 1
ATOM 2659 C CA . THR A 1 350 ? -0.059 -7.660 15.761 1.00 98.62 350 THR A CA 1
ATOM 2660 C C . THR A 1 350 ? 0.514 -8.708 14.812 1.00 98.62 350 THR A C 1
ATOM 2662 O O . THR A 1 350 ? 1.276 -8.379 13.907 1.00 98.62 350 THR A O 1
ATOM 2665 N N . SER A 1 351 ? 0.067 -9.959 14.943 1.00 98.56 351 SER A N 1
ATOM 2666 C CA . SER A 1 351 ? 0.471 -11.060 14.068 1.00 98.56 351 SER A CA 1
ATOM 2667 C C . SER A 1 351 ? 0.089 -10.821 12.602 1.00 98.56 351 SER A C 1
ATOM 2669 O O . SER A 1 351 ? 0.851 -11.185 11.702 1.00 98.56 351 SER A O 1
ATOM 2671 N N . ALA A 1 352 ? -1.079 -10.231 12.336 1.00 98.69 352 ALA A N 1
ATOM 2672 C CA . ALA A 1 352 ? -1.514 -9.879 10.987 1.00 98.69 352 ALA A CA 1
ATOM 2673 C C . ALA A 1 352 ? -0.659 -8.746 10.403 1.00 98.69 352 ALA A C 1
ATOM 2675 O O . ALA A 1 352 ? -0.182 -8.846 9.275 1.00 98.69 352 ALA A O 1
ATOM 2676 N N . MET A 1 353 ? -0.410 -7.691 11.177 1.00 98.75 353 MET A N 1
ATOM 2677 C CA . MET A 1 353 ? 0.370 -6.537 10.734 1.00 98.75 353 MET A CA 1
ATOM 2678 C C . MET A 1 353 ? 1.844 -6.878 10.528 1.00 98.75 353 MET A C 1
ATOM 2680 O O . MET A 1 353 ? 2.415 -6.438 9.540 1.00 98.75 353 MET A O 1
ATOM 2684 N N . GLU A 1 354 ? 2.450 -7.738 11.350 1.00 98.38 354 GLU A N 1
ATOM 2685 C CA . GLU A 1 354 ? 3.825 -8.208 11.121 1.00 98.38 354 GLU A CA 1
ATOM 2686 C C . GLU A 1 354 ? 3.942 -9.075 9.849 1.00 98.38 354 GLU A C 1
ATOM 2688 O O . GLU A 1 354 ? 4.918 -8.950 9.103 1.00 98.38 354 GLU A O 1
ATOM 2693 N N . LYS A 1 355 ? 2.915 -9.879 9.519 1.00 98.50 355 LYS A N 1
ATOM 2694 C CA . LYS A 1 355 ? 2.826 -10.586 8.222 1.00 98.50 355 LYS A CA 1
ATOM 2695 C C . LYS A 1 355 ? 2.752 -9.614 7.048 1.00 98.50 355 LYS A C 1
ATOM 2697 O O . LYS A 1 355 ? 3.439 -9.814 6.041 1.00 98.50 355 LYS A O 1
ATOM 2702 N N . VAL A 1 356 ? 1.938 -8.562 7.168 1.00 98.62 356 VAL A N 1
ATOM 2703 C CA . VAL A 1 356 ? 1.848 -7.519 6.139 1.00 98.62 356 VAL A CA 1
ATOM 2704 C C . VAL A 1 356 ? 3.178 -6.787 6.007 1.00 98.62 356 VAL A C 1
ATOM 2706 O O . VAL A 1 356 ? 3.679 -6.689 4.893 1.00 98.62 356 VAL A O 1
ATOM 2709 N N . SER A 1 357 ? 3.792 -6.344 7.105 1.00 98.44 357 SER A N 1
ATOM 2710 C CA . SER A 1 357 ? 5.085 -5.650 7.105 1.00 98.44 357 SER A CA 1
ATOM 2711 C C . SER A 1 357 ? 6.170 -6.472 6.411 1.00 98.44 357 SER A C 1
ATOM 2713 O O . SER A 1 357 ? 6.829 -5.977 5.493 1.00 98.44 357 SER A O 1
ATOM 2715 N N . SER A 1 358 ? 6.301 -7.758 6.754 1.00 97.56 358 SER A N 1
ATOM 2716 C CA . SER A 1 358 ? 7.226 -8.664 6.063 1.00 97.56 358 SER A CA 1
ATOM 2717 C C . SER A 1 358 ? 6.906 -8.770 4.566 1.00 97.56 358 SER A C 1
ATOM 2719 O O . SER A 1 358 ? 7.796 -8.670 3.718 1.00 97.56 358 SER A O 1
ATOM 2721 N N . SER A 1 359 ? 5.623 -8.877 4.212 1.00 98.25 359 SER A N 1
ATOM 2722 C CA . SER A 1 359 ? 5.197 -8.947 2.812 1.00 98.25 359 SER A CA 1
ATOM 2723 C C . SER A 1 359 ? 5.505 -7.669 2.033 1.00 98.25 359 SER A C 1
ATOM 2725 O O . SER A 1 359 ? 5.990 -7.735 0.904 1.00 98.25 359 SER A O 1
ATOM 2727 N N . MET A 1 360 ? 5.283 -6.501 2.636 1.00 98.31 360 MET A N 1
ATOM 2728 C CA . MET A 1 360 ? 5.570 -5.200 2.035 1.00 98.31 360 MET A CA 1
ATOM 2729 C C . MET A 1 360 ? 7.078 -5.011 1.826 1.00 98.31 360 MET A C 1
ATOM 2731 O O . MET A 1 360 ? 7.511 -4.607 0.745 1.00 98.31 360 MET A O 1
ATOM 2735 N N . GLN A 1 361 ? 7.906 -5.392 2.801 1.00 98.38 361 GLN A N 1
ATOM 2736 C CA . GLN A 1 361 ? 9.362 -5.384 2.648 1.00 98.38 361 GLN A CA 1
ATOM 2737 C C . GLN A 1 361 ? 9.810 -6.262 1.466 1.00 98.38 361 GLN A C 1
ATOM 2739 O O . GLN A 1 361 ? 10.597 -5.823 0.623 1.00 98.38 361 GLN A O 1
ATOM 2744 N N . LEU A 1 362 ? 9.302 -7.495 1.372 1.00 98.38 362 LEU A N 1
ATOM 2745 C CA . LEU A 1 362 ? 9.693 -8.440 0.324 1.00 98.38 362 LEU A CA 1
ATOM 2746 C C . LEU A 1 362 ? 9.172 -8.022 -1.061 1.00 98.38 362 LEU A C 1
ATOM 2748 O O . LEU A 1 362 ? 9.905 -8.158 -2.045 1.00 98.38 362 LEU A O 1
ATOM 2752 N N . LEU A 1 363 ? 7.966 -7.453 -1.168 1.00 98.00 363 LEU A N 1
ATOM 2753 C CA . LEU A 1 363 ? 7.495 -6.818 -2.407 1.00 98.00 363 LEU A CA 1
ATOM 2754 C C . LEU A 1 363 ? 8.403 -5.649 -2.805 1.00 98.00 363 LEU A C 1
ATOM 2756 O O . LEU A 1 363 ? 8.840 -5.567 -3.955 1.00 98.00 363 LEU A O 1
ATOM 2760 N N . GLY A 1 364 ? 8.759 -4.792 -1.846 1.00 97.88 364 GLY A N 1
ATOM 2761 C CA . GLY A 1 364 ? 9.708 -3.702 -2.052 1.00 97.88 364 GLY A CA 1
ATOM 2762 C C . GLY A 1 364 ? 11.056 -4.200 -2.564 1.00 97.88 364 GLY A C 1
ATOM 2763 O O . GLY A 1 364 ? 11.618 -3.612 -3.492 1.00 97.88 364 GLY A O 1
ATOM 2764 N N . LYS A 1 365 ? 11.552 -5.326 -2.040 1.00 98.19 365 LYS A N 1
ATOM 2765 C CA . LYS A 1 365 ? 12.816 -5.926 -2.483 1.00 98.19 365 LYS A CA 1
ATOM 2766 C C . LYS A 1 365 ? 12.759 -6.404 -3.930 1.00 98.19 365 LYS A C 1
ATOM 2768 O O . LYS A 1 365 ? 13.722 -6.178 -4.667 1.00 98.19 365 LYS A O 1
ATOM 2773 N N . LEU A 1 366 ? 11.651 -7.019 -4.343 1.00 98.12 366 LEU A N 1
ATOM 2774 C CA . LEU A 1 366 ? 11.441 -7.434 -5.730 1.00 98.12 366 LEU A CA 1
ATOM 2775 C C . LEU A 1 366 ? 11.458 -6.222 -6.671 1.00 98.12 366 LEU A C 1
ATOM 2777 O O . LEU A 1 366 ? 12.234 -6.204 -7.626 1.00 98.12 366 LEU A O 1
ATOM 2781 N N . MET A 1 367 ? 10.673 -5.188 -6.348 1.00 95.81 367 MET A N 1
ATOM 2782 C CA . MET A 1 367 ? 10.603 -3.948 -7.131 1.00 95.81 367 MET A CA 1
ATOM 2783 C C . MET A 1 367 ? 11.961 -3.246 -7.204 1.00 95.81 367 MET A C 1
ATOM 2785 O O . MET A 1 367 ? 12.360 -2.760 -8.258 1.00 95.81 367 MET A O 1
ATOM 2789 N N . PHE A 1 368 ? 12.697 -3.205 -6.090 1.00 96.94 368 PHE A N 1
ATOM 2790 C CA . PHE A 1 368 ? 14.048 -2.653 -6.054 1.00 96.94 368 PHE A CA 1
ATOM 2791 C C . PHE A 1 368 ? 14.978 -3.414 -7.000 1.00 96.94 368 PHE A C 1
ATOM 2793 O O . PHE A 1 368 ? 15.599 -2.796 -7.853 1.00 96.94 368 PHE A O 1
ATOM 2800 N N . ALA A 1 369 ? 15.030 -4.745 -6.901 1.00 96.81 369 ALA A N 1
ATOM 2801 C CA . ALA A 1 369 ? 15.933 -5.555 -7.713 1.00 96.81 369 ALA A CA 1
ATOM 2802 C C . ALA A 1 369 ? 15.627 -5.453 -9.216 1.00 96.81 369 ALA A C 1
ATOM 2804 O O . ALA A 1 369 ? 16.537 -5.272 -10.020 1.00 96.81 369 ALA A O 1
ATOM 2805 N N . GLN A 1 370 ? 14.349 -5.516 -9.593 1.00 96.06 370 GLN A N 1
ATOM 2806 C CA . GLN A 1 370 ? 13.925 -5.345 -10.980 1.00 96.06 370 GLN A CA 1
ATOM 2807 C C . GLN A 1 370 ? 14.227 -3.916 -11.499 1.00 96.06 370 GLN A C 1
ATOM 2809 O O . GLN A 1 370 ? 14.640 -3.760 -12.645 1.00 96.06 370 GLN A O 1
ATOM 2814 N N . CYS A 1 371 ? 14.068 -2.870 -10.674 1.00 94.44 371 CYS A N 1
ATOM 2815 C CA . CYS A 1 371 ? 14.434 -1.494 -11.043 1.00 94.44 371 CYS A CA 1
ATOM 2816 C C . CYS A 1 371 ? 15.952 -1.320 -11.206 1.00 94.44 371 CYS A C 1
ATOM 2818 O O . CYS A 1 371 ? 16.406 -0.752 -12.193 1.00 94.44 371 CYS A O 1
ATOM 2820 N N . THR A 1 372 ? 16.756 -1.864 -10.290 1.00 93.56 372 THR A N 1
ATOM 2821 C CA . THR A 1 372 ? 18.221 -1.827 -10.393 1.00 93.56 372 THR A CA 1
ATOM 2822 C C . THR A 1 372 ? 18.714 -2.521 -11.664 1.00 93.56 372 THR A C 1
ATOM 2824 O O . THR A 1 372 ? 19.637 -2.027 -12.310 1.00 93.56 372 THR A O 1
ATOM 2827 N N . GLU A 1 373 ? 18.094 -3.640 -12.059 1.00 94.12 373 GLU A N 1
ATOM 2828 C CA . GLU A 1 373 ? 18.394 -4.268 -13.350 1.00 94.12 373 GLU A CA 1
ATOM 2829 C C . GLU A 1 373 ? 18.046 -3.348 -14.523 1.00 94.12 373 GLU A C 1
ATOM 2831 O O . GLU A 1 373 ? 18.867 -3.216 -15.423 1.00 94.12 373 GLU A O 1
ATOM 2836 N N . LEU A 1 374 ? 16.895 -2.667 -14.487 1.00 94.44 374 LEU A N 1
ATOM 2837 C CA . LEU A 1 374 ? 16.449 -1.734 -15.529 1.00 94.44 374 LEU A CA 1
ATOM 2838 C C . LEU A 1 374 ? 17.387 -0.536 -15.714 1.00 94.44 374 LEU A C 1
ATOM 2840 O O . LEU A 1 374 ? 17.674 -0.143 -16.842 1.00 94.44 374 LEU A O 1
ATOM 2844 N N . LEU A 1 375 ? 17.851 0.069 -14.621 1.00 92.88 375 LEU A N 1
ATOM 2845 C CA . LEU A 1 375 ? 18.629 1.311 -14.672 1.00 92.88 375 LEU A CA 1
ATOM 2846 C C . LEU A 1 375 ? 20.113 1.087 -14.999 1.00 92.88 375 LEU A C 1
ATOM 2848 O O . LEU A 1 375 ? 20.817 2.030 -15.379 1.00 92.88 375 LEU A O 1
ATOM 2852 N N . ASN A 1 376 ? 20.587 -0.155 -14.887 1.00 91.38 376 ASN A N 1
ATOM 2853 C CA . ASN A 1 376 ? 21.970 -0.527 -15.137 1.00 91.38 376 ASN A CA 1
ATOM 2854 C C . ASN A 1 376 ? 22.170 -1.032 -16.574 1.00 91.38 376 ASN A C 1
ATOM 2856 O O . ASN A 1 376 ? 21.786 -2.154 -16.903 1.00 91.38 376 ASN A O 1
ATOM 2860 N N . ALA A 1 377 ? 22.884 -0.248 -17.390 1.00 89.62 377 ALA A N 1
ATOM 2861 C CA . ALA A 1 377 ? 23.201 -0.562 -18.791 1.00 89.62 377 ALA A CA 1
ATOM 2862 C C . ALA A 1 377 ? 23.909 -1.918 -19.002 1.00 89.62 377 ALA A C 1
ATOM 2864 O O . ALA A 1 377 ? 23.877 -2.480 -20.089 1.00 89.62 377 ALA A O 1
ATOM 2865 N N . LYS A 1 378 ? 24.549 -2.481 -17.966 1.00 88.38 378 LYS A N 1
ATOM 2866 C CA . LYS A 1 378 ? 25.173 -3.816 -18.035 1.00 88.38 378 LYS A CA 1
ATOM 2867 C C . LYS A 1 378 ? 24.177 -4.964 -17.844 1.00 88.38 378 LYS A C 1
ATOM 2869 O O . LYS A 1 378 ? 24.528 -6.126 -18.044 1.00 88.38 378 LYS A O 1
ATOM 2874 N N . LEU A 1 379 ? 22.969 -4.669 -17.368 1.00 89.44 379 LEU A N 1
ATOM 2875 C CA . LEU A 1 379 ? 21.965 -5.658 -16.980 1.00 89.44 379 LEU A CA 1
ATOM 2876 C C . LEU A 1 379 ? 20.694 -5.590 -17.843 1.00 89.44 379 LEU A C 1
ATOM 2878 O O . LEU A 1 379 ? 20.016 -6.614 -17.930 1.00 89.44 379 LEU A O 1
ATOM 2882 N N . ASN A 1 380 ? 20.423 -4.453 -18.494 1.00 88.44 380 ASN A N 1
ATOM 2883 C CA . ASN A 1 380 ? 19.169 -4.119 -19.187 1.00 88.44 380 ASN A CA 1
ATOM 2884 C C . ASN A 1 380 ? 19.160 -4.329 -20.722 1.00 88.44 380 ASN A C 1
ATOM 2886 O O . ASN A 1 380 ? 18.290 -3.789 -21.395 1.00 88.44 380 ASN A O 1
ATOM 2890 N N . ASP A 1 381 ? 20.094 -5.123 -21.262 1.00 80.62 381 ASP A N 1
ATOM 2891 C CA . ASP A 1 381 ? 20.199 -5.553 -22.675 1.00 80.62 381 ASP A CA 1
ATOM 2892 C C . ASP A 1 381 ? 20.594 -4.460 -23.690 1.00 80.62 381 ASP A C 1
ATOM 2894 O O . ASP A 1 381 ? 21.570 -4.649 -24.411 1.00 80.62 381 ASP A O 1
ATOM 2898 N N . CYS A 1 382 ? 19.897 -3.323 -23.753 1.00 83.44 382 CYS A N 1
ATOM 2899 C CA . CYS A 1 382 ? 20.216 -2.254 -24.715 1.00 83.44 382 CYS A CA 1
ATOM 2900 C C . CYS A 1 382 ? 19.716 -0.855 -24.322 1.00 83.44 382 CYS A C 1
ATOM 2902 O O . CYS A 1 382 ? 19.606 0.028 -25.179 1.00 83.44 382 CYS A O 1
ATOM 2904 N N . LEU A 1 383 ? 19.426 -0.619 -23.040 1.00 92.94 383 LEU A N 1
ATOM 2905 C CA . LEU A 1 383 ? 18.969 0.692 -22.584 1.00 92.94 383 LEU A CA 1
ATOM 2906 C C . LEU A 1 383 ? 20.139 1.574 -22.121 1.00 92.94 383 LEU A C 1
ATOM 2908 O O . LEU A 1 383 ? 21.035 1.108 -21.408 1.00 92.94 383 LEU A O 1
ATOM 2912 N N . PRO A 1 384 ? 20.124 2.875 -22.464 1.00 93.81 384 PRO A N 1
ATOM 2913 C CA . PRO A 1 384 ? 21.154 3.813 -22.038 1.00 93.81 384 PRO A CA 1
ATOM 2914 C C . PRO A 1 384 ? 21.198 3.944 -20.506 1.00 93.81 384 PRO A C 1
ATOM 2916 O O . PRO A 1 384 ? 20.177 3.779 -19.826 1.00 93.81 384 PRO A O 1
ATOM 2919 N N . PRO A 1 385 ? 22.371 4.266 -19.930 1.00 92.88 385 PRO A N 1
ATOM 2920 C CA . PRO A 1 385 ? 22.529 4.377 -18.484 1.00 92.88 385 PRO A CA 1
ATOM 2921 C C . PRO A 1 385 ? 21.577 5.430 -17.903 1.00 92.88 385 PRO A C 1
ATOM 2923 O O . PRO A 1 385 ? 21.494 6.551 -18.403 1.00 92.88 385 PRO A O 1
ATOM 2926 N N . ASN A 1 386 ? 20.883 5.086 -16.813 1.00 92.88 386 ASN A N 1
ATOM 2927 C CA . ASN A 1 386 ? 19.854 5.934 -16.189 1.00 92.88 386 ASN A CA 1
ATOM 2928 C C . ASN A 1 386 ? 18.720 6.358 -17.152 1.00 92.88 386 ASN A C 1
ATOM 2930 O O . ASN A 1 386 ? 18.074 7.377 -16.915 1.00 92.88 386 ASN A O 1
ATOM 2934 N N . LEU A 1 387 ? 18.482 5.608 -18.236 1.00 95.44 387 LEU A N 1
ATOM 2935 C CA . LEU A 1 387 ? 17.403 5.852 -19.204 1.00 95.44 387 LEU A CA 1
ATOM 2936 C C . LEU A 1 387 ? 17.462 7.245 -19.871 1.00 95.44 387 LEU A C 1
ATOM 2938 O O . LEU A 1 387 ? 16.440 7.908 -20.075 1.00 95.44 387 LEU A O 1
ATOM 2942 N N . ALA A 1 388 ? 18.671 7.708 -20.199 1.00 94.75 388 ALA A N 1
ATOM 2943 C CA . ALA A 1 388 ? 18.891 8.957 -20.928 1.00 94.75 388 ALA A CA 1
ATOM 2944 C C . ALA A 1 388 ? 18.472 8.844 -22.409 1.00 94.75 388 ALA A C 1
ATOM 2946 O O . ALA A 1 388 ? 18.964 7.983 -23.128 1.00 94.75 388 ALA A O 1
ATOM 2947 N N . VAL A 1 389 ? 17.589 9.730 -22.883 1.00 93.19 389 VAL A N 1
ATOM 2948 C CA . VAL A 1 389 ? 17.120 9.755 -24.291 1.00 93.19 389 VAL A CA 1
ATOM 2949 C C . VAL A 1 389 ? 18.087 10.508 -25.216 1.00 93.19 389 VAL A C 1
ATOM 2951 O O . VAL A 1 389 ? 18.188 10.226 -26.416 1.00 93.19 389 VAL A O 1
ATOM 2954 N N . ASP A 1 390 ? 18.783 11.499 -24.671 1.00 91.50 390 ASP A N 1
ATOM 2955 C CA . ASP A 1 390 ? 19.613 12.462 -25.386 1.00 91.50 390 ASP A CA 1
ATOM 2956 C C . ASP A 1 390 ? 21.103 12.079 -25.375 1.00 91.50 390 ASP A C 1
ATOM 2958 O O . ASP A 1 390 ? 21.518 11.284 -26.219 1.00 91.50 390 ASP A O 1
ATOM 2962 N N . LYS A 1 391 ? 2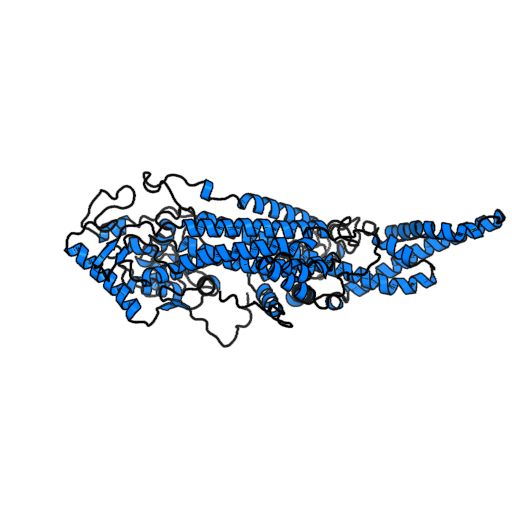1.916 12.672 -24.490 1.00 93.12 391 LYS A N 1
ATOM 2963 C CA . LYS A 1 391 ? 23.372 12.489 -24.424 1.00 93.12 391 LYS A CA 1
ATOM 2964 C C . LYS A 1 391 ? 23.735 11.846 -23.086 1.00 93.12 391 LYS A C 1
ATOM 2966 O O . LYS A 1 391 ? 23.709 12.551 -22.074 1.00 93.12 391 LYS A O 1
ATOM 2971 N N . PRO A 1 392 ? 24.085 10.546 -23.047 1.00 92.62 392 PRO A N 1
ATOM 2972 C CA . PRO A 1 392 ? 24.494 9.871 -21.815 1.00 92.62 392 PRO A CA 1
ATOM 2973 C C . PRO A 1 392 ? 25.630 10.577 -21.059 1.00 92.62 392 PRO A C 1
ATOM 2975 O O . PRO A 1 392 ? 25.707 10.462 -19.839 1.00 92.62 392 PRO A O 1
ATOM 2978 N N . SER A 1 393 ? 26.484 11.336 -21.758 1.00 94.12 393 SER A N 1
ATOM 2979 C CA . SER A 1 393 ? 27.568 12.117 -21.147 1.00 94.12 393 SER A CA 1
ATOM 2980 C C . SER A 1 393 ? 27.094 13.301 -20.289 1.00 94.12 393 SER A C 1
ATOM 2982 O O . SER A 1 393 ? 27.844 13.781 -19.439 1.00 94.12 393 SER A O 1
ATOM 2984 N N . LYS A 1 394 ? 25.865 13.791 -20.508 1.00 92.56 394 LYS A N 1
ATOM 2985 C CA . LYS A 1 394 ? 25.324 15.018 -19.890 1.00 92.56 394 LYS A CA 1
ATOM 2986 C C . LYS A 1 394 ? 23.977 14.825 -19.196 1.00 92.56 394 LYS A C 1
ATOM 2988 O O . LYS A 1 394 ? 23.594 15.670 -18.390 1.00 92.56 394 LYS A O 1
ATOM 2993 N N . SER A 1 395 ? 23.279 13.730 -19.481 1.00 91.62 395 SER A N 1
ATOM 2994 C CA . SER A 1 395 ? 21.933 13.473 -18.980 1.00 91.62 395 SER A CA 1
ATOM 2995 C C . SER A 1 395 ? 21.884 12.242 -18.096 1.00 91.62 395 SER A C 1
ATOM 2997 O O . SER A 1 395 ? 22.232 11.133 -18.494 1.00 91.62 395 SER A O 1
ATOM 2999 N N . PHE A 1 396 ? 21.392 12.452 -16.878 1.00 93.06 396 PHE A N 1
ATOM 3000 C CA . PHE A 1 396 ? 21.335 11.431 -15.836 1.00 93.06 396 PHE A CA 1
ATOM 3001 C C . PHE A 1 396 ? 19.908 11.044 -15.444 1.00 93.06 396 PHE A C 1
ATOM 3003 O O . PHE A 1 396 ? 19.760 10.337 -14.459 1.00 93.06 396 PHE A O 1
ATOM 3010 N N . THR A 1 397 ? 18.893 11.508 -16.182 1.00 92.50 397 THR A N 1
ATOM 3011 C CA . THR A 1 397 ? 17.445 11.232 -16.070 1.00 92.50 397 THR A CA 1
ATOM 3012 C C . THR A 1 397 ? 17.002 10.534 -14.773 1.00 92.50 397 THR A C 1
ATOM 3014 O O . THR A 1 397 ? 16.579 11.207 -13.839 1.00 92.50 397 THR A O 1
ATOM 3017 N N . THR A 1 398 ? 17.106 9.205 -14.659 1.00 95.00 398 THR A N 1
ATOM 3018 C CA . THR A 1 398 ? 16.587 8.460 -13.494 1.00 95.00 398 THR A CA 1
ATOM 3019 C C . THR A 1 398 ? 17.601 8.187 -12.377 1.00 95.00 398 THR A C 1
ATOM 3021 O O . THR A 1 398 ? 17.293 7.454 -11.442 1.00 95.00 398 THR A O 1
ATOM 3024 N N . LYS A 1 399 ? 18.795 8.788 -12.398 1.00 95.31 399 LYS A N 1
ATOM 3025 C CA . LYS A 1 399 ? 19.826 8.596 -11.361 1.00 95.31 399 LYS A CA 1
ATOM 3026 C C . LYS A 1 399 ? 19.319 8.963 -9.966 1.00 95.31 399 LYS A C 1
ATOM 3028 O O . LYS A 1 399 ? 19.576 8.235 -9.015 1.00 95.31 399 LYS A O 1
ATOM 3033 N N . GLY A 1 400 ? 18.578 10.067 -9.852 1.00 94.88 400 GLY A N 1
ATOM 3034 C CA . GLY A 1 400 ? 17.937 10.451 -8.591 1.00 94.88 400 GLY A CA 1
ATOM 3035 C C . GLY A 1 400 ? 16.938 9.395 -8.118 1.00 94.88 400 GLY A C 1
ATOM 3036 O O . GLY A 1 400 ? 16.949 9.024 -6.952 1.00 94.88 400 GLY A O 1
ATOM 3037 N N . LEU A 1 401 ? 16.154 8.833 -9.045 1.00 94.81 401 LEU A N 1
ATOM 3038 C CA . LEU A 1 401 ? 15.197 7.767 -8.748 1.00 94.81 401 LEU A CA 1
ATOM 3039 C C . LEU A 1 401 ? 15.884 6.491 -8.246 1.00 94.81 401 LEU A C 1
ATOM 3041 O O . LEU A 1 401 ? 15.361 5.858 -7.338 1.00 94.81 401 LEU A O 1
ATOM 3045 N N . ASP A 1 402 ? 17.052 6.125 -8.779 1.00 95.25 402 ASP A N 1
ATOM 3046 C CA . ASP A 1 402 ? 17.828 4.969 -8.298 1.00 95.25 402 ASP A CA 1
ATOM 3047 C C . ASP A 1 402 ? 18.246 5.138 -6.825 1.00 95.25 402 ASP A C 1
ATOM 3049 O O . ASP A 1 402 ? 18.007 4.264 -5.987 1.00 95.25 402 ASP A O 1
ATOM 3053 N N . ILE A 1 403 ? 18.770 6.320 -6.479 1.00 97.38 403 ILE A N 1
ATOM 3054 C CA . ILE A 1 403 ? 19.138 6.679 -5.100 1.00 97.38 403 ILE A CA 1
ATOM 3055 C C . ILE A 1 403 ? 17.902 6.628 -4.193 1.00 97.38 403 ILE A C 1
ATOM 3057 O O . ILE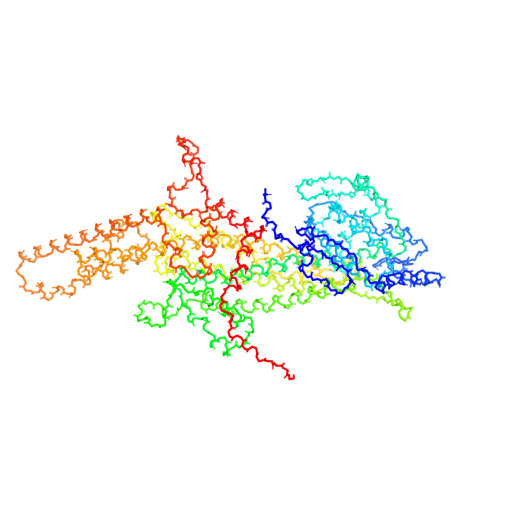 A 1 403 ? 17.927 6.007 -3.129 1.00 97.38 403 ILE A O 1
ATOM 3061 N N . THR A 1 404 ? 16.796 7.228 -4.633 1.00 96.12 404 THR A N 1
ATOM 3062 C CA . THR A 1 404 ? 15.527 7.224 -3.901 1.00 96.12 404 THR A CA 1
ATOM 3063 C C . THR A 1 404 ? 14.997 5.800 -3.688 1.00 96.12 404 THR A C 1
ATOM 3065 O O . THR A 1 404 ? 14.567 5.450 -2.591 1.00 96.12 404 THR A O 1
ATOM 3068 N N . MET A 1 405 ? 15.093 4.928 -4.695 1.00 96.12 405 MET A N 1
ATOM 3069 C CA . MET A 1 405 ? 14.678 3.527 -4.597 1.00 96.12 405 MET A CA 1
ATOM 3070 C C . MET A 1 405 ? 15.487 2.747 -3.552 1.00 96.12 405 MET A C 1
ATOM 3072 O O . MET A 1 405 ? 14.913 1.866 -2.896 1.00 96.12 405 MET A O 1
ATOM 3076 N N . ALA A 1 406 ? 16.778 3.055 -3.395 1.00 97.88 406 ALA A N 1
ATOM 3077 C CA . ALA A 1 406 ? 17.638 2.477 -2.364 1.00 97.88 406 ALA A CA 1
ATOM 3078 C C . ALA A 1 406 ? 17.292 3.000 -0.960 1.00 97.88 406 ALA A C 1
ATOM 3080 O O . ALA A 1 406 ? 17.225 2.204 -0.019 1.00 97.88 406 ALA A O 1
ATOM 3081 N N . ALA A 1 407 ? 16.999 4.299 -0.827 1.00 98.31 407 ALA A N 1
ATOM 3082 C CA . ALA A 1 407 ? 16.543 4.899 0.428 1.00 98.31 407 ALA A CA 1
ATOM 3083 C C . ALA A 1 407 ? 15.229 4.257 0.903 1.00 98.31 407 ALA A C 1
ATOM 3085 O O . ALA A 1 407 ? 15.187 3.696 1.996 1.00 98.31 407 ALA A O 1
ATOM 3086 N N . TYR A 1 408 ? 14.215 4.198 0.031 1.00 98.19 408 TYR A N 1
ATOM 3087 C CA . TYR A 1 408 ? 12.930 3.552 0.326 1.00 98.19 408 TYR A CA 1
ATOM 3088 C C . TYR A 1 408 ? 13.086 2.086 0.734 1.00 98.19 408 TYR A C 1
ATOM 3090 O O . TYR A 1 408 ? 12.428 1.619 1.657 1.00 98.19 408 TYR A O 1
ATOM 3098 N N . MET A 1 409 ? 13.958 1.330 0.059 1.00 98.06 409 MET A N 1
ATOM 3099 C CA . MET A 1 409 ? 14.186 -0.073 0.419 1.00 98.06 409 MET A CA 1
ATOM 3100 C C . MET A 1 409 ? 14.860 -0.214 1.791 1.00 98.06 409 MET A C 1
ATOM 3102 O O . MET A 1 409 ? 14.519 -1.120 2.549 1.00 98.06 409 MET A O 1
ATOM 3106 N N . SER A 1 410 ? 15.811 0.664 2.107 1.00 98.31 410 SER A N 1
ATOM 3107 C CA . SER A 1 410 ? 16.524 0.643 3.389 1.00 98.31 410 SER A CA 1
ATOM 3108 C C . SER A 1 410 ? 15.585 0.972 4.550 1.00 98.31 410 SER A C 1
ATOM 3110 O O . SER A 1 410 ? 15.594 0.280 5.565 1.00 98.31 410 SER A O 1
ATOM 3112 N N . GLU A 1 411 ? 14.716 1.965 4.366 1.00 98.44 411 GLU A N 1
ATOM 3113 C CA . GLU A 1 411 ? 13.701 2.348 5.347 1.00 98.44 411 GLU A CA 1
ATOM 3114 C C . GLU A 1 411 ? 12.634 1.259 5.532 1.00 98.44 411 GLU A C 1
ATOM 3116 O O . GLU A 1 411 ? 12.342 0.876 6.663 1.00 98.44 411 GLU A O 1
ATOM 3121 N N . LEU A 1 412 ? 12.141 0.648 4.444 1.00 97.44 412 LEU A N 1
ATOM 3122 C CA . LEU A 1 412 ? 11.251 -0.520 4.522 1.00 97.44 412 LEU A CA 1
ATOM 3123 C C . LEU A 1 412 ? 11.877 -1.673 5.311 1.00 97.44 412 LEU A C 1
ATOM 3125 O O . LEU A 1 412 ? 11.199 -2.325 6.102 1.00 97.44 412 LEU A O 1
ATOM 3129 N N . ALA A 1 413 ? 13.167 -1.947 5.097 1.00 96.75 413 ALA A N 1
ATOM 3130 C CA . ALA A 1 413 ? 13.865 -2.983 5.845 1.00 96.75 413 ALA A CA 1
ATOM 3131 C C . ALA A 1 413 ? 13.960 -2.637 7.338 1.00 96.75 413 ALA A C 1
ATOM 3133 O O . ALA A 1 413 ? 13.751 -3.515 8.173 1.00 96.75 413 ALA A O 1
ATOM 3134 N N . HIS A 1 414 ? 14.199 -1.371 7.683 1.00 97.56 414 HIS A N 1
ATOM 3135 C CA . HIS A 1 414 ? 14.201 -0.921 9.072 1.00 97.56 414 HIS A CA 1
ATOM 3136 C C . HIS A 1 414 ? 12.819 -1.048 9.733 1.00 97.56 414 HIS A C 1
ATOM 3138 O O . HIS A 1 414 ? 12.718 -1.609 10.820 1.00 97.56 414 HIS A O 1
ATOM 3144 N N . LEU A 1 415 ? 11.749 -0.612 9.068 1.00 96.94 415 LEU A N 1
ATOM 3145 C CA . LEU A 1 415 ? 10.386 -0.661 9.614 1.00 96.94 415 LEU A CA 1
ATOM 3146 C C . LEU A 1 415 ? 9.824 -2.085 9.751 1.00 96.94 415 LEU A C 1
ATOM 3148 O O . LEU A 1 415 ? 8.898 -2.306 10.528 1.00 96.94 415 LEU A O 1
ATOM 3152 N N . SER A 1 416 ? 10.389 -3.056 9.026 1.00 95.75 416 SER A N 1
ATOM 3153 C CA . SER A 1 416 ? 9.926 -4.450 9.039 1.00 95.75 416 SER A CA 1
ATOM 3154 C C . SER A 1 416 ? 10.243 -5.233 10.321 1.00 95.75 416 SER A C 1
ATOM 3156 O O . SER A 1 416 ? 9.797 -6.373 10.451 1.00 95.75 416 SER A O 1
ATOM 3158 N N . HIS A 1 417 ? 11.001 -4.657 11.263 1.00 96.31 417 HIS A N 1
ATOM 3159 C CA . HIS A 1 417 ? 11.298 -5.325 12.531 1.00 96.31 417 HIS A CA 1
ATOM 3160 C C . HIS A 1 417 ? 10.018 -5.515 13.368 1.00 96.31 417 HIS A C 1
ATOM 3162 O O . HIS A 1 417 ? 9.209 -4.587 13.472 1.00 96.31 417 HIS A O 1
ATOM 3168 N N . PRO A 1 418 ? 9.819 -6.702 13.970 1.00 95.94 418 PRO A N 1
ATOM 3169 C CA . PRO A 1 418 ? 8.605 -7.013 14.713 1.00 95.94 418 PRO A CA 1
ATOM 3170 C C . PRO A 1 418 ? 8.503 -6.153 15.972 1.00 95.94 418 PRO A C 1
ATOM 3172 O O . PRO A 1 418 ? 9.427 -6.100 16.786 1.00 95.94 418 PRO A O 1
ATOM 3175 N N . VAL A 1 419 ? 7.353 -5.509 16.164 1.00 96.38 419 VAL A N 1
ATOM 3176 C CA . VAL A 1 419 ? 7.100 -4.703 17.366 1.00 96.38 419 VAL A CA 1
ATOM 3177 C C . VAL A 1 419 ? 6.804 -5.586 18.573 1.00 96.38 419 VAL A C 1
ATOM 3179 O O . VAL A 1 419 ? 7.029 -5.169 19.705 1.00 96.38 419 VAL A O 1
ATOM 3182 N N . SER A 1 420 ? 6.350 -6.821 18.341 1.00 95.62 420 SER A N 1
ATOM 3183 C CA . SER A 1 420 ? 6.035 -7.797 19.385 1.00 95.62 420 SER A CA 1
ATOM 3184 C C . SER A 1 420 ? 7.247 -8.156 20.262 1.00 95.62 420 SER A C 1
ATOM 3186 O O . SER A 1 420 ? 7.083 -8.474 21.436 1.00 95.62 420 SER A O 1
ATOM 3188 N N . ALA A 1 421 ? 8.475 -8.001 19.754 1.00 96.50 421 ALA A N 1
ATOM 3189 C CA . ALA A 1 421 ? 9.712 -8.165 20.525 1.00 96.50 421 ALA A CA 1
ATOM 3190 C C . ALA A 1 421 ? 9.957 -7.063 21.580 1.00 96.50 421 ALA A C 1
ATOM 3192 O O . ALA A 1 421 ? 10.870 -7.187 22.395 1.00 96.50 421 ALA A O 1
ATOM 3193 N N . HIS A 1 422 ? 9.163 -5.987 21.574 1.00 97.06 42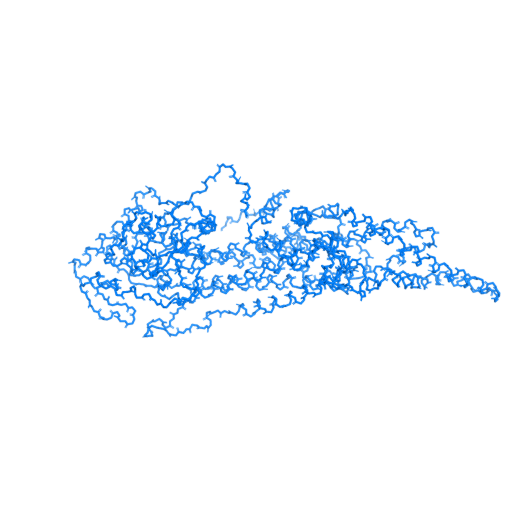2 HIS A N 1
ATOM 3194 C CA . HIS A 1 422 ? 9.346 -4.813 22.432 1.00 97.06 422 HIS A CA 1
ATOM 3195 C C . HIS A 1 422 ? 8.277 -4.665 23.523 1.00 97.06 422 HIS A C 1
ATOM 3197 O O . HIS A 1 422 ? 8.208 -3.612 24.160 1.00 97.06 422 HIS A O 1
ATOM 3203 N N . ILE A 1 423 ? 7.462 -5.695 23.764 1.00 97.06 423 ILE A N 1
ATOM 3204 C CA . ILE A 1 423 ? 6.445 -5.705 24.827 1.00 97.06 423 ILE A CA 1
ATOM 3205 C C . ILE A 1 423 ? 7.092 -5.375 26.178 1.00 97.06 423 ILE A C 1
ATOM 3207 O O . ILE A 1 423 ? 8.084 -5.984 26.576 1.00 97.06 423 ILE A O 1
ATOM 3211 N N . GLN A 1 424 ? 6.521 -4.391 26.872 1.00 97.25 424 GLN A N 1
ATOM 3212 C CA . GLN A 1 424 ? 6.938 -3.965 28.208 1.00 97.25 424 GLN A CA 1
ATOM 3213 C C . GLN A 1 424 ? 5.843 -4.280 29.216 1.00 97.25 424 GLN A C 1
ATOM 3215 O O . GLN A 1 424 ? 4.662 -4.250 28.869 1.00 97.25 424 GLN A O 1
ATOM 3220 N N . SER A 1 425 ? 6.228 -4.496 30.472 1.00 96.94 425 SER A N 1
ATOM 3221 C CA . SER A 1 425 ? 5.248 -4.506 31.550 1.00 96.94 425 SER A CA 1
ATOM 3222 C C . SER A 1 425 ? 4.707 -3.098 31.793 1.00 96.94 425 SER A C 1
ATOM 3224 O O . SER A 1 425 ? 5.471 -2.136 31.894 1.00 96.94 425 SER A O 1
ATOM 3226 N N . ALA A 1 426 ? 3.384 -2.980 31.874 1.00 94.50 426 ALA A N 1
ATOM 3227 C CA . ALA A 1 426 ? 2.683 -1.717 32.044 1.00 94.50 426 ALA A CA 1
ATOM 3228 C C . ALA A 1 426 ? 1.591 -1.816 33.117 1.00 94.50 426 ALA A C 1
ATOM 3230 O O . ALA A 1 426 ? 1.235 -2.907 33.564 1.00 94.50 426 ALA A O 1
ATOM 3231 N N . GLU A 1 427 ? 1.060 -0.651 33.506 1.00 93.44 427 GLU A N 1
ATOM 3232 C CA . GLU A 1 427 ? -0.144 -0.513 34.337 1.00 93.44 427 GLU A CA 1
ATOM 3233 C C . GLU A 1 427 ? -0.061 -1.344 35.630 1.00 93.44 427 GLU A C 1
ATOM 3235 O O . GLU A 1 427 ? -0.682 -2.391 35.768 1.00 93.44 427 GLU A O 1
ATOM 3240 N N . MET A 1 428 ? 0.809 -0.914 36.554 1.00 93.19 428 MET A N 1
ATOM 3241 C CA . MET A 1 428 ? 1.042 -1.582 37.847 1.00 93.19 428 MET A CA 1
ATOM 3242 C C . MET A 1 428 ? 1.392 -3.080 37.730 1.00 93.19 428 MET A C 1
ATOM 3244 O O . MET A 1 428 ? 1.107 -3.860 38.633 1.00 93.19 428 MET A O 1
ATOM 3248 N N . ASN A 1 429 ? 2.032 -3.481 36.623 1.00 92.44 429 ASN A N 1
ATOM 3249 C CA . ASN A 1 429 ? 2.401 -4.866 36.300 1.00 92.44 429 ASN A CA 1
ATOM 3250 C C . ASN A 1 429 ? 1.207 -5.800 36.001 1.00 92.44 429 ASN A C 1
ATOM 3252 O O . ASN A 1 429 ? 1.413 -6.985 35.738 1.00 92.44 429 ASN A O 1
ATOM 3256 N N . ASN A 1 430 ? -0.026 -5.278 35.983 1.00 93.25 430 ASN A N 1
ATOM 3257 C CA . ASN A 1 430 ? -1.214 -6.024 35.568 1.00 93.25 430 ASN A CA 1
ATOM 3258 C C . ASN A 1 430 ? -1.170 -6.323 34.060 1.00 93.25 430 ASN A C 1
ATOM 3260 O O . ASN A 1 430 ? -1.451 -7.440 33.631 1.00 93.25 430 ASN A O 1
ATOM 3264 N N . GLN A 1 431 ? -0.711 -5.364 33.252 1.00 94.94 431 GLN A N 1
ATOM 3265 C CA . GLN A 1 431 ? -0.544 -5.519 31.802 1.00 94.94 431 GLN A CA 1
ATOM 3266 C C . GLN A 1 431 ? 0.899 -5.914 31.461 1.00 94.94 431 GLN A C 1
ATOM 3268 O O . GLN A 1 431 ? 1.557 -5.295 30.622 1.00 94.94 431 GLN A O 1
ATOM 3273 N N . SER A 1 432 ? 1.395 -6.953 32.143 1.00 94.62 432 SER A N 1
ATOM 3274 C CA . SER A 1 432 ? 2.742 -7.516 31.955 1.00 94.62 432 SER A CA 1
ATOM 3275 C C . SER A 1 432 ? 2.955 -8.135 30.568 1.00 94.62 432 SER A C 1
ATOM 3277 O O . SER A 1 432 ? 4.089 -8.230 30.101 1.00 94.62 432 SER A O 1
ATOM 3279 N N . ILE A 1 433 ? 1.860 -8.490 29.891 1.00 95.62 433 ILE A N 1
ATOM 3280 C CA . ILE A 1 433 ? 1.807 -8.818 28.467 1.00 95.62 433 ILE A CA 1
ATOM 3281 C C . ILE A 1 433 ? 0.767 -7.938 27.768 1.00 95.62 433 ILE A C 1
ATOM 3283 O O . ILE A 1 433 ? -0.302 -7.646 28.306 1.00 95.62 433 ILE A O 1
ATOM 3287 N N . ASN A 1 434 ? 1.074 -7.515 26.549 1.00 97.25 434 ASN A N 1
ATOM 3288 C CA . ASN A 1 434 ? 0.219 -6.677 25.713 1.00 97.25 434 ASN A CA 1
ATOM 3289 C C . ASN A 1 434 ? 0.558 -6.899 24.237 1.00 97.25 434 ASN A C 1
ATOM 3291 O O . ASN A 1 434 ? 1.582 -7.498 23.924 1.00 97.25 434 ASN A O 1
ATOM 3295 N N . SER A 1 435 ? -0.321 -6.482 23.327 1.00 97.19 435 SER A N 1
ATOM 3296 C CA . SER A 1 435 ? -0.162 -6.817 21.909 1.00 97.19 435 SER A CA 1
ATOM 3297 C C . SER A 1 435 ? 0.649 -5.797 21.119 1.00 97.19 435 SER A C 1
ATOM 3299 O O . SER A 1 435 ? 1.268 -6.171 20.125 1.00 97.19 435 SER A O 1
ATOM 3301 N N . LEU A 1 436 ? 0.633 -4.518 21.513 1.00 98.25 436 LEU A N 1
ATOM 3302 C CA . LEU A 1 436 ? 1.173 -3.405 20.720 1.00 98.25 436 LEU A CA 1
ATOM 3303 C C . LEU A 1 436 ? 0.554 -3.294 19.308 1.00 98.25 436 LEU A C 1
ATOM 3305 O O . LEU A 1 436 ? 1.174 -2.746 18.392 1.00 98.25 436 LEU A O 1
ATOM 3309 N N . ALA A 1 437 ? -0.673 -3.791 19.119 1.00 98.44 437 ALA A N 1
ATOM 3310 C CA . ALA A 1 437 ? -1.314 -3.916 17.810 1.00 98.44 437 ALA A CA 1
ATOM 3311 C C . ALA A 1 437 ? -1.434 -2.592 17.040 1.00 98.44 437 ALA A C 1
ATOM 3313 O O . ALA A 1 437 ? -1.140 -2.558 15.843 1.00 98.44 437 ALA A O 1
ATOM 3314 N N . LEU A 1 438 ? -1.784 -1.484 17.704 1.00 98.25 438 LEU A N 1
ATOM 3315 C CA . LEU A 1 438 ? -1.846 -0.178 17.043 1.00 98.25 438 LEU A CA 1
ATOM 3316 C C . LEU A 1 438 ? -0.467 0.290 16.551 1.00 98.25 438 LEU A C 1
ATOM 3318 O O . LEU A 1 438 ? -0.368 0.931 15.506 1.00 98.25 438 LEU A O 1
ATOM 3322 N N . ILE A 1 439 ? 0.607 -0.031 17.278 1.00 98.31 439 ILE A N 1
ATOM 3323 C CA . ILE A 1 439 ? 1.977 0.297 16.858 1.00 98.31 439 ILE A CA 1
ATOM 3324 C C . ILE A 1 439 ? 2.345 -0.532 15.623 1.00 98.31 439 ILE A C 1
ATOM 3326 O O . ILE A 1 439 ? 2.831 0.032 14.643 1.00 98.31 439 ILE A O 1
ATOM 3330 N N . ALA A 1 440 ? 2.035 -1.833 15.629 1.00 98.56 440 ALA A N 1
ATOM 3331 C CA . ALA A 1 440 ? 2.251 -2.712 14.480 1.00 98.56 440 ALA A CA 1
ATOM 3332 C C . ALA A 1 440 ? 1.516 -2.197 13.230 1.00 98.56 440 ALA A C 1
ATOM 3334 O O . ALA A 1 440 ? 2.111 -2.075 12.160 1.00 98.56 440 ALA A O 1
ATOM 3335 N N . ALA A 1 441 ? 0.237 -1.833 13.380 1.00 98.50 441 ALA A N 1
ATOM 3336 C CA . ALA A 1 441 ? -0.580 -1.302 12.294 1.00 98.50 441 ALA A CA 1
ATOM 3337 C C . ALA A 1 441 ? -0.049 0.040 11.767 1.00 98.50 441 ALA A C 1
ATOM 3339 O O . ALA A 1 441 ? -0.035 0.266 10.560 1.00 98.50 441 ALA A O 1
ATOM 3340 N N . ARG A 1 442 ? 0.440 0.924 12.646 1.00 98.00 442 ARG A N 1
ATOM 3341 C CA . ARG A 1 442 ? 1.042 2.204 12.243 1.00 98.00 442 ARG A CA 1
ATOM 3342 C C . ARG A 1 442 ? 2.343 2.029 11.461 1.00 98.00 442 ARG A C 1
ATOM 3344 O O . ARG A 1 442 ? 2.508 2.702 10.449 1.00 98.00 442 ARG A O 1
ATOM 3351 N N . ASN A 1 443 ? 3.219 1.116 11.879 1.00 98.19 443 ASN A N 1
ATOM 3352 C CA . ASN A 1 443 ? 4.427 0.801 11.111 1.00 98.19 443 ASN A CA 1
ATOM 3353 C C . ASN A 1 443 ? 4.055 0.233 9.735 1.00 98.19 443 ASN A C 1
ATOM 3355 O O . ASN A 1 443 ? 4.610 0.648 8.722 1.00 98.19 443 ASN A O 1
ATOM 3359 N N . ALA A 1 444 ? 3.065 -0.663 9.676 1.00 98.56 444 ALA A N 1
ATOM 3360 C CA . ALA A 1 444 ? 2.597 -1.219 8.411 1.00 98.56 444 ALA A CA 1
ATOM 3361 C C . ALA A 1 444 ? 1.979 -0.148 7.483 1.00 98.56 444 ALA A C 1
ATOM 3363 O O . ALA A 1 444 ? 2.231 -0.191 6.280 1.00 98.56 444 ALA A O 1
ATOM 3364 N N . LEU A 1 445 ? 1.249 0.845 8.019 1.00 97.75 445 LEU A N 1
ATOM 3365 C CA . LEU A 1 445 ? 0.750 2.001 7.249 1.00 97.75 445 LEU A CA 1
ATOM 3366 C C . LEU A 1 445 ? 1.894 2.793 6.603 1.00 97.75 445 LEU A C 1
ATOM 3368 O O . LEU A 1 445 ? 1.835 3.127 5.418 1.00 97.75 445 LEU A O 1
ATOM 3372 N N . GLU A 1 446 ? 2.947 3.075 7.364 1.00 98.38 446 GLU A N 1
ATOM 3373 C CA . GLU A 1 446 ? 4.125 3.784 6.858 1.00 98.38 446 GLU A CA 1
ATOM 3374 C C . GLU A 1 446 ? 4.849 2.972 5.775 1.00 98.38 446 GLU A C 1
ATOM 3376 O O . GLU A 1 446 ? 5.209 3.499 4.723 1.00 98.38 446 GLU A O 1
ATOM 3381 N N . MET A 1 447 ? 4.955 1.653 5.951 1.00 98.62 447 MET A N 1
ATOM 3382 C CA . MET A 1 447 ? 5.516 0.771 4.925 1.00 98.62 447 MET A CA 1
ATOM 3383 C C . MET A 1 447 ? 4.687 0.758 3.635 1.00 98.62 447 MET A C 1
ATOM 3385 O O . MET A 1 447 ? 5.254 0.786 2.539 1.00 98.62 447 MET A O 1
ATOM 3389 N N . THR A 1 448 ? 3.353 0.731 3.728 1.00 98.25 448 THR A N 1
ATOM 3390 C CA . THR A 1 448 ? 2.494 0.819 2.537 1.00 98.25 448 THR A CA 1
ATOM 3391 C C . THR A 1 448 ? 2.653 2.159 1.817 1.00 98.25 448 THR A C 1
ATOM 3393 O O . THR A 1 448 ? 2.688 2.192 0.587 1.00 98.25 448 THR A O 1
ATOM 3396 N N . GLU A 1 449 ? 2.838 3.249 2.561 1.00 97.62 449 GLU A N 1
ATOM 3397 C CA . GLU A 1 449 ? 3.073 4.589 2.022 1.00 97.62 449 GLU A CA 1
ATOM 3398 C C . GLU A 1 449 ? 4.401 4.665 1.244 1.00 97.62 449 GLU A C 1
ATOM 3400 O O . GLU A 1 449 ? 4.423 5.049 0.070 1.00 97.62 449 GLU A O 1
ATOM 3405 N N . ILE A 1 450 ? 5.492 4.159 1.830 1.00 98.50 450 ILE A N 1
ATOM 3406 C CA . ILE A 1 450 ? 6.796 4.064 1.153 1.00 98.50 450 ILE A CA 1
ATOM 3407 C C . ILE A 1 450 ? 6.701 3.205 -0.116 1.00 98.50 450 ILE A C 1
ATOM 3409 O O . ILE A 1 450 ? 7.299 3.535 -1.144 1.00 98.50 450 ILE A O 1
ATOM 3413 N N . LEU A 1 451 ? 5.930 2.114 -0.096 1.00 98.19 451 LEU A N 1
ATOM 3414 C CA . LEU A 1 451 ? 5.722 1.301 -1.292 1.00 98.19 451 LEU A CA 1
ATOM 3415 C C . LEU A 1 451 ? 4.934 2.018 -2.388 1.00 98.19 451 LEU A C 1
ATOM 3417 O O . LEU A 1 451 ? 5.257 1.820 -3.558 1.00 98.19 451 LEU A O 1
ATOM 3421 N N . PHE A 1 452 ? 3.953 2.863 -2.065 1.00 98.38 452 PHE A N 1
ATOM 3422 C CA . PHE A 1 452 ? 3.284 3.684 -3.079 1.00 98.38 452 PHE A CA 1
ATOM 3423 C C . PHE A 1 452 ? 4.241 4.698 -3.719 1.00 98.38 452 PHE A C 1
ATOM 3425 O O . PHE A 1 452 ? 4.237 4.844 -4.945 1.00 98.38 452 PHE A O 1
ATOM 3432 N N . LEU A 1 453 ? 5.114 5.339 -2.934 1.00 98.00 453 LEU A N 1
ATOM 3433 C CA . LEU A 1 453 ? 6.180 6.208 -3.459 1.00 98.00 453 LEU A CA 1
ATOM 3434 C C . LEU A 1 453 ? 7.140 5.432 -4.374 1.00 98.00 453 LEU A C 1
ATOM 3436 O O . LEU A 1 453 ? 7.502 5.884 -5.468 1.00 98.00 453 LEU A O 1
ATOM 3440 N N . LYS A 1 454 ? 7.505 4.217 -3.951 1.00 97.19 454 LYS A N 1
ATOM 3441 C CA . LYS A 1 454 ? 8.333 3.293 -4.725 1.00 97.19 454 LYS A CA 1
ATOM 3442 C C . LYS A 1 454 ? 7.663 2.919 -6.048 1.00 97.19 454 LYS A C 1
ATOM 3444 O O . LYS A 1 454 ? 8.298 3.025 -7.092 1.00 97.19 454 LYS A O 1
ATOM 3449 N N . LEU A 1 455 ? 6.385 2.539 -6.023 1.00 96.88 455 LEU A N 1
ATOM 3450 C CA . LEU A 1 455 ? 5.591 2.220 -7.212 1.00 96.88 455 LEU A CA 1
ATOM 3451 C C . LEU A 1 455 ? 5.524 3.390 -8.191 1.00 96.88 455 LEU A C 1
ATOM 3453 O O . LEU A 1 455 ? 5.703 3.174 -9.383 1.00 96.88 455 LEU A O 1
ATOM 3457 N N . ALA A 1 456 ? 5.298 4.615 -7.715 1.00 97.81 456 ALA A N 1
ATOM 3458 C CA . ALA A 1 456 ? 5.201 5.784 -8.585 1.00 97.81 456 ALA A CA 1
ATOM 3459 C C . ALA A 1 456 ? 6.509 6.046 -9.345 1.00 97.81 456 ALA A C 1
ATOM 3461 O O . ALA A 1 456 ? 6.518 6.200 -10.570 1.00 97.81 456 ALA A O 1
ATOM 3462 N N . THR A 1 457 ? 7.624 6.003 -8.611 1.00 95.56 457 THR A N 1
ATOM 3463 C CA . THR A 1 457 ? 8.982 6.079 -9.163 1.00 95.56 457 THR A CA 1
ATOM 3464 C C . THR A 1 457 ? 9.215 4.981 -10.202 1.00 95.56 457 THR A C 1
ATOM 3466 O O . THR A 1 457 ? 9.781 5.204 -11.274 1.00 95.56 457 THR A O 1
ATOM 3469 N N . TYR A 1 458 ? 8.738 3.783 -9.888 1.00 93.94 458 TYR A N 1
ATOM 3470 C CA . TYR A 1 458 ? 8.959 2.594 -10.683 1.00 93.94 458 TYR A CA 1
ATOM 3471 C C . TYR A 1 458 ? 8.139 2.572 -11.983 1.00 93.94 458 TYR A C 1
ATOM 3473 O O . TYR A 1 458 ? 8.676 2.280 -13.050 1.00 93.94 458 TYR A O 1
ATOM 3481 N N . VAL A 1 459 ? 6.868 2.980 -11.921 1.00 97.44 459 VAL A N 1
ATOM 3482 C CA . VAL A 1 459 ? 5.982 3.183 -13.078 1.00 97.44 459 VAL A CA 1
ATOM 3483 C C . VAL A 1 459 ? 6.571 4.211 -14.043 1.00 97.44 459 VAL A C 1
ATOM 3485 O O . VAL A 1 459 ? 6.578 3.978 -15.254 1.00 97.44 459 VAL A O 1
ATOM 3488 N N . TYR A 1 460 ? 7.090 5.328 -13.523 1.00 97.94 460 TYR A N 1
ATOM 3489 C CA . TYR A 1 460 ? 7.740 6.350 -14.344 1.00 97.94 460 TYR A CA 1
ATOM 3490 C C . TYR A 1 460 ? 8.945 5.778 -15.100 1.00 97.94 460 TYR A C 1
ATOM 3492 O O . TYR A 1 460 ? 9.027 5.906 -16.325 1.00 97.94 460 TYR A O 1
ATOM 3500 N N . ALA A 1 461 ? 9.849 5.102 -14.380 1.00 97.12 461 ALA A N 1
ATOM 3501 C CA . ALA A 1 461 ? 11.040 4.495 -14.965 1.00 97.12 461 ALA A CA 1
ATOM 3502 C C . ALA A 1 461 ? 10.681 3.463 -16.044 1.00 97.12 461 ALA A C 1
ATOM 3504 O O . ALA A 1 461 ? 11.300 3.452 -17.106 1.00 97.12 461 ALA A O 1
ATOM 3505 N N . PHE A 1 462 ? 9.643 2.650 -15.830 1.00 96.81 462 PHE A N 1
ATOM 3506 C CA . PHE A 1 462 ? 9.195 1.704 -16.847 1.00 96.81 462 PHE A CA 1
ATOM 3507 C C . PHE A 1 462 ? 8.574 2.354 -18.068 1.00 96.81 462 PHE A C 1
ATOM 3509 O O . PHE A 1 462 ? 8.869 1.918 -19.176 1.00 96.81 462 PHE A O 1
ATOM 3516 N N . CYS A 1 463 ? 7.744 3.386 -17.909 1.00 98.12 463 CYS A N 1
ATOM 3517 C CA . CYS A 1 463 ? 7.210 4.093 -19.072 1.00 98.12 463 CYS A CA 1
ATOM 3518 C C . CYS A 1 463 ? 8.357 4.654 -19.921 1.00 98.12 463 CYS A C 1
ATOM 3520 O O . CYS A 1 463 ? 8.366 4.463 -21.133 1.00 98.12 463 CYS A O 1
ATOM 3522 N N . GLN A 1 464 ? 9.358 5.262 -19.275 1.00 97.62 464 GLN A N 1
ATOM 3523 C CA . GLN A 1 464 ? 10.550 5.776 -19.947 1.00 97.62 464 GLN A CA 1
ATOM 3524 C C . GLN A 1 464 ? 11.359 4.665 -20.636 1.00 97.62 464 GLN A C 1
ATOM 3526 O O . GLN A 1 464 ? 11.795 4.835 -21.771 1.00 97.62 464 GLN A O 1
ATOM 3531 N N . ALA A 1 465 ? 11.553 3.522 -19.978 1.00 97.31 465 ALA A N 1
ATOM 3532 C CA . ALA A 1 465 ? 12.283 2.395 -20.550 1.00 97.31 465 ALA A CA 1
ATOM 3533 C C . ALA A 1 465 ? 11.559 1.762 -21.745 1.00 97.31 465 ALA A C 1
ATOM 3535 O O . ALA A 1 465 ? 12.193 1.471 -22.751 1.00 97.31 465 ALA A O 1
ATOM 3536 N N . LEU A 1 466 ? 10.237 1.588 -21.669 1.00 97.69 466 LEU A N 1
ATOM 3537 C CA . LEU A 1 466 ? 9.445 1.055 -22.780 1.00 97.69 466 LEU A CA 1
ATOM 3538 C C . LEU A 1 466 ? 9.498 1.968 -24.007 1.00 97.69 466 LEU A C 1
ATOM 3540 O O . LEU A 1 466 ? 9.582 1.471 -25.128 1.00 97.69 466 LEU A O 1
ATOM 3544 N N . ASP A 1 467 ? 9.473 3.287 -23.797 1.00 98.06 467 ASP A N 1
ATOM 3545 C CA . ASP A 1 467 ? 9.667 4.259 -24.872 1.00 98.06 467 ASP A CA 1
ATOM 3546 C C . ASP A 1 467 ? 11.036 4.090 -25.540 1.00 98.06 467 ASP A C 1
ATOM 3548 O O . ASP A 1 467 ? 11.123 4.043 -26.764 1.00 98.06 467 ASP A O 1
ATOM 3552 N N . LEU A 1 468 ? 12.099 3.936 -24.750 1.00 96.75 468 LEU A N 1
ATOM 3553 C CA . LEU A 1 468 ? 13.457 3.729 -25.256 1.00 96.75 468 LEU A CA 1
ATOM 3554 C C . LEU A 1 468 ? 13.631 2.388 -25.986 1.00 96.75 468 LEU A C 1
ATOM 3556 O O . LEU A 1 468 ? 14.281 2.348 -27.030 1.00 96.75 468 LEU A O 1
ATOM 3560 N N . GLU A 1 469 ? 13.024 1.313 -25.483 1.00 95.19 469 GLU A N 1
ATOM 3561 C CA . GLU A 1 469 ? 13.009 0.012 -26.158 1.00 95.19 469 GLU A CA 1
ATOM 3562 C C . GLU A 1 469 ? 12.309 0.101 -27.518 1.00 95.19 469 GLU A C 1
ATOM 3564 O O . GLU A 1 469 ? 12.840 -0.348 -28.535 1.00 95.19 469 GLU A O 1
ATOM 3569 N N . CYS A 1 470 ? 11.135 0.736 -27.570 1.00 96.19 470 CYS A N 1
ATOM 3570 C CA . CYS A 1 470 ? 10.390 0.879 -28.820 1.00 96.19 470 CYS A CA 1
ATOM 3571 C C . CYS A 1 470 ? 11.102 1.816 -29.804 1.00 96.19 470 CYS A C 1
ATOM 3573 O O . CYS A 1 470 ? 11.149 1.512 -30.995 1.00 96.19 470 CYS A O 1
ATOM 3575 N N . LEU A 1 471 ? 11.735 2.890 -29.317 1.00 96.62 471 LEU A N 1
ATOM 3576 C CA . LEU A 1 471 ? 12.615 3.736 -30.123 1.00 96.62 471 LEU A CA 1
ATOM 3577 C C . LEU A 1 471 ? 13.751 2.915 -30.745 1.00 96.62 471 LEU A C 1
ATOM 3579 O O . LEU A 1 471 ? 14.036 3.059 -31.933 1.00 96.62 471 LEU A O 1
ATOM 3583 N N . ASN A 1 472 ? 14.395 2.046 -29.963 1.00 93.62 472 ASN A N 1
ATOM 3584 C CA . ASN A 1 472 ? 15.482 1.211 -30.461 1.00 93.62 472 ASN A CA 1
ATOM 3585 C C . ASN A 1 472 ? 15.003 0.208 -31.523 1.00 93.62 472 ASN A C 1
ATOM 3587 O O . ASN A 1 472 ? 15.687 -0.001 -32.526 1.00 93.62 472 ASN A O 1
ATOM 3591 N N . LEU A 1 473 ? 13.819 -0.384 -31.341 1.00 93.12 473 LEU A N 1
ATOM 3592 C CA . LEU A 1 473 ? 13.214 -1.285 -32.325 1.00 93.12 473 LEU A CA 1
ATOM 3593 C C . LEU A 1 473 ? 12.853 -0.563 -33.625 1.00 93.12 473 LEU A C 1
ATOM 3595 O O . LEU A 1 473 ? 13.209 -1.042 -34.703 1.00 93.12 473 LEU A O 1
ATOM 3599 N N . ASP A 1 474 ? 12.205 0.599 -33.538 1.00 95.44 474 ASP A N 1
ATOM 3600 C CA . ASP A 1 474 ? 11.879 1.420 -34.705 1.00 95.44 474 ASP A CA 1
ATOM 3601 C C . ASP A 1 474 ? 13.151 1.840 -35.449 1.00 95.44 474 ASP A C 1
ATOM 3603 O O . ASP A 1 474 ? 13.226 1.716 -36.674 1.00 95.44 474 ASP A O 1
ATOM 3607 N N . PHE A 1 475 ? 14.186 2.247 -34.710 1.00 95.38 475 PHE A N 1
ATOM 3608 C CA . PHE A 1 475 ? 15.497 2.543 -35.275 1.00 95.38 475 PHE A CA 1
ATOM 3609 C C . PHE A 1 475 ? 16.092 1.329 -35.988 1.00 95.38 475 PHE A C 1
ATOM 3611 O O . PHE A 1 475 ? 16.486 1.452 -37.143 1.00 95.38 475 PHE A O 1
ATOM 3618 N N . CYS A 1 476 ? 16.123 0.151 -35.363 1.00 91.50 476 CYS A N 1
ATOM 3619 C CA . CYS A 1 476 ? 16.664 -1.053 -35.996 1.00 91.50 476 CYS A CA 1
ATOM 3620 C C . CYS A 1 476 ? 15.899 -1.425 -37.280 1.00 91.50 476 CYS A C 1
ATOM 3622 O O . CYS A 1 476 ? 16.510 -1.882 -38.249 1.00 91.50 476 CYS A O 1
ATOM 3624 N N . ASN A 1 477 ? 14.580 -1.212 -37.307 1.00 91.25 477 ASN A N 1
ATOM 3625 C CA . ASN A 1 477 ? 13.738 -1.478 -38.474 1.00 91.25 477 ASN A CA 1
ATOM 3626 C C . ASN A 1 477 ? 14.019 -0.508 -39.631 1.00 91.25 477 ASN A C 1
ATOM 3628 O O . ASN A 1 477 ? 14.079 -0.940 -40.780 1.00 91.25 477 ASN A O 1
ATOM 3632 N N . VAL A 1 478 ? 14.225 0.780 -39.337 1.00 91.00 478 VAL A N 1
ATOM 3633 C CA . VAL A 1 478 ? 14.541 1.813 -40.341 1.00 91.00 478 VAL A CA 1
ATOM 3634 C C . VAL A 1 478 ? 15.999 1.728 -40.799 1.00 91.00 478 VAL A C 1
ATOM 3636 O O . VAL A 1 478 ? 16.288 1.844 -41.989 1.00 91.00 478 VAL A O 1
ATOM 3639 N N . ALA A 1 479 ? 16.924 1.493 -39.870 1.00 89.88 479 ALA A N 1
ATOM 3640 C CA . ALA A 1 479 ? 18.353 1.482 -40.141 1.00 89.88 479 ALA A CA 1
ATOM 3641 C C . ALA A 1 479 ? 18.782 0.253 -40.945 1.00 89.88 479 ALA A C 1
ATOM 3643 O O . ALA A 1 479 ? 19.662 0.379 -41.784 1.00 89.88 479 ALA A O 1
ATOM 3644 N N . ARG A 1 480 ? 18.168 -0.923 -40.752 1.00 88.25 480 ARG A N 1
ATOM 3645 C CA . ARG A 1 480 ? 18.546 -2.149 -41.481 1.00 88.25 480 ARG A CA 1
ATOM 3646 C C . ARG A 1 480 ? 18.575 -1.973 -43.013 1.00 88.25 480 ARG A C 1
ATOM 3648 O O . ARG A 1 480 ? 19.629 -2.237 -43.585 1.00 88.25 480 ARG A O 1
ATOM 3655 N N . PRO A 1 481 ? 17.496 -1.533 -43.695 1.00 86.94 481 PRO A N 1
ATOM 3656 C CA . PRO A 1 481 ? 17.542 -1.307 -45.140 1.00 86.94 481 PRO A CA 1
ATOM 3657 C C . PRO A 1 481 ? 18.481 -0.155 -45.522 1.00 86.94 481 PRO A C 1
ATOM 3659 O O . PRO A 1 481 ? 19.237 -0.292 -46.476 1.00 86.94 481 PRO A O 1
ATOM 3662 N N . ALA A 1 482 ? 18.504 0.935 -44.748 1.00 83.94 482 ALA A N 1
ATOM 3663 C CA . ALA A 1 482 ? 19.382 2.080 -45.005 1.00 83.94 482 ALA A CA 1
ATOM 3664 C C . ALA A 1 482 ? 20.878 1.729 -44.890 1.00 83.94 482 ALA A C 1
ATOM 3666 O O . ALA A 1 482 ? 21.707 2.301 -45.592 1.00 83.94 482 ALA A O 1
ATOM 3667 N N . MET A 1 483 ? 21.234 0.795 -44.004 1.00 82.81 483 MET A N 1
ATOM 3668 C CA . MET A 1 483 ? 22.611 0.345 -43.817 1.00 82.81 483 MET A CA 1
ATOM 3669 C C . MET A 1 483 ? 23.038 -0.649 -44.891 1.00 82.81 483 MET A C 1
ATOM 3671 O O . MET A 1 483 ? 24.223 -0.694 -45.178 1.00 82.81 483 MET A O 1
ATOM 3675 N N . LEU A 1 484 ? 22.130 -1.414 -45.510 1.00 80.69 484 LEU A N 1
ATOM 3676 C CA . LEU A 1 484 ? 22.496 -2.316 -46.614 1.00 80.69 484 LEU A CA 1
ATOM 3677 C C . LEU A 1 484 ? 23.061 -1.563 -47.830 1.00 80.69 484 LEU A C 1
ATOM 3679 O O . LEU A 1 484 ? 23.865 -2.129 -48.564 1.00 80.69 484 LEU A O 1
ATOM 3683 N N . GLU A 1 485 ? 22.686 -0.293 -48.013 1.00 70.12 485 GLU A N 1
ATOM 3684 C CA . GLU A 1 485 ? 23.245 0.591 -49.049 1.00 70.12 485 GLU A CA 1
ATOM 3685 C C . GLU A 1 485 ? 24.729 0.905 -48.818 1.00 70.12 485 GLU A C 1
ATOM 3687 O O . GLU A 1 485 ? 25.458 1.169 -49.771 1.00 70.12 485 GLU A O 1
ATOM 3692 N N . VAL A 1 486 ? 25.168 0.901 -47.555 1.00 69.06 486 VAL A N 1
ATOM 3693 C CA . VAL A 1 486 ? 26.494 1.382 -47.149 1.00 69.06 486 VAL A CA 1
ATOM 3694 C C . VAL A 1 486 ? 27.382 0.243 -46.663 1.00 69.06 486 VAL A C 1
ATOM 3696 O O . VAL A 1 486 ? 28.562 0.268 -46.963 1.00 69.06 486 VAL A O 1
ATOM 3699 N N . ALA A 1 487 ? 26.840 -0.770 -45.979 1.00 67.75 487 ALA A N 1
ATOM 3700 C CA . ALA A 1 487 ? 27.559 -1.882 -45.362 1.00 67.75 487 ALA A CA 1
ATOM 3701 C C . ALA A 1 487 ? 26.810 -3.220 -45.530 1.00 67.75 487 ALA A C 1
ATOM 3703 O O . ALA A 1 487 ? 25.725 -3.430 -44.982 1.00 67.75 487 ALA A O 1
ATOM 3704 N N . GLN A 1 488 ? 27.440 -4.181 -46.218 1.00 67.44 488 GLN A N 1
ATOM 3705 C CA . GLN A 1 488 ? 26.878 -5.527 -46.427 1.00 67.44 488 GLN A CA 1
ATOM 3706 C C . GLN A 1 488 ? 26.645 -6.288 -45.106 1.00 67.44 488 GLN A C 1
ATOM 3708 O O . GLN A 1 488 ? 25.704 -7.073 -45.009 1.00 67.44 488 GLN A O 1
ATOM 3713 N N . ASN A 1 489 ? 27.437 -6.013 -44.060 1.00 70.00 489 ASN A N 1
ATOM 3714 C CA . ASN A 1 489 ? 27.293 -6.609 -42.725 1.00 70.00 489 ASN A CA 1
ATOM 3715 C C . ASN A 1 489 ? 26.553 -5.687 -41.733 1.00 70.00 489 ASN A C 1
ATOM 3717 O O . ASN A 1 489 ? 26.984 -5.464 -40.597 1.00 70.00 489 ASN A O 1
ATOM 3721 N N . CYS A 1 490 ? 25.416 -5.132 -42.161 1.00 79.38 490 CYS A N 1
ATOM 3722 C CA . CYS A 1 490 ? 24.595 -4.227 -41.347 1.00 79.38 490 CYS A CA 1
ATOM 3723 C C . CYS A 1 490 ? 24.141 -4.830 -40.000 1.00 79.38 490 CYS A C 1
ATOM 3725 O O . CYS A 1 490 ? 23.907 -4.094 -39.041 1.00 79.38 490 CYS A O 1
ATOM 3727 N N . ILE A 1 491 ? 24.043 -6.162 -39.901 1.00 81.62 491 ILE A N 1
ATOM 3728 C CA . ILE A 1 491 ? 23.653 -6.870 -38.674 1.00 81.62 491 ILE A CA 1
ATOM 3729 C C . ILE A 1 491 ? 24.719 -6.693 -37.588 1.00 81.62 491 ILE A C 1
ATOM 3731 O O . ILE A 1 491 ? 24.375 -6.297 -36.474 1.00 81.62 491 ILE A O 1
ATOM 3735 N N . CYS A 1 492 ? 25.996 -6.921 -37.917 1.00 85.38 492 CYS A N 1
ATOM 3736 C CA . CYS A 1 492 ? 27.103 -6.732 -36.978 1.00 85.38 492 CYS A CA 1
ATOM 3737 C C . CYS A 1 492 ? 27.173 -5.274 -36.501 1.00 85.38 492 CYS A C 1
ATOM 3739 O O . CYS A 1 492 ? 27.258 -5.015 -35.301 1.00 85.38 492 CYS A O 1
ATOM 3741 N N . LEU A 1 493 ? 27.031 -4.312 -37.420 1.00 89.38 493 LEU A N 1
ATOM 3742 C CA . LEU A 1 493 ? 27.025 -2.886 -37.086 1.00 89.38 493 LEU A CA 1
ATOM 3743 C C . LEU A 1 493 ? 25.921 -2.524 -36.077 1.00 89.38 493 LEU A C 1
ATOM 3745 O O . LEU A 1 493 ? 26.195 -1.863 -35.075 1.00 89.38 493 LEU A O 1
ATOM 3749 N N . LEU A 1 494 ? 24.687 -2.987 -36.305 1.00 89.69 494 LEU A N 1
ATOM 3750 C CA . LEU A 1 494 ? 23.559 -2.750 -35.395 1.00 89.69 494 LEU A CA 1
ATOM 3751 C C . LEU A 1 494 ? 23.746 -3.444 -34.036 1.00 89.69 494 LEU A C 1
ATOM 3753 O O . LEU A 1 494 ? 23.380 -2.884 -33.003 1.00 89.69 494 LEU A O 1
ATOM 3757 N N . GLN A 1 495 ? 24.346 -4.636 -34.011 1.00 88.38 495 GLN A N 1
ATOM 3758 C CA . GLN A 1 495 ? 24.697 -5.319 -32.762 1.00 88.38 495 GLN A CA 1
ATOM 3759 C C . GLN A 1 495 ? 25.728 -4.518 -31.956 1.00 88.38 495 GLN A C 1
ATOM 3761 O O . GLN A 1 495 ? 25.511 -4.270 -30.769 1.00 88.38 495 GLN A O 1
ATOM 3766 N N . LYS A 1 496 ? 26.817 -4.053 -32.589 1.00 91.31 496 LYS A N 1
ATOM 3767 C CA . LYS A 1 496 ? 27.821 -3.195 -31.933 1.00 91.31 496 LYS A CA 1
ATOM 3768 C C . LYS A 1 496 ? 27.203 -1.894 -31.439 1.00 91.31 496 LYS A C 1
ATOM 3770 O O . LYS A 1 496 ? 27.411 -1.517 -30.290 1.00 91.31 496 LYS A O 1
ATOM 3775 N N . TRP A 1 497 ? 26.369 -1.261 -32.261 1.00 93.19 497 TRP A N 1
ATOM 3776 C CA . TRP A 1 497 ? 25.614 -0.075 -31.876 1.00 93.19 497 TRP A CA 1
ATOM 3777 C C . TRP A 1 497 ? 24.800 -0.307 -30.598 1.00 93.19 497 TRP A C 1
ATOM 3779 O O . TRP A 1 497 ? 24.893 0.494 -29.668 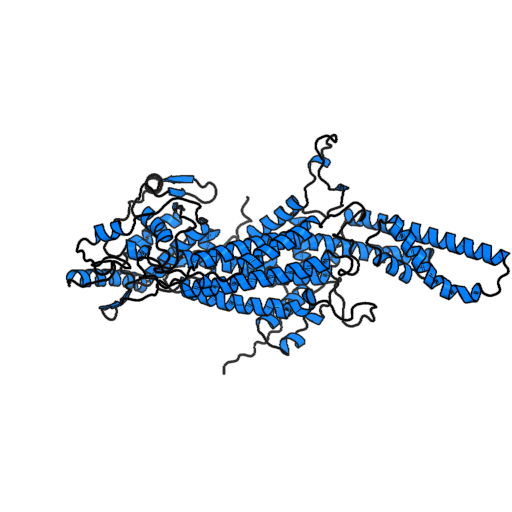1.00 93.19 497 TRP A O 1
ATOM 3789 N N . ASN A 1 498 ? 24.039 -1.399 -30.504 1.00 91.12 498 ASN A N 1
ATOM 3790 C CA . ASN A 1 498 ? 23.208 -1.712 -29.333 1.00 91.12 498 ASN A CA 1
ATOM 3791 C C . ASN A 1 498 ? 24.012 -1.954 -28.045 1.00 91.12 498 ASN A C 1
ATOM 3793 O O . ASN A 1 498 ? 23.507 -1.666 -26.965 1.00 91.12 498 ASN A O 1
ATOM 3797 N N . ASN A 1 499 ? 25.274 -2.373 -28.148 1.00 90.50 499 ASN A N 1
ATOM 3798 C CA . ASN A 1 499 ? 26.155 -2.573 -26.992 1.00 90.50 499 ASN A CA 1
ATOM 3799 C C . ASN A 1 499 ? 26.843 -1.285 -26.501 1.00 90.50 499 ASN A C 1
ATOM 3801 O O . ASN A 1 499 ? 27.429 -1.276 -25.421 1.00 90.50 499 ASN A O 1
ATOM 3805 N N . LEU A 1 500 ? 26.777 -0.197 -27.276 1.00 93.69 500 LEU A N 1
ATOM 3806 C CA . LEU A 1 500 ? 27.499 1.060 -27.034 1.00 93.69 500 LEU A CA 1
ATOM 3807 C C . LEU A 1 500 ? 26.570 2.208 -26.593 1.00 93.69 500 LEU A C 1
ATOM 3809 O O . LEU A 1 500 ? 26.835 3.384 -26.836 1.00 93.69 500 LEU A O 1
ATOM 3813 N N . VAL A 1 501 ? 25.455 1.876 -25.937 1.00 92.19 501 VAL A N 1
ATOM 3814 C CA . VAL A 1 501 ? 24.412 2.820 -25.471 1.00 92.19 501 VAL A CA 1
ATOM 3815 C C . VAL A 1 501 ? 24.890 3.822 -24.415 1.00 92.19 501 VAL A C 1
ATOM 3817 O O . VAL A 1 501 ? 24.184 4.773 -24.090 1.00 92.19 501 VAL A O 1
ATOM 3820 N N . ASN A 1 502 ? 26.084 3.616 -23.862 1.00 92.81 502 ASN A N 1
ATOM 3821 C CA . ASN A 1 502 ? 26.746 4.518 -22.925 1.00 92.81 502 ASN A CA 1
ATOM 3822 C C . ASN A 1 502 ? 27.499 5.674 -23.608 1.00 92.81 502 ASN A C 1
ATOM 3824 O O . ASN A 1 502 ? 27.973 6.562 -22.903 1.00 92.81 502 ASN A O 1
ATOM 3828 N N . LEU A 1 503 ? 27.645 5.648 -24.935 1.00 95.62 503 LEU A N 1
ATOM 3829 C CA . LEU A 1 503 ? 28.308 6.695 -25.709 1.00 95.62 503 LEU A CA 1
ATOM 3830 C C . LEU A 1 503 ? 27.290 7.684 -26.288 1.00 95.62 503 LEU A C 1
ATOM 3832 O O . LEU A 1 503 ? 26.159 7.320 -26.623 1.00 95.62 503 LEU A O 1
ATOM 3836 N N . ASP A 1 504 ? 27.716 8.935 -26.459 1.00 96.12 504 ASP A N 1
ATOM 3837 C CA . ASP A 1 504 ? 26.958 9.915 -27.234 1.00 96.12 504 ASP A CA 1
ATOM 3838 C C . ASP A 1 504 ? 26.859 9.461 -28.699 1.00 96.12 504 ASP A C 1
ATOM 3840 O O . ASP A 1 504 ? 27.746 8.785 -29.210 1.00 96.12 504 ASP A O 1
ATOM 3844 N N . VAL A 1 505 ? 25.776 9.838 -29.385 1.00 95.56 505 VAL A N 1
ATOM 3845 C CA . VAL A 1 505 ? 25.398 9.316 -30.715 1.00 95.56 505 VAL A CA 1
ATOM 3846 C C . VAL A 1 505 ? 26.549 9.298 -31.729 1.00 95.56 505 VAL A C 1
ATOM 3848 O O . VAL A 1 505 ? 26.735 8.293 -32.409 1.00 95.56 505 VAL A O 1
ATOM 3851 N N . GLU A 1 506 ? 27.336 10.371 -31.817 1.00 94.81 506 GLU A N 1
ATOM 3852 C CA . GLU A 1 506 ? 28.446 10.459 -32.776 1.00 94.81 506 GLU A CA 1
ATOM 3853 C C . GLU A 1 506 ? 29.602 9.509 -32.428 1.00 94.81 506 GLU A C 1
ATOM 3855 O O . GLU A 1 506 ? 30.100 8.787 -33.292 1.00 94.81 506 GLU A O 1
ATOM 3860 N N . ASP A 1 507 ? 30.012 9.467 -31.156 1.00 96.88 507 ASP A N 1
ATOM 3861 C CA . ASP A 1 507 ? 31.039 8.538 -30.666 1.00 96.88 507 ASP A CA 1
ATOM 3862 C C . ASP A 1 507 ? 30.574 7.086 -30.759 1.00 96.88 507 ASP A C 1
ATOM 3864 O O . ASP A 1 507 ? 31.356 6.198 -31.111 1.00 96.88 507 ASP A O 1
ATOM 3868 N N . ARG A 1 508 ? 29.286 6.849 -30.494 1.00 96.00 508 ARG A N 1
ATOM 3869 C CA . ARG A 1 508 ? 28.620 5.557 -30.643 1.00 96.00 508 ARG A CA 1
ATOM 3870 C C . ARG A 1 508 ? 28.690 5.081 -32.087 1.00 96.00 508 ARG A C 1
ATOM 3872 O O . ARG A 1 508 ? 29.101 3.949 -32.316 1.00 96.00 508 ARG A O 1
ATOM 3879 N N . GLY A 1 509 ? 28.358 5.941 -33.051 1.00 95.50 509 GLY A N 1
ATOM 3880 C CA . GLY A 1 509 ? 28.423 5.620 -34.477 1.00 95.50 509 GLY A CA 1
ATOM 3881 C C . GLY A 1 509 ? 29.840 5.317 -34.946 1.00 95.50 509 GLY A C 1
ATOM 3882 O O . GLY A 1 509 ? 30.068 4.273 -35.555 1.00 95.50 509 GLY A O 1
ATOM 3883 N N . ARG A 1 510 ? 30.807 6.178 -34.595 1.00 95.75 510 ARG A N 1
ATOM 3884 C CA . ARG A 1 510 ? 32.231 5.968 -34.919 1.00 95.75 510 ARG A CA 1
ATOM 3885 C C . ARG A 1 510 ? 32.762 4.656 -34.352 1.00 95.75 510 ARG A C 1
ATOM 3887 O O . ARG A 1 510 ? 33.414 3.893 -35.061 1.00 95.75 510 ARG A O 1
ATOM 3894 N N . THR A 1 511 ? 32.476 4.388 -33.082 1.00 95.50 511 THR A N 1
ATOM 3895 C CA . THR A 1 511 ? 32.979 3.196 -32.390 1.00 95.50 511 THR A CA 1
ATOM 3896 C C . THR A 1 511 ? 32.311 1.929 -32.919 1.00 95.50 511 THR A C 1
ATOM 3898 O O . THR A 1 511 ? 33.012 0.967 -33.221 1.00 95.50 511 THR A O 1
ATOM 3901 N N . ALA A 1 512 ? 30.989 1.947 -33.125 1.00 93.50 512 ALA A N 1
ATOM 3902 C CA . ALA A 1 512 ? 30.252 0.819 -33.691 1.00 93.50 512 ALA A CA 1
ATOM 3903 C C . ALA A 1 512 ? 30.738 0.467 -35.102 1.00 93.50 512 ALA A C 1
ATOM 3905 O O . ALA A 1 512 ? 30.973 -0.707 -35.383 1.00 93.50 512 ALA A O 1
ATOM 3906 N N . ALA A 1 513 ? 30.934 1.469 -35.967 1.00 92.56 513 ALA A N 1
ATOM 3907 C CA . ALA A 1 513 ? 31.464 1.261 -37.310 1.00 92.56 513 ALA A CA 1
ATOM 3908 C C . ALA A 1 513 ? 32.869 0.659 -37.268 1.00 92.56 513 ALA A C 1
ATOM 3910 O O . ALA A 1 513 ? 33.107 -0.372 -37.888 1.00 92.56 513 ALA A O 1
ATOM 3911 N N . ARG A 1 514 ? 33.773 1.230 -36.461 1.00 91.25 514 ARG A N 1
ATOM 3912 C CA . ARG A 1 514 ? 35.141 0.718 -36.309 1.00 91.25 514 ARG A CA 1
ATOM 3913 C C . ARG A 1 514 ? 35.175 -0.727 -35.802 1.00 91.25 514 ARG A C 1
ATOM 3915 O O . ARG A 1 514 ? 35.944 -1.534 -36.316 1.00 91.25 514 ARG A O 1
ATOM 3922 N N . GLU A 1 515 ? 34.363 -1.063 -34.800 1.00 90.62 515 GLU A N 1
ATOM 3923 C CA . GLU A 1 515 ? 34.280 -2.429 -34.265 1.00 90.62 515 GLU A CA 1
ATOM 3924 C C . GLU A 1 515 ? 33.663 -3.419 -35.260 1.00 90.62 515 GLU A C 1
ATOM 3926 O O . GLU A 1 515 ? 34.069 -4.581 -35.293 1.00 90.62 515 GLU A O 1
ATOM 3931 N N . ALA A 1 516 ? 32.711 -2.976 -36.084 1.00 88.19 516 ALA A N 1
ATOM 3932 C CA . ALA A 1 516 ? 32.120 -3.800 -37.135 1.00 88.19 516 ALA A CA 1
ATOM 3933 C C . ALA A 1 516 ? 33.109 -4.069 -38.284 1.00 88.19 516 ALA A C 1
ATOM 3935 O O . ALA A 1 516 ? 33.156 -5.191 -38.794 1.00 88.19 516 ALA A O 1
ATOM 3936 N N . THR A 1 517 ? 33.958 -3.093 -38.633 1.00 83.31 517 THR A N 1
ATOM 3937 C CA . THR A 1 517 ? 35.016 -3.248 -39.647 1.00 83.31 517 THR A CA 1
ATOM 3938 C C . THR A 1 517 ? 36.003 -4.363 -39.290 1.00 83.31 517 THR A C 1
ATOM 3940 O O . THR A 1 517 ? 36.513 -5.031 -40.184 1.00 83.31 517 THR A O 1
ATOM 3943 N N . GLY A 1 518 ? 36.230 -4.640 -38.000 1.00 77.00 518 GLY A N 1
ATOM 3944 C CA . GLY A 1 518 ? 37.073 -5.757 -37.554 1.00 77.00 518 GLY A CA 1
ATOM 3945 C C . GLY A 1 518 ? 36.601 -7.126 -38.064 1.00 77.00 518 GLY A C 1
ATOM 3946 O O . GLY A 1 518 ? 37.410 -7.902 -38.563 1.00 77.00 518 GLY A O 1
ATOM 3947 N N . GLY A 1 519 ? 35.293 -7.402 -38.020 1.00 71.88 519 GLY A N 1
ATOM 3948 C CA . GLY A 1 519 ? 34.732 -8.636 -38.592 1.00 71.88 519 GLY A CA 1
ATOM 3949 C C . GLY A 1 519 ? 34.741 -8.634 -40.124 1.00 71.88 519 GLY A C 1
ATOM 3950 O O . GLY A 1 519 ? 34.886 -9.674 -40.758 1.00 71.88 519 GLY A O 1
ATOM 3951 N N . GLN A 1 520 ? 34.643 -7.452 -40.733 1.00 71.69 520 GLN A N 1
ATOM 3952 C CA . GLN A 1 520 ? 34.728 -7.279 -42.183 1.00 71.69 520 GLN A CA 1
ATOM 3953 C C . GLN A 1 520 ? 36.148 -7.548 -42.715 1.00 71.69 520 GLN A C 1
ATOM 3955 O O . GLN A 1 520 ? 36.315 -8.143 -43.775 1.00 71.69 520 GLN A O 1
ATOM 3960 N N . LEU A 1 521 ? 37.174 -7.169 -41.949 1.00 76.25 521 LEU A N 1
ATOM 3961 C CA . LEU A 1 521 ? 38.583 -7.443 -42.238 1.00 76.25 521 LEU A CA 1
ATOM 3962 C C . LEU A 1 521 ? 38.881 -8.942 -42.337 1.00 76.25 521 LEU A C 1
ATOM 3964 O O . LEU A 1 521 ? 39.694 -9.335 -43.165 1.00 76.25 521 LEU A O 1
ATOM 3968 N N . GLU A 1 522 ? 38.230 -9.790 -41.538 1.00 75.25 522 GLU A N 1
ATOM 3969 C CA . GLU A 1 522 ? 38.383 -11.248 -41.653 1.00 75.25 522 GLU A CA 1
ATOM 3970 C C . GLU A 1 522 ? 37.840 -11.782 -42.982 1.00 75.25 522 GLU A C 1
ATOM 3972 O O . GLU A 1 522 ? 38.450 -12.665 -43.581 1.00 75.25 522 GLU A O 1
ATOM 3977 N N . ILE A 1 523 ? 36.748 -11.195 -43.479 1.00 73.94 523 ILE A N 1
ATOM 3978 C CA . ILE A 1 523 ? 36.154 -11.529 -44.781 1.00 73.94 523 ILE A CA 1
ATOM 3979 C C . ILE A 1 523 ? 37.033 -11.014 -45.926 1.00 73.94 523 ILE A C 1
ATOM 3981 O O . ILE A 1 523 ? 37.183 -11.684 -46.945 1.00 73.94 523 ILE A O 1
ATOM 3985 N N . TRP A 1 524 ? 37.611 -9.821 -45.774 1.00 76.94 524 TRP A N 1
ATOM 3986 C CA . TRP A 1 524 ? 38.428 -9.180 -46.805 1.00 76.94 524 TRP A CA 1
ATOM 3987 C C . TRP A 1 524 ? 39.867 -9.683 -46.859 1.00 76.94 524 TRP A C 1
ATOM 3989 O O . TRP A 1 524 ? 40.490 -9.585 -47.912 1.00 76.94 524 TRP A O 1
ATOM 3999 N N . ARG A 1 525 ? 40.393 -10.250 -45.768 1.00 82.50 525 ARG A N 1
ATOM 4000 C CA . ARG A 1 525 ? 41.779 -10.729 -45.666 1.00 82.50 525 ARG A CA 1
ATOM 4001 C C . ARG A 1 525 ? 42.239 -11.549 -46.885 1.00 82.50 525 ARG A C 1
ATOM 4003 O O . ARG A 1 525 ? 43.273 -11.180 -47.433 1.00 82.50 525 ARG A O 1
ATOM 4010 N N . PRO A 1 526 ? 41.493 -12.554 -47.386 1.00 83.44 526 PRO A N 1
ATOM 4011 C CA . PRO A 1 526 ? 41.931 -13.345 -48.540 1.00 83.44 526 PRO A CA 1
ATOM 4012 C C . PRO A 1 526 ? 42.037 -12.543 -49.846 1.00 83.44 526 PRO A C 1
ATOM 4014 O O . PRO A 1 526 ? 42.759 -12.942 -50.749 1.00 83.44 526 PRO A O 1
ATOM 4017 N N . PHE A 1 527 ? 41.313 -11.425 -49.962 1.00 81.00 527 PHE A N 1
ATOM 4018 C CA . PHE A 1 527 ? 41.358 -10.532 -51.125 1.00 81.00 527 PHE A CA 1
ATOM 4019 C C . PHE A 1 527 ? 42.490 -9.504 -51.032 1.00 81.00 527 PHE A C 1
ATOM 4021 O O . PHE A 1 527 ? 42.933 -8.986 -52.052 1.00 81.00 527 PHE A O 1
ATOM 4028 N N . LEU A 1 528 ? 42.933 -9.191 -49.812 1.00 83.06 528 LEU A N 1
ATOM 4029 C CA . LEU A 1 528 ? 44.036 -8.267 -49.547 1.00 83.06 528 LEU A CA 1
ATOM 4030 C C . LEU A 1 528 ? 45.399 -8.976 -49.613 1.00 83.06 528 LEU A C 1
ATOM 4032 O O . LEU A 1 528 ? 46.418 -8.347 -49.903 1.00 83.06 528 LEU A O 1
ATOM 4036 N N . GLU A 1 529 ? 45.428 -10.283 -49.344 1.00 83.81 529 GLU A N 1
ATOM 4037 C CA . GLU A 1 529 ? 46.625 -11.116 -49.441 1.00 83.81 529 GLU A CA 1
ATOM 4038 C C . GLU A 1 529 ? 47.131 -11.186 -50.894 1.00 83.81 529 GLU A C 1
ATOM 4040 O O . GLU A 1 529 ? 46.461 -11.698 -51.786 1.00 83.81 529 GLU A O 1
ATOM 4045 N N . GLY A 1 530 ? 48.341 -10.668 -51.134 1.00 80.69 530 GLY A N 1
ATOM 4046 C CA . GLY A 1 530 ? 48.994 -10.693 -52.449 1.00 80.69 530 GLY A CA 1
ATOM 4047 C C . GLY A 1 530 ? 48.797 -9.445 -53.318 1.00 80.69 530 GLY A C 1
ATOM 4048 O O . GLY A 1 530 ? 49.351 -9.405 -54.415 1.00 80.69 530 GLY A O 1
ATOM 4049 N N . MET A 1 531 ? 48.073 -8.421 -52.846 1.00 88.62 531 MET A N 1
ATOM 4050 C CA . MET A 1 531 ? 47.958 -7.134 -53.552 1.00 88.62 531 MET A CA 1
ATOM 4051 C C . MET A 1 531 ? 49.291 -6.372 -53.595 1.00 88.62 531 MET A C 1
ATOM 4053 O O . MET A 1 531 ? 50.090 -6.427 -52.654 1.00 88.62 531 MET A O 1
ATOM 4057 N N . HIS A 1 532 ? 49.514 -5.597 -54.663 1.00 89.94 532 HIS A N 1
ATOM 4058 C CA . HIS A 1 532 ? 50.672 -4.704 -54.745 1.00 89.94 532 HIS A CA 1
ATOM 4059 C C . HIS A 1 532 ? 50.546 -3.562 -53.709 1.00 89.94 532 HIS A C 1
ATOM 4061 O O . HIS A 1 532 ? 49.429 -3.104 -53.449 1.00 89.94 532 HIS A O 1
ATOM 4067 N N . PRO A 1 533 ? 51.648 -3.042 -53.124 1.00 86.81 533 PRO A N 1
ATOM 4068 C CA . PRO A 1 533 ? 51.584 -2.013 -52.079 1.00 86.81 533 PRO A CA 1
ATOM 4069 C C . PRO A 1 533 ? 50.744 -0.773 -52.427 1.00 86.81 533 PRO A C 1
ATOM 4071 O O . PRO A 1 533 ? 50.052 -0.236 -51.565 1.00 86.81 533 PRO A O 1
ATOM 4074 N N . GLU A 1 534 ? 50.769 -0.328 -53.684 1.00 88.19 534 GLU A N 1
ATOM 4075 C CA . GLU A 1 534 ? 49.976 0.823 -54.143 1.00 88.19 534 GLU A CA 1
ATOM 4076 C C . GLU A 1 534 ? 48.466 0.542 -54.127 1.00 88.19 534 GLU A C 1
ATOM 4078 O O . GLU A 1 534 ? 47.678 1.379 -53.684 1.00 88.19 534 GLU A O 1
ATOM 4083 N N . GLU A 1 535 ? 48.059 -0.659 -54.539 1.00 87.00 535 GLU A N 1
ATOM 4084 C CA . GLU A 1 535 ? 46.658 -1.087 -54.541 1.00 87.00 535 GLU A CA 1
ATOM 4085 C C . GLU A 1 535 ? 46.153 -1.325 -53.113 1.00 87.00 535 GLU A C 1
ATOM 4087 O O . GLU A 1 535 ? 45.021 -0.967 -52.783 1.00 87.00 535 GLU A O 1
ATOM 4092 N N . LEU A 1 536 ? 47.018 -1.844 -52.235 1.00 87.25 536 LEU A N 1
ATOM 4093 C CA . LEU A 1 536 ? 46.719 -2.017 -50.815 1.00 87.25 536 LEU A CA 1
ATOM 4094 C C . LEU A 1 536 ? 46.439 -0.670 -50.128 1.00 87.25 536 LEU A C 1
ATOM 4096 O O . LEU A 1 536 ? 45.507 -0.567 -49.334 1.00 87.25 536 LEU A O 1
ATOM 4100 N N . ILE A 1 537 ? 47.198 0.384 -50.450 1.00 87.62 537 ILE A N 1
ATOM 4101 C CA . ILE A 1 537 ? 46.947 1.738 -49.925 1.00 87.62 537 ILE A CA 1
ATOM 4102 C C . ILE A 1 537 ? 45.570 2.251 -50.366 1.00 87.62 537 ILE A C 1
ATOM 4104 O O . ILE A 1 537 ? 44.861 2.865 -49.565 1.00 87.62 537 ILE A O 1
ATOM 4108 N N . ILE A 1 538 ? 45.182 2.011 -51.622 1.00 88.62 538 ILE A N 1
ATOM 4109 C CA . ILE A 1 538 ? 43.862 2.399 -52.142 1.00 88.62 538 ILE A CA 1
ATOM 4110 C C . ILE A 1 538 ? 42.758 1.628 -51.409 1.00 88.62 538 ILE A C 1
ATOM 4112 O O . ILE A 1 538 ? 41.795 2.243 -50.948 1.00 88.62 538 ILE A O 1
ATOM 4116 N N . ALA A 1 539 ? 42.922 0.314 -51.235 1.00 85.69 539 ALA A N 1
ATOM 4117 C CA . ALA A 1 539 ? 41.969 -0.526 -50.516 1.00 85.69 539 ALA A CA 1
ATOM 4118 C C . ALA A 1 539 ? 41.795 -0.075 -49.056 1.00 85.69 539 ALA A C 1
ATOM 4120 O O . ALA A 1 539 ? 40.670 0.128 -48.606 1.00 85.69 539 ALA A O 1
ATOM 4121 N N . LEU A 1 540 ? 42.892 0.176 -48.332 1.00 85.94 540 LEU A N 1
ATOM 4122 C CA . LEU A 1 540 ? 42.847 0.650 -46.944 1.00 85.94 540 LEU A CA 1
ATOM 4123 C C . LEU A 1 540 ? 42.160 2.018 -46.808 1.00 85.94 540 LEU A C 1
ATOM 4125 O O . LEU A 1 540 ? 41.393 2.219 -45.867 1.00 85.94 540 LEU A O 1
ATOM 4129 N N . LYS A 1 541 ? 42.386 2.944 -47.750 1.00 88.25 541 LYS A N 1
ATOM 4130 C CA . LYS A 1 541 ? 41.668 4.231 -47.788 1.00 88.25 541 LYS A CA 1
ATOM 4131 C C . LYS A 1 541 ? 40.171 4.034 -48.018 1.00 88.25 541 LYS A C 1
ATOM 4133 O O . LYS A 1 541 ? 39.373 4.589 -47.272 1.00 88.25 541 LYS A O 1
ATOM 4138 N N . ALA A 1 542 ? 39.792 3.193 -48.981 1.00 86.94 542 ALA A N 1
ATOM 4139 C CA . ALA A 1 542 ? 38.388 2.884 -49.246 1.00 86.94 542 ALA A CA 1
ATOM 4140 C C . ALA A 1 542 ? 37.693 2.245 -48.028 1.00 86.94 542 ALA A C 1
ATOM 4142 O O . ALA A 1 542 ? 36.530 2.535 -47.753 1.00 86.94 542 ALA A O 1
ATOM 4143 N N . MET A 1 543 ? 38.407 1.416 -47.262 1.00 85.81 543 MET A N 1
ATOM 4144 C CA . MET A 1 543 ? 37.906 0.819 -46.019 1.00 85.81 543 MET A CA 1
ATOM 4145 C C . MET A 1 543 ? 37.713 1.848 -44.896 1.00 85.81 543 MET A C 1
ATOM 4147 O O . MET A 1 543 ? 36.721 1.782 -44.164 1.00 85.81 543 MET A O 1
ATOM 4151 N N . ASP A 1 544 ? 38.640 2.796 -44.747 1.00 88.38 544 ASP A N 1
ATOM 4152 C CA . ASP A 1 544 ? 38.512 3.902 -43.790 1.00 88.38 544 ASP A CA 1
ATOM 4153 C C . ASP A 1 544 ? 37.333 4.818 -44.159 1.00 88.38 544 ASP A C 1
ATOM 4155 O O . ASP A 1 544 ? 36.484 5.111 -43.314 1.00 88.38 544 ASP A O 1
ATOM 4159 N N . ASP A 1 545 ? 37.205 5.177 -45.439 1.00 89.38 545 ASP A N 1
ATOM 4160 C CA . ASP A 1 545 ? 36.086 5.971 -45.956 1.00 89.38 545 ASP A CA 1
ATOM 4161 C C . ASP A 1 545 ? 34.744 5.252 -45.757 1.00 89.38 545 ASP A C 1
ATOM 4163 O O . ASP A 1 545 ? 33.781 5.851 -45.277 1.00 89.38 545 ASP A O 1
ATOM 4167 N N . HIS A 1 546 ? 34.683 3.947 -46.031 1.00 86.56 546 HIS A N 1
ATOM 4168 C CA . HIS A 1 546 ? 33.508 3.115 -45.765 1.00 86.56 546 HIS A CA 1
ATOM 4169 C C . HIS A 1 546 ? 33.133 3.087 -44.276 1.00 86.56 546 HIS A C 1
ATOM 4171 O O . HIS A 1 546 ? 31.954 3.170 -43.918 1.00 86.56 546 HIS A O 1
ATOM 4177 N N . THR A 1 547 ? 34.129 3.000 -43.392 1.00 89.75 547 THR A N 1
ATOM 4178 C CA . THR A 1 547 ? 33.917 3.016 -41.938 1.00 89.75 547 THR A CA 1
ATOM 4179 C C . THR A 1 547 ? 33.350 4.368 -41.488 1.00 89.75 547 THR A C 1
ATOM 4181 O O . THR A 1 547 ? 32.388 4.405 -40.717 1.00 89.75 547 THR A O 1
ATOM 4184 N N . LYS A 1 548 ? 33.882 5.483 -42.008 1.00 91.69 548 LYS A N 1
ATOM 4185 C CA . LYS A 1 548 ? 33.372 6.840 -41.740 1.00 91.69 548 LYS A CA 1
ATOM 4186 C C . LYS A 1 548 ? 31.941 7.027 -42.245 1.00 91.69 548 LYS A C 1
ATOM 4188 O O . LYS A 1 548 ? 31.084 7.457 -41.477 1.00 91.69 548 LYS A O 1
ATOM 4193 N N . GLN A 1 549 ? 31.655 6.624 -43.484 1.00 91.38 549 GLN A N 1
ATOM 4194 C CA . GLN A 1 549 ? 30.308 6.698 -44.064 1.00 91.38 549 GLN A CA 1
ATOM 4195 C C . GLN A 1 549 ? 29.298 5.863 -43.268 1.00 91.38 549 GLN A C 1
ATOM 4197 O O . GLN A 1 549 ? 28.190 6.323 -42.992 1.00 91.38 549 GLN A O 1
ATOM 4202 N N . SER A 1 550 ? 29.691 4.660 -42.836 1.00 91.06 550 SER A N 1
ATOM 4203 C CA . SER A 1 550 ? 28.860 3.806 -41.981 1.00 91.06 550 SER A CA 1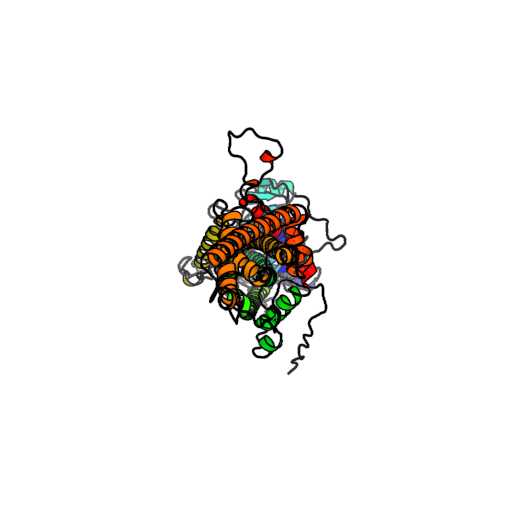
ATOM 4204 C C . SER A 1 550 ? 28.551 4.479 -40.641 1.00 91.06 550 SER A C 1
ATOM 4206 O O . SER A 1 550 ? 27.401 4.468 -40.202 1.00 91.06 550 SER A O 1
ATOM 4208 N N . ALA A 1 551 ? 29.552 5.107 -40.011 1.00 94.00 551 ALA A N 1
ATOM 4209 C CA . ALA A 1 551 ? 29.400 5.834 -38.751 1.00 94.00 551 ALA A CA 1
ATOM 4210 C C . ALA A 1 551 ? 28.463 7.046 -38.871 1.00 94.00 551 ALA A C 1
ATOM 4212 O O . ALA A 1 551 ? 27.600 7.254 -38.013 1.00 94.00 551 ALA A O 1
ATOM 4213 N N . GLU A 1 552 ? 28.616 7.844 -39.927 1.00 93.94 552 GLU A N 1
ATOM 4214 C CA . GLU A 1 552 ? 27.769 9.009 -40.192 1.00 93.94 552 GLU A CA 1
ATOM 4215 C C . GLU A 1 552 ? 26.330 8.587 -40.486 1.00 93.94 552 GLU A C 1
ATOM 4217 O O . GLU A 1 552 ? 25.392 9.120 -39.884 1.00 93.94 552 GLU A O 1
ATOM 4222 N N . ARG A 1 553 ? 26.142 7.580 -41.349 1.00 92.81 553 ARG A N 1
ATOM 4223 C CA . ARG A 1 553 ? 24.810 7.123 -41.747 1.00 92.81 553 ARG A CA 1
ATOM 4224 C C . ARG A 1 553 ? 24.047 6.513 -40.573 1.00 92.81 553 ARG A C 1
ATOM 4226 O O . ARG A 1 553 ? 22.897 6.892 -40.363 1.00 92.81 553 ARG A O 1
ATOM 4233 N N . ILE A 1 554 ? 24.659 5.637 -39.768 1.00 94.12 554 ILE A N 1
ATOM 4234 C CA . ILE A 1 554 ? 23.963 5.044 -38.611 1.00 94.12 554 ILE A CA 1
ATOM 4235 C C . ILE A 1 554 ? 23.575 6.104 -37.570 1.00 94.12 554 ILE A C 1
ATOM 4237 O O . ILE A 1 554 ? 22.453 6.090 -37.057 1.00 94.12 554 ILE A O 1
ATOM 4241 N N . SER A 1 555 ? 24.464 7.070 -37.316 1.00 95.75 555 SER A N 1
ATOM 4242 C CA . SER A 1 555 ? 24.205 8.190 -36.404 1.00 95.75 555 SER A CA 1
ATOM 4243 C C . SER A 1 555 ? 23.059 9.067 -36.911 1.00 95.75 555 SER A C 1
ATOM 4245 O O . SER A 1 555 ? 22.174 9.450 -36.140 1.00 95.75 555 SER A O 1
ATOM 4247 N N . HIS A 1 556 ? 23.048 9.354 -38.216 1.00 95.31 556 HIS A N 1
ATOM 4248 C CA . HIS A 1 556 ? 22.000 10.131 -38.867 1.00 95.31 556 HIS A CA 1
ATOM 4249 C C . HIS A 1 556 ? 20.635 9.437 -38.778 1.00 95.31 556 HIS A C 1
ATOM 4251 O O . HIS A 1 556 ? 19.663 10.059 -38.341 1.00 95.31 556 HIS A O 1
ATOM 4257 N N . GLU A 1 557 ? 20.554 8.148 -39.128 1.00 95.19 557 GLU A N 1
ATOM 4258 C CA . GLU A 1 557 ? 19.297 7.391 -39.062 1.00 95.19 557 GLU A CA 1
ATOM 4259 C C . GLU A 1 557 ? 18.766 7.289 -37.626 1.00 95.19 557 GLU A C 1
ATOM 4261 O O . GLU A 1 557 ? 17.556 7.405 -37.408 1.00 95.19 557 GLU A O 1
ATOM 4266 N N . TYR A 1 558 ? 19.646 7.157 -36.625 1.00 96.00 558 TYR A N 1
ATOM 4267 C CA . TYR A 1 558 ? 19.234 7.183 -35.222 1.00 96.00 558 TYR A CA 1
ATOM 4268 C C . TYR A 1 558 ? 18.652 8.540 -34.821 1.00 96.00 558 TYR A C 1
ATOM 4270 O O . TYR A 1 558 ? 17.549 8.599 -34.279 1.00 96.00 558 TYR A O 1
ATOM 4278 N N . CYS A 1 559 ? 19.348 9.643 -35.118 1.00 95.88 559 CYS A N 1
ATOM 4279 C CA . CYS A 1 559 ? 18.861 10.992 -34.815 1.00 95.88 559 CYS A CA 1
ATOM 4280 C C . CYS A 1 559 ? 17.503 11.271 -35.467 1.00 95.88 559 CYS A C 1
ATOM 4282 O O . CYS A 1 559 ? 16.587 11.761 -34.805 1.00 95.88 559 CYS A O 1
ATOM 4284 N N . LYS A 1 560 ? 17.359 10.912 -36.744 1.00 96.31 560 LYS A N 1
ATOM 4285 C CA . LYS A 1 560 ? 16.124 11.071 -37.514 1.00 96.31 560 LYS A CA 1
ATOM 4286 C C . LYS A 1 560 ? 14.977 10.239 -36.941 1.00 96.31 560 LYS A C 1
ATOM 4288 O O . LYS A 1 560 ? 13.862 10.741 -36.815 1.00 96.31 560 LYS A O 1
ATOM 4293 N N . THR A 1 561 ? 15.250 8.991 -36.565 1.00 96.81 561 THR A N 1
ATOM 4294 C CA . THR A 1 561 ? 14.250 8.110 -35.946 1.00 96.81 561 THR A CA 1
ATOM 4295 C C . THR A 1 561 ? 13.839 8.625 -34.572 1.00 96.81 561 THR A C 1
ATOM 4297 O O . THR A 1 561 ? 12.648 8.713 -34.289 1.00 96.81 561 THR A O 1
ATOM 4300 N N . ARG A 1 562 ? 14.802 9.066 -33.753 1.00 96.12 562 ARG A N 1
ATOM 4301 C CA . ARG A 1 562 ? 14.544 9.649 -32.432 1.00 96.12 562 ARG A CA 1
ATOM 4302 C C . ARG A 1 562 ? 13.644 10.878 -32.500 1.00 96.12 562 ARG A C 1
ATOM 4304 O O . ARG A 1 562 ? 12.708 10.959 -31.716 1.00 96.12 562 ARG A O 1
ATOM 4311 N N . LEU A 1 563 ? 13.893 11.806 -33.425 1.00 95.25 563 LEU A N 1
ATOM 4312 C CA . LEU A 1 563 ? 13.052 12.999 -33.583 1.00 95.25 563 LEU A CA 1
ATOM 4313 C C . LEU A 1 563 ? 11.600 12.624 -33.911 1.00 95.25 563 LEU A C 1
ATOM 4315 O O . LEU A 1 563 ? 10.690 13.030 -33.195 1.00 95.25 563 LEU A O 1
ATOM 4319 N N . ARG A 1 564 ? 11.395 11.758 -34.912 1.00 96.44 564 ARG A N 1
ATOM 4320 C CA . ARG A 1 564 ? 10.056 11.272 -35.293 1.00 96.44 564 ARG A CA 1
ATOM 4321 C C . ARG A 1 564 ? 9.35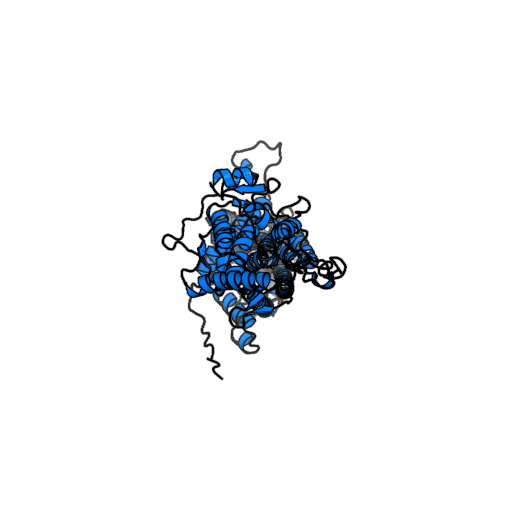2 10.540 -34.153 1.00 96.44 564 ARG A C 1
ATOM 4323 O O . ARG A 1 564 ? 8.152 10.702 -33.960 1.00 96.44 564 ARG A O 1
ATOM 4330 N N . PHE A 1 565 ? 10.093 9.723 -33.408 1.00 97.06 565 PHE A N 1
ATOM 4331 C CA . PHE A 1 565 ? 9.545 8.957 -32.296 1.00 97.06 565 PHE A CA 1
ATOM 4332 C C . PHE A 1 565 ? 9.079 9.864 -31.154 1.00 97.06 565 PHE A C 1
ATOM 4334 O O . PHE A 1 565 ? 8.021 9.626 -30.583 1.00 97.06 565 PHE A O 1
ATOM 4341 N N . LEU A 1 566 ? 9.843 10.909 -30.824 1.00 95.00 566 LEU A N 1
ATOM 4342 C CA . LEU A 1 566 ? 9.468 11.853 -29.768 1.00 95.00 566 LEU A CA 1
ATOM 4343 C C . LEU A 1 566 ? 8.218 12.671 -30.123 1.00 95.00 566 LEU A C 1
ATOM 4345 O O . LEU A 1 566 ? 7.480 13.057 -29.219 1.00 95.00 566 LEU A O 1
ATOM 4349 N N . GLU A 1 567 ? 7.961 12.903 -31.411 1.00 93.69 567 GLU A N 1
ATOM 4350 C CA . GLU A 1 567 ? 6.728 13.536 -31.893 1.00 93.69 567 GLU A CA 1
ATOM 4351 C C . GLU A 1 567 ? 5.532 12.574 -31.860 1.00 93.69 567 GLU A C 1
ATOM 4353 O O . GLU A 1 567 ? 4.438 12.954 -31.444 1.00 93.69 567 GLU A O 1
ATOM 4358 N N . ASN A 1 568 ? 5.730 11.321 -32.282 1.00 94.44 568 ASN A N 1
ATOM 4359 C CA . ASN A 1 568 ? 4.673 10.313 -32.333 1.00 94.44 568 ASN A CA 1
ATOM 4360 C C . ASN A 1 568 ? 5.176 8.933 -31.865 1.00 94.44 568 ASN A C 1
ATOM 4362 O O . ASN A 1 568 ? 5.568 8.103 -32.694 1.00 94.44 568 ASN A O 1
ATOM 4366 N N . PRO A 1 569 ? 5.144 8.659 -30.547 1.00 95.19 569 PRO A N 1
ATOM 4367 C CA . PRO A 1 569 ? 5.669 7.416 -29.993 1.00 95.19 569 PRO A CA 1
ATOM 4368 C C . PRO A 1 569 ? 4.856 6.194 -30.433 1.00 95.19 569 PRO A C 1
ATOM 4370 O O . PRO A 1 569 ? 3.647 6.097 -30.192 1.00 95.19 569 PRO A O 1
ATOM 4373 N N . SER A 1 570 ? 5.532 5.203 -31.013 1.00 96.50 570 SER A N 1
ATOM 4374 C CA . SER A 1 570 ? 4.924 3.938 -31.453 1.00 96.50 570 SER A CA 1
ATOM 4375 C C . SER A 1 570 ? 4.700 2.936 -30.307 1.00 96.50 570 SER A C 1
ATOM 4377 O O . SER A 1 570 ? 4.078 1.889 -30.510 1.00 96.50 570 SER A O 1
ATOM 4379 N N . THR A 1 571 ? 5.142 3.262 -29.085 1.00 97.44 571 THR A N 1
ATOM 4380 C CA . THR A 1 571 ? 5.251 2.366 -27.922 1.00 97.44 571 THR A CA 1
ATOM 4381 C C . THR A 1 571 ? 4.012 1.496 -27.708 1.00 97.44 571 THR A C 1
ATOM 4383 O O . THR A 1 571 ? 4.095 0.271 -27.643 1.00 97.44 571 THR A O 1
ATOM 4386 N N . GLY A 1 572 ? 2.814 2.091 -27.698 1.00 95.50 572 GLY A N 1
ATOM 4387 C CA . GLY A 1 572 ? 1.560 1.370 -27.434 1.00 95.50 572 GLY A CA 1
ATOM 4388 C C . GLY A 1 572 ? 1.187 0.268 -28.446 1.00 95.50 572 GLY A C 1
ATOM 4389 O O . GLY A 1 572 ? 0.253 -0.500 -28.177 1.00 95.50 572 GLY A O 1
ATOM 4390 N N . ALA A 1 573 ? 1.860 0.192 -29.599 1.00 95.94 573 ALA A N 1
ATOM 4391 C CA . ALA A 1 573 ? 1.690 -0.860 -30.605 1.00 95.94 573 ALA A CA 1
ATOM 4392 C C . ALA A 1 573 ? 2.503 -2.136 -30.309 1.00 95.94 573 ALA A C 1
ATOM 4394 O O . ALA A 1 573 ? 2.213 -3.185 -30.898 1.00 95.94 573 ALA A O 1
ATOM 4395 N N . TYR A 1 574 ? 3.483 -2.047 -29.404 1.00 96.19 574 TYR A N 1
ATOM 4396 C CA . TYR A 1 574 ? 4.353 -3.151 -28.990 1.00 96.19 574 TYR A CA 1
ATOM 4397 C C . TYR A 1 574 ? 3.951 -3.776 -27.648 1.00 96.19 574 TYR A C 1
ATOM 4399 O O . TYR A 1 574 ? 4.265 -4.938 -27.399 1.00 96.19 574 TYR A O 1
ATOM 4407 N N . LEU A 1 575 ? 3.250 -3.022 -26.799 1.00 96.62 575 LEU A N 1
ATOM 4408 C CA . LEU A 1 575 ? 2.953 -3.420 -25.422 1.00 96.62 575 LEU A CA 1
ATOM 4409 C C . LEU A 1 575 ? 1.846 -4.477 -25.304 1.00 96.62 575 LEU A C 1
ATOM 4411 O O . LEU A 1 575 ? 0.805 -4.381 -25.966 1.00 96.62 575 LEU A O 1
ATOM 4415 N N . GLY A 1 576 ? 2.040 -5.407 -24.368 1.00 93.62 576 GLY A N 1
ATOM 4416 C CA . GLY A 1 576 ? 1.025 -6.335 -23.876 1.00 93.62 576 GLY A CA 1
ATOM 4417 C C . GLY A 1 576 ? -0.072 -5.645 -23.057 1.00 93.62 576 GLY A C 1
ATOM 4418 O O . GLY A 1 576 ? -0.044 -4.433 -22.827 1.00 93.62 576 GLY A O 1
ATOM 4419 N N . VAL A 1 577 ? -1.071 -6.418 -22.619 1.00 91.25 577 VAL A N 1
ATOM 4420 C CA . VAL A 1 577 ? -2.291 -5.898 -21.966 1.00 91.25 577 VAL A CA 1
ATOM 4421 C C . VAL A 1 577 ? -1.988 -4.978 -20.777 1.00 91.25 577 VAL A C 1
ATOM 4423 O O . VAL A 1 577 ? -2.503 -3.857 -20.738 1.00 91.25 577 VAL A O 1
ATOM 4426 N N . ALA A 1 578 ? -1.164 -5.425 -19.823 1.00 89.94 578 ALA A N 1
ATOM 4427 C CA . ALA A 1 578 ? -0.880 -4.661 -18.604 1.00 89.94 578 ALA A CA 1
ATOM 4428 C C . ALA A 1 578 ? -0.108 -3.377 -18.887 1.00 89.94 578 ALA A C 1
ATOM 4430 O O . ALA A 1 578 ? -0.563 -2.283 -18.544 1.00 89.94 578 ALA A O 1
ATOM 4431 N N . SER A 1 579 ? 1.039 -3.509 -19.553 1.00 95.19 579 SER A N 1
ATOM 4432 C CA . SER A 1 579 ? 1.922 -2.383 -19.842 1.00 95.19 579 SER A CA 1
ATOM 4433 C C . SER A 1 579 ? 1.215 -1.344 -20.684 1.00 95.19 579 SER A C 1
ATOM 4435 O O . SER A 1 579 ? 1.320 -0.161 -20.392 1.00 95.19 579 SER A O 1
ATOM 4437 N N . LYS A 1 580 ? 0.416 -1.755 -21.677 1.00 96.06 580 LYS A N 1
ATOM 4438 C CA . LYS A 1 580 ? -0.363 -0.829 -22.505 1.00 96.06 580 LYS A CA 1
ATOM 4439 C C . LYS A 1 580 ? -1.369 -0.026 -21.691 1.00 96.06 580 LYS A C 1
ATOM 4441 O O . LYS A 1 580 ? -1.586 1.144 -22.003 1.00 96.06 580 LYS A O 1
ATOM 4446 N N . ALA A 1 581 ? -1.997 -0.640 -20.691 1.00 95.00 581 ALA A N 1
ATOM 4447 C CA . ALA A 1 581 ? -2.972 0.029 -19.843 1.00 95.00 581 ALA A CA 1
ATOM 4448 C C . ALA A 1 581 ? -2.301 1.080 -18.944 1.00 95.00 581 ALA A C 1
ATOM 4450 O O . ALA A 1 581 ? -2.680 2.250 -19.004 1.00 95.00 581 ALA A O 1
ATOM 4451 N N . ILE A 1 582 ? -1.250 0.693 -18.210 1.00 97.00 582 ILE A N 1
ATOM 4452 C CA . ILE A 1 582 ? -0.478 1.609 -17.352 1.00 97.00 582 ILE A CA 1
ATOM 4453 C C . ILE A 1 582 ? 0.171 2.716 -18.186 1.00 97.00 582 ILE A C 1
ATOM 4455 O O . ILE A 1 582 ? -0.002 3.893 -17.887 1.00 97.00 582 ILE A O 1
ATOM 4459 N N . TYR A 1 583 ? 0.847 2.359 -19.278 1.00 97.94 583 TYR A N 1
ATOM 4460 C CA . TYR A 1 583 ? 1.521 3.307 -20.163 1.00 97.94 583 TYR A CA 1
ATOM 4461 C C . TYR A 1 583 ? 0.555 4.354 -20.724 1.00 97.94 583 TYR A C 1
ATOM 4463 O O . TYR A 1 583 ? 0.835 5.550 -20.665 1.00 97.94 583 TYR A O 1
ATOM 4471 N N . LYS A 1 584 ? -0.614 3.934 -21.234 1.00 97.06 584 LYS A N 1
ATOM 4472 C CA . LYS A 1 584 ? -1.631 4.875 -21.729 1.00 97.06 584 LYS A CA 1
ATOM 4473 C C . LYS A 1 584 ? -2.158 5.769 -20.615 1.00 97.06 584 LYS A C 1
ATOM 4475 O O . LYS A 1 584 ? -2.339 6.956 -20.859 1.00 97.06 584 LYS A O 1
ATOM 4480 N N . TYR A 1 585 ? -2.394 5.222 -19.428 1.00 97.44 585 TYR A N 1
ATOM 4481 C CA . TYR A 1 585 ? -2.860 6.010 -18.295 1.00 97.44 585 TYR A CA 1
ATOM 4482 C C . TYR A 1 585 ? -1.837 7.093 -17.922 1.00 97.44 585 TYR A C 1
ATOM 4484 O O . TYR A 1 585 ? -2.174 8.268 -17.854 1.00 97.44 585 TYR A O 1
ATOM 4492 N N . VAL A 1 586 ? -0.560 6.734 -17.796 1.00 98.19 586 VAL A N 1
ATOM 4493 C CA . VAL A 1 586 ? 0.517 7.679 -17.459 1.00 98.19 586 VAL A CA 1
ATOM 4494 C C . VAL A 1 586 ? 0.716 8.728 -18.559 1.00 98.19 586 VAL A C 1
ATOM 4496 O O . VAL A 1 586 ? 0.710 9.924 -18.282 1.00 98.19 586 VAL A O 1
ATOM 4499 N N . ARG A 1 587 ? 0.856 8.300 -19.818 1.00 97.31 587 ARG A N 1
ATOM 4500 C CA . ARG A 1 587 ? 1.210 9.188 -20.939 1.00 97.31 587 ARG A CA 1
ATOM 4501 C C . ARG A 1 587 ? 0.039 10.029 -21.441 1.00 97.31 587 ARG A C 1
ATOM 4503 O O . ARG A 1 587 ? 0.257 11.146 -21.890 1.00 97.31 587 ARG A O 1
ATOM 4510 N N . LYS A 1 588 ? -1.189 9.498 -21.400 1.00 95.94 588 LYS A N 1
ATOM 4511 C CA . LYS A 1 588 ? -2.383 10.165 -21.953 1.00 95.94 588 LYS A CA 1
ATOM 4512 C C . LYS A 1 588 ? -3.314 10.716 -20.883 1.00 95.94 588 LYS A C 1
ATOM 4514 O O . LYS A 1 588 ? -3.756 11.845 -21.024 1.00 95.94 588 LYS A O 1
ATOM 4519 N N . THR A 1 589 ? -3.626 9.939 -19.845 1.00 96.75 589 THR A N 1
ATOM 4520 C CA . THR A 1 589 ? -4.579 10.370 -18.806 1.00 96.75 589 THR A CA 1
ATOM 4521 C C . THR A 1 589 ? -3.932 11.337 -17.819 1.00 96.75 589 THR A C 1
ATOM 4523 O O . THR A 1 589 ? -4.503 12.384 -17.548 1.00 96.75 589 THR A O 1
ATOM 4526 N N . LEU A 1 590 ? -2.732 11.024 -17.319 1.00 97.00 590 LEU A N 1
ATOM 4527 C CA . LEU A 1 590 ? -1.987 11.911 -16.415 1.00 97.00 590 LEU A CA 1
ATOM 4528 C C . LEU A 1 590 ? -1.149 12.963 -17.156 1.00 97.00 590 LEU A C 1
ATOM 4530 O O . LEU A 1 590 ? -0.648 13.894 -16.535 1.00 97.00 590 LEU A O 1
ATOM 4534 N N . GLY A 1 591 ? -0.960 12.805 -18.470 1.00 95.94 591 GLY A N 1
ATOM 4535 C CA . GLY A 1 591 ? -0.161 13.727 -19.278 1.00 95.94 591 GLY A CA 1
ATOM 4536 C C . GLY A 1 591 ? 1.326 13.755 -18.909 1.00 95.94 591 GLY A C 1
ATOM 4537 O O . GLY A 1 591 ? 1.983 14.766 -19.131 1.00 95.94 591 GLY A O 1
ATOM 4538 N N . VAL A 1 592 ? 1.871 12.674 -18.337 1.00 96.88 592 VAL A N 1
ATOM 4539 C CA . VAL A 1 592 ? 3.302 12.573 -18.006 1.00 96.88 592 VAL A CA 1
ATOM 4540 C C . VAL A 1 592 ? 4.088 12.229 -19.281 1.00 96.88 592 VAL A C 1
ATOM 4542 O O . VAL A 1 592 ? 3.964 11.097 -19.763 1.00 96.88 592 VAL A O 1
ATOM 4545 N N . PRO A 1 593 ? 4.902 13.146 -19.842 1.00 95.19 593 PRO A N 1
ATOM 4546 C CA . PRO A 1 593 ? 5.521 12.968 -21.156 1.00 95.19 593 PRO A CA 1
ATOM 4547 C C . PRO A 1 593 ? 6.744 12.037 -21.121 1.00 95.19 593 PRO A C 1
ATOM 4549 O O . PRO A 1 593 ? 7.226 11.639 -20.057 1.00 95.19 593 PRO A O 1
ATOM 4552 N N . ILE A 1 594 ? 7.259 11.696 -22.307 1.00 95.62 594 ILE A N 1
ATOM 4553 C CA . ILE A 1 594 ? 8.605 11.122 -22.456 1.00 95.62 594 ILE A CA 1
ATOM 4554 C C . ILE A 1 594 ? 9.615 12.208 -22.087 1.00 95.62 594 ILE A C 1
ATOM 4556 O O . ILE A 1 594 ? 9.560 13.296 -22.651 1.00 95.62 594 ILE A O 1
ATOM 4560 N N . HIS A 1 595 ? 10.542 11.920 -21.175 1.00 94.25 595 HIS A N 1
ATOM 4561 C CA . HIS A 1 595 ? 11.541 12.906 -20.765 1.00 94.25 595 HIS A CA 1
ATOM 4562 C C . HIS A 1 595 ? 12.677 12.982 -21.790 1.00 94.25 595 HIS A C 1
ATOM 4564 O O . HIS A 1 595 ? 13.425 12.016 -21.962 1.00 94.25 595 HIS A O 1
ATOM 4570 N N . ARG A 1 596 ? 12.834 14.135 -22.444 1.00 93.38 596 ARG A N 1
ATOM 4571 C CA . ARG A 1 596 ? 13.777 14.390 -23.551 1.00 93.38 596 ARG A CA 1
ATOM 4572 C C . ARG A 1 596 ? 15.188 14.774 -23.095 1.00 93.38 596 ARG A C 1
ATOM 4574 O O . ARG A 1 596 ? 16.025 15.142 -23.913 1.00 93.38 596 ARG A O 1
ATOM 4581 N N . GLY A 1 597 ? 15.465 14.670 -21.796 1.00 90.12 597 GLY A N 1
ATOM 4582 C CA . GLY A 1 597 ? 16.770 14.977 -21.207 1.00 90.12 597 GLY A CA 1
ATOM 4583 C C . GLY A 1 597 ? 16.896 16.457 -20.867 1.00 90.12 597 GLY A C 1
ATOM 4584 O O . GLY A 1 597 ? 15.952 17.030 -20.328 1.00 90.12 597 GLY A O 1
ATOM 4585 N N . LEU A 1 598 ? 18.037 17.084 -21.170 1.00 88.75 598 LEU A N 1
ATOM 4586 C CA . LEU A 1 598 ? 18.283 18.489 -20.802 1.00 88.75 598 LEU A CA 1
ATOM 4587 C C . LEU A 1 598 ? 17.271 19.469 -21.411 1.00 88.75 598 LEU A C 1
ATOM 4589 O O . LEU A 1 598 ? 17.016 20.518 -20.828 1.00 88.75 598 LEU A O 1
ATOM 4593 N N . GLN A 1 599 ? 16.657 19.119 -22.544 1.00 88.62 599 GLN A N 1
ATOM 4594 C CA . GLN A 1 599 ? 15.602 19.929 -23.157 1.00 88.62 599 GLN A CA 1
ATOM 4595 C C . GLN A 1 599 ? 14.402 20.140 -22.221 1.00 88.62 599 GLN A C 1
ATOM 4597 O O . GLN A 1 599 ? 13.796 21.210 -22.254 1.00 88.62 599 GLN A O 1
ATOM 4602 N N . ASP A 1 600 ? 14.079 19.151 -21.386 1.00 89.50 600 ASP A N 1
ATOM 4603 C CA . ASP A 1 600 ? 12.947 19.197 -20.454 1.00 89.50 600 ASP A CA 1
ATOM 4604 C C . ASP A 1 600 ? 13.360 19.639 -19.045 1.00 89.50 600 ASP A C 1
ATOM 4606 O O . ASP A 1 600 ? 12.525 19.680 -18.142 1.00 89.50 600 ASP A O 1
ATOM 4610 N N . TYR A 1 601 ? 14.630 20.007 -18.845 1.00 85.19 601 TYR A N 1
ATOM 4611 C CA . TYR A 1 601 ? 15.081 20.536 -17.567 1.00 85.19 601 TYR A CA 1
ATOM 4612 C C . TYR A 1 601 ? 14.406 21.895 -17.289 1.00 85.19 601 TYR A C 1
ATOM 4614 O O . TYR A 1 601 ? 14.408 22.758 -18.176 1.00 85.19 601 TYR A O 1
ATOM 4622 N N . PRO A 1 602 ? 13.819 22.104 -16.093 1.00 84.81 602 PRO A N 1
ATOM 4623 C CA . PRO A 1 602 ? 13.200 23.380 -15.746 1.00 84.81 602 PRO A CA 1
ATOM 4624 C C . PRO A 1 602 ? 14.212 24.534 -15.771 1.00 84.81 602 PRO A C 1
ATOM 4626 O O . PRO A 1 602 ? 15.354 24.343 -15.345 1.00 84.81 602 PRO A O 1
ATOM 4629 N N . PRO A 1 603 ? 13.823 25.729 -16.247 1.00 75.69 603 PRO A N 1
ATOM 4630 C CA . PRO A 1 603 ? 14.720 26.876 -16.286 1.00 75.69 603 PRO A CA 1
ATOM 4631 C C . PRO A 1 603 ? 15.172 27.273 -14.875 1.00 75.69 603 PRO A C 1
ATOM 4633 O O . PRO A 1 603 ? 14.430 27.158 -13.898 1.00 75.69 603 PRO A O 1
ATOM 4636 N N . THR A 1 604 ? 16.408 27.753 -14.764 1.00 73.38 604 THR A N 1
ATOM 4637 C CA . THR A 1 604 ? 16.928 28.374 -13.539 1.00 73.38 604 THR A CA 1
ATOM 4638 C C . THR A 1 604 ? 16.710 29.882 -13.603 1.00 73.38 604 THR A C 1
ATOM 4640 O O . THR A 1 604 ? 16.889 30.472 -14.668 1.00 73.38 604 THR A O 1
ATOM 4643 N N . LEU A 1 605 ? 16.387 30.516 -12.471 1.00 62.44 605 LEU A N 1
ATOM 4644 C CA . LEU A 1 605 ? 16.223 31.974 -12.376 1.00 62.44 605 LEU A CA 1
ATOM 4645 C C . LEU A 1 605 ? 17.406 32.703 -13.046 1.00 62.44 605 LEU A C 1
ATOM 4647 O O . LEU A 1 605 ? 18.549 32.540 -12.620 1.00 62.44 605 LEU A O 1
ATOM 4651 N N . GLY A 1 606 ? 17.132 33.487 -14.097 1.00 60.06 606 GLY A N 1
ATOM 4652 C CA . GLY A 1 606 ? 18.128 34.298 -14.816 1.00 60.06 606 GLY A CA 1
ATOM 4653 C C . GLY A 1 606 ? 18.304 33.991 -16.310 1.00 60.06 606 GLY A C 1
ATOM 4654 O O . GLY A 1 606 ? 18.900 34.800 -17.018 1.00 60.06 606 GLY A O 1
ATOM 4655 N N . THR A 1 607 ? 17.766 32.884 -16.827 1.00 58.12 607 THR A N 1
ATOM 4656 C CA . THR A 1 607 ? 17.637 32.662 -18.279 1.00 58.12 607 THR A CA 1
ATOM 4657 C C . THR A 1 607 ? 16.286 33.207 -18.729 1.00 58.12 607 THR A C 1
ATOM 4659 O O . THR A 1 607 ? 15.271 32.738 -18.225 1.00 58.12 607 THR A O 1
ATOM 4662 N N . GLY A 1 608 ? 16.270 34.224 -19.601 1.00 53.53 608 GLY A N 1
ATOM 4663 C CA . GLY A 1 608 ? 15.049 34.919 -20.029 1.00 53.53 608 GLY A CA 1
ATOM 4664 C C . GLY A 1 608 ? 13.929 33.944 -20.392 1.00 53.53 608 GLY A C 1
ATOM 4665 O O . GLY A 1 608 ? 14.089 33.144 -21.304 1.00 53.53 608 GLY A O 1
ATOM 4666 N N . GLU A 1 609 ? 12.835 33.985 -19.636 1.00 54.44 609 GLU A N 1
ATOM 4667 C CA . GLU A 1 609 ? 11.780 32.975 -19.696 1.00 54.44 609 GLU A CA 1
ATOM 4668 C C . GLU A 1 609 ? 10.929 33.160 -20.957 1.00 54.44 609 GLU A C 1
ATOM 4670 O O . GLU A 1 609 ? 10.185 34.135 -21.086 1.00 54.44 609 GLU A O 1
ATOM 4675 N N . SER A 1 610 ? 10.998 32.210 -21.891 1.00 58.91 610 SER A N 1
ATOM 4676 C CA . SER A 1 610 ? 9.918 32.038 -22.863 1.00 58.91 610 SER A CA 1
ATOM 4677 C C . SER A 1 610 ? 8.721 31.319 -22.205 1.00 58.91 610 SER A C 1
ATOM 4679 O O . SER A 1 610 ? 8.910 30.508 -21.292 1.00 58.91 610 SER A O 1
ATOM 4681 N N . PRO A 1 611 ? 7.471 31.542 -22.660 1.00 58.09 611 PRO A N 1
ATOM 4682 C CA . PRO A 1 611 ? 6.295 30.842 -22.126 1.00 58.09 611 PRO A CA 1
ATOM 4683 C C . PRO A 1 611 ? 6.383 29.305 -22.202 1.00 58.09 611 PRO A C 1
ATOM 4685 O O . PRO A 1 611 ? 5.812 28.618 -21.358 1.00 58.09 611 PRO A O 1
ATOM 4688 N N . GLU A 1 612 ? 7.114 28.756 -23.183 1.00 58.53 612 GLU A N 1
ATOM 4689 C CA . GLU A 1 612 ? 7.368 27.310 -23.307 1.00 58.53 612 GLU A CA 1
ATOM 4690 C C . GLU A 1 612 ? 8.322 26.769 -22.228 1.00 58.53 612 GLU A C 1
ATOM 4692 O O . GLU A 1 612 ? 8.248 25.595 -21.860 1.00 58.53 612 GLU A O 1
ATOM 4697 N N . GLU A 1 613 ? 9.214 27.602 -21.690 1.00 60.59 613 GLU A N 1
ATOM 4698 C CA . GLU A 1 613 ? 10.176 27.201 -20.660 1.00 60.59 613 GLU A CA 1
ATOM 4699 C C . GLU A 1 613 ? 9.566 27.216 -19.256 1.00 60.59 613 GLU A C 1
ATOM 4701 O O . GLU A 1 613 ? 9.914 26.360 -18.442 1.00 60.59 613 GLU A O 1
ATOM 4706 N N . ALA A 1 614 ? 8.588 28.090 -18.998 1.00 60.38 614 ALA A N 1
ATOM 4707 C CA . ALA A 1 614 ? 7.888 28.185 -17.713 1.00 60.38 614 ALA A CA 1
ATOM 4708 C C . ALA A 1 614 ? 7.051 26.933 -17.355 1.00 60.38 614 ALA A C 1
ATOM 4710 O O . ALA A 1 614 ? 6.720 26.719 -16.190 1.00 60.38 614 ALA A O 1
ATOM 4711 N N . GLY A 1 615 ? 6.711 26.084 -18.335 1.00 72.44 615 GLY A N 1
ATOM 4712 C CA . GLY A 1 615 ? 5.876 24.888 -18.142 1.00 72.44 615 GLY A CA 1
ATOM 4713 C C . GLY A 1 615 ? 6.627 23.584 -17.832 1.00 72.44 615 GLY A C 1
ATOM 4714 O O . GLY A 1 615 ? 5.987 22.553 -17.602 1.00 72.44 615 GLY A O 1
ATOM 4715 N N . LYS A 1 616 ? 7.967 23.583 -17.848 1.00 85.44 616 LYS A N 1
ATOM 4716 C CA . LYS A 1 616 ? 8.774 22.361 -17.680 1.00 85.44 616 LYS A CA 1
ATOM 4717 C C . LYS A 1 616 ? 8.751 21.875 -16.229 1.00 85.44 616 LYS A C 1
ATOM 4719 O O . LYS A 1 616 ? 9.037 22.620 -15.296 1.00 85.44 616 LYS A O 1
ATOM 4724 N N . LYS A 1 617 ? 8.429 20.593 -16.036 1.00 90.25 617 LYS A N 1
ATOM 4725 C CA . LYS A 1 617 ? 8.304 19.954 -14.718 1.00 90.25 617 LYS A CA 1
ATOM 4726 C C . LYS A 1 617 ? 9.535 19.109 -14.397 1.00 90.25 617 LYS A C 1
ATOM 4728 O O . LYS A 1 617 ? 10.074 18.428 -15.262 1.00 90.25 617 LYS A O 1
ATOM 4733 N N . THR A 1 618 ? 9.936 19.088 -13.125 1.00 92.44 618 THR A N 1
ATOM 4734 C CA . THR A 1 618 ? 10.956 18.136 -12.660 1.00 92.44 618 THR A CA 1
ATOM 4735 C C . THR A 1 618 ? 10.433 16.700 -12.741 1.00 92.44 618 THR A C 1
ATOM 4737 O O . THR A 1 618 ? 9.228 16.458 -12.636 1.00 92.44 618 THR A O 1
ATOM 4740 N N . ILE A 1 619 ? 11.342 15.725 -12.824 1.00 94.06 619 ILE A N 1
ATOM 4741 C CA . ILE A 1 619 ? 10.987 14.301 -12.712 1.00 94.06 619 ILE A CA 1
ATOM 4742 C C . ILE A 1 619 ? 10.253 14.021 -11.395 1.00 94.06 619 ILE A C 1
ATOM 4744 O O . ILE A 1 619 ? 9.282 13.273 -11.403 1.00 94.06 619 ILE A O 1
ATOM 4748 N N . GLY A 1 620 ? 10.652 14.675 -10.295 1.00 94.56 620 GLY A N 1
ATOM 4749 C CA . GLY A 1 620 ? 9.963 14.578 -9.006 1.00 94.56 620 GLY A CA 1
ATOM 4750 C C . GLY A 1 620 ? 8.487 14.964 -9.114 1.00 94.56 620 GLY A C 1
ATOM 4751 O O . GLY A 1 620 ? 7.618 14.182 -8.740 1.00 94.56 620 GLY A O 1
ATOM 4752 N N . THR A 1 621 ? 8.193 16.112 -9.733 1.00 94.81 621 THR A N 1
ATOM 4753 C CA . THR A 1 621 ? 6.816 16.555 -10.002 1.00 94.81 621 THR A CA 1
ATOM 4754 C C . THR A 1 621 ? 6.045 15.527 -10.833 1.00 94.81 621 THR A C 1
ATOM 4756 O O . THR A 1 621 ? 4.913 15.201 -10.495 1.00 94.81 621 THR A O 1
ATOM 4759 N N . LEU A 1 622 ? 6.653 14.970 -11.886 1.00 96.12 622 LEU A N 1
ATOM 4760 C CA . LEU A 1 622 ? 6.013 13.964 -12.743 1.00 96.12 622 LEU A CA 1
ATOM 4761 C C . LEU A 1 622 ? 5.732 12.645 -12.004 1.00 96.12 622 LEU A C 1
ATOM 4763 O O . LEU A 1 622 ? 4.669 12.051 -12.181 1.00 96.12 622 LEU A O 1
ATOM 4767 N N . THR A 1 623 ? 6.654 12.191 -11.150 1.00 97.00 623 THR A N 1
ATOM 4768 C CA . THR A 1 623 ? 6.430 11.018 -10.294 1.00 97.00 623 THR A CA 1
ATOM 4769 C C . THR A 1 623 ? 5.353 11.274 -9.241 1.00 97.00 623 THR A C 1
ATOM 4771 O O . THR A 1 623 ? 4.593 10.360 -8.927 1.00 97.00 623 THR A O 1
ATOM 4774 N N . SER A 1 624 ? 5.219 12.511 -8.750 1.00 97.06 624 SER A N 1
ATOM 4775 C CA . SER A 1 624 ? 4.159 12.882 -7.809 1.00 97.06 624 SER A CA 1
ATOM 4776 C C . SER A 1 624 ? 2.763 12.781 -8.427 1.00 97.06 624 SER A C 1
ATOM 4778 O O . SER A 1 624 ? 1.851 12.326 -7.744 1.00 97.06 624 SER A O 1
ATOM 4780 N N . GLU A 1 625 ? 2.582 13.113 -9.711 1.00 97.62 625 GLU A N 1
ATOM 4781 C CA . GLU A 1 625 ? 1.288 12.928 -10.401 1.00 97.62 625 GLU A CA 1
ATOM 4782 C C . GLU A 1 625 ? 0.866 11.447 -10.410 1.00 97.62 625 GLU A C 1
ATOM 4784 O O . GLU A 1 625 ? -0.284 11.100 -10.136 1.00 97.62 625 GLU A O 1
ATOM 4789 N N . ILE A 1 626 ? 1.824 10.549 -10.670 1.00 98.19 626 ILE A N 1
ATOM 4790 C CA . ILE A 1 626 ? 1.603 9.097 -10.639 1.00 98.19 626 ILE A CA 1
ATOM 4791 C C . ILE A 1 626 ? 1.274 8.639 -9.215 1.00 98.19 626 ILE A C 1
ATOM 4793 O O . ILE A 1 626 ? 0.345 7.857 -9.017 1.00 98.19 626 ILE A O 1
ATOM 4797 N N . TYR A 1 627 ? 2.012 9.134 -8.223 1.00 98.12 627 TYR A N 1
ATOM 4798 C CA . TYR A 1 627 ? 1.770 8.832 -6.816 1.00 98.12 627 TYR A CA 1
ATOM 4799 C C . TYR A 1 627 ? 0.364 9.265 -6.371 1.00 98.12 627 TYR A C 1
ATOM 4801 O O . TYR A 1 627 ? -0.361 8.465 -5.783 1.00 98.12 627 TYR A O 1
ATOM 4809 N N . VAL A 1 628 ? -0.073 10.480 -6.715 1.00 97.25 628 VAL A N 1
ATOM 4810 C CA . VAL A 1 628 ? -1.428 10.960 -6.402 1.00 97.25 628 VAL A CA 1
ATOM 4811 C C . VAL A 1 628 ? -2.483 10.061 -7.047 1.00 97.25 628 VAL A C 1
ATOM 4813 O O . VAL A 1 628 ? -3.446 9.686 -6.379 1.00 97.25 628 VAL A O 1
ATOM 4816 N N . ALA A 1 629 ? -2.283 9.649 -8.303 1.00 97.06 629 ALA A N 1
ATOM 4817 C CA . ALA A 1 629 ? -3.193 8.738 -8.998 1.00 97.06 629 ALA A CA 1
ATOM 4818 C C . ALA A 1 629 ? -3.248 7.324 -8.386 1.00 97.06 629 ALA A C 1
ATOM 4820 O O . ALA A 1 629 ? -4.275 6.647 -8.469 1.00 97.06 629 ALA A O 1
ATOM 4821 N N . LEU A 1 630 ? -2.153 6.865 -7.774 1.00 95.81 630 LEU A N 1
ATOM 4822 C CA . LEU A 1 630 ? -2.128 5.627 -6.995 1.00 95.81 630 LEU A CA 1
ATOM 4823 C C . LEU A 1 630 ? -2.898 5.794 -5.678 1.00 95.81 630 LEU A C 1
ATOM 4825 O O . LEU A 1 630 ? -3.745 4.963 -5.360 1.00 95.81 630 LEU A O 1
ATOM 4829 N N . ARG A 1 631 ? -2.639 6.872 -4.925 1.00 93.56 631 ARG A N 1
ATOM 4830 C CA . ARG A 1 631 ? -3.238 7.093 -3.597 1.00 93.56 631 ARG A CA 1
ATOM 4831 C C . ARG A 1 631 ? -4.720 7.442 -3.641 1.00 93.56 631 ARG A C 1
ATOM 4833 O O . ARG A 1 631 ? -5.443 7.063 -2.728 1.00 93.56 631 ARG A O 1
ATOM 4840 N N . ASN A 1 632 ? -5.181 8.128 -4.686 1.00 90.44 632 ASN A N 1
ATOM 4841 C CA . ASN A 1 632 ? -6.597 8.461 -4.855 1.00 90.44 632 ASN A CA 1
ATOM 4842 C C . ASN A 1 632 ? -7.428 7.323 -5.484 1.00 90.44 632 ASN A C 1
ATOM 4844 O O . ASN A 1 632 ? -8.626 7.496 -5.686 1.00 90.44 632 ASN A O 1
ATOM 4848 N N . GLY A 1 633 ? -6.804 6.186 -5.816 1.00 89.50 633 GLY A N 1
ATOM 4849 C CA . GLY A 1 633 ? -7.468 5.000 -6.363 1.00 89.50 633 GLY A CA 1
ATOM 4850 C C . GLY A 1 633 ? -7.712 5.013 -7.876 1.00 89.50 633 GLY A C 1
ATOM 4851 O O . GLY A 1 633 ? -7.932 3.951 -8.450 1.00 89.50 633 GLY A O 1
ATOM 4852 N N . SER A 1 634 ? -7.579 6.153 -8.561 1.00 92.00 634 SER A N 1
ATOM 4853 C CA . SER A 1 634 ? -7.907 6.276 -9.994 1.00 92.00 634 SER A CA 1
ATOM 4854 C C . SER A 1 634 ? -7.096 5.335 -10.898 1.00 92.00 634 SER A C 1
ATOM 4856 O O . SER A 1 634 ? -7.625 4.740 -11.839 1.00 92.00 634 SER A O 1
ATOM 4858 N N . MET A 1 635 ? -5.810 5.127 -10.589 1.00 94.12 635 MET A N 1
ATOM 4859 C CA . MET A 1 635 ? -4.991 4.142 -11.298 1.00 94.12 635 MET A CA 1
ATOM 4860 C C . MET A 1 635 ? -5.378 2.702 -10.929 1.00 94.12 635 MET A C 1
ATOM 4862 O O . MET A 1 635 ? -5.306 1.810 -11.777 1.00 94.12 635 MET A O 1
ATOM 4866 N N . HIS A 1 636 ? -5.784 2.460 -9.681 1.00 91.00 636 HIS A N 1
ATOM 4867 C CA . HIS A 1 636 ? -6.187 1.132 -9.228 1.00 91.00 636 HIS A CA 1
ATOM 4868 C C . HIS A 1 636 ? -7.485 0.678 -9.908 1.00 91.00 636 HIS A C 1
ATOM 4870 O O . HIS A 1 636 ? -7.542 -0.454 -10.382 1.00 91.00 636 HIS A O 1
ATOM 4876 N N . ASP A 1 637 ? -8.467 1.566 -10.074 1.00 89.25 637 ASP A N 1
ATOM 4877 C CA . ASP A 1 637 ? -9.706 1.281 -10.813 1.00 89.25 637 ASP A CA 1
ATOM 4878 C C . ASP A 1 637 ? -9.411 0.816 -12.246 1.00 89.25 637 ASP A C 1
ATOM 4880 O O . ASP A 1 637 ? -9.947 -0.188 -12.731 1.00 89.25 637 ASP A O 1
ATOM 4884 N N . MET A 1 638 ? -8.476 1.500 -12.915 1.00 91.81 638 MET A N 1
ATOM 4885 C CA . MET A 1 638 ? -7.996 1.106 -14.238 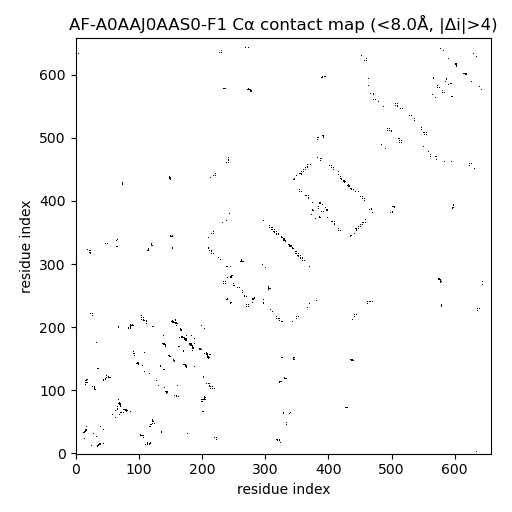1.00 91.81 638 MET A CA 1
ATOM 4886 C C . MET A 1 638 ? -7.355 -0.287 -14.208 1.00 91.81 638 MET A C 1
ATOM 4888 O O . MET A 1 638 ? -7.699 -1.130 -15.042 1.00 91.81 638 MET A O 1
ATOM 4892 N N . VAL A 1 639 ? -6.473 -0.562 -13.245 1.00 90.94 639 VAL A N 1
ATOM 4893 C CA . VAL A 1 639 ? -5.827 -1.875 -13.085 1.00 90.94 639 VAL A CA 1
ATOM 4894 C C . VAL A 1 639 ? -6.861 -2.983 -12.882 1.00 90.94 639 VAL A C 1
ATOM 4896 O O . VAL A 1 639 ? -6.821 -3.994 -13.588 1.00 90.94 639 VAL A O 1
ATOM 4899 N N . MET A 1 640 ? -7.835 -2.774 -11.998 1.00 88.56 640 MET A N 1
ATOM 4900 C CA . MET A 1 640 ? -8.879 -3.755 -11.704 1.00 88.56 640 MET A CA 1
ATOM 4901 C C . MET A 1 640 ? -9.774 -4.026 -12.915 1.00 88.56 640 MET A C 1
ATOM 4903 O O . MET A 1 640 ? -10.050 -5.187 -13.221 1.00 88.56 640 MET A O 1
ATOM 4907 N N . SER A 1 641 ? -10.126 -2.993 -13.692 1.00 86.12 641 SER A N 1
ATOM 4908 C CA . SER A 1 641 ? -10.882 -3.165 -14.944 1.00 86.12 641 SER A CA 1
ATOM 4909 C C . SER A 1 641 ? -10.167 -4.071 -15.960 1.00 86.12 641 SER A C 1
ATOM 4911 O O . SER A 1 641 ? -10.809 -4.736 -16.776 1.00 86.12 641 SER A O 1
ATOM 4913 N N . ARG A 1 642 ? -8.827 -4.124 -15.909 1.00 84.31 642 ARG A N 1
ATOM 4914 C CA . ARG A 1 642 ? -7.995 -4.935 -16.809 1.00 84.31 642 ARG A CA 1
ATOM 4915 C C . ARG A 1 642 ? -7.677 -6.312 -16.262 1.00 84.31 642 ARG A C 1
ATOM 4917 O O . ARG A 1 642 ? -7.564 -7.251 -17.050 1.00 84.31 642 ARG A O 1
ATOM 4924 N N . MET A 1 643 ? -7.583 -6.453 -14.943 1.00 78.56 643 MET A N 1
ATOM 4925 C CA . MET A 1 643 ? -7.285 -7.724 -14.284 1.00 78.56 643 MET A CA 1
ATOM 4926 C C . MET A 1 643 ? -8.287 -8.822 -14.667 1.00 78.56 643 MET A C 1
ATOM 4928 O O . MET A 1 643 ? -7.878 -9.972 -14.853 1.00 78.56 643 MET A O 1
ATOM 4932 N N . PHE A 1 644 ? -9.557 -8.452 -14.867 1.00 68.00 644 PHE A N 1
ATOM 4933 C CA . PHE A 1 644 ? -10.650 -9.358 -15.246 1.00 68.00 644 PHE A CA 1
ATOM 4934 C C . PHE A 1 644 ? -11.020 -9.328 -16.737 1.00 68.00 644 PHE A C 1
ATOM 4936 O O . PHE A 1 644 ? -11.912 -10.061 -17.161 1.00 68.00 644 PHE A O 1
ATOM 4943 N N . SER A 1 645 ? -10.341 -8.517 -17.554 1.00 61.62 645 SER A N 1
ATOM 4944 C CA . SER A 1 645 ? -10.567 -8.488 -19.001 1.00 61.62 645 SER A CA 1
ATOM 4945 C C . SER A 1 645 ? -9.688 -9.532 -19.704 1.00 61.62 645 SER A C 1
ATOM 4947 O O . SER A 1 645 ? -8.463 -9.461 -19.630 1.00 61.62 645 SER A O 1
ATOM 4949 N N . GLY A 1 646 ? -10.299 -10.512 -20.377 1.00 56.28 646 GLY A N 1
ATOM 4950 C CA . GLY A 1 646 ? -9.605 -11.575 -21.118 1.00 56.28 646 GLY A CA 1
ATOM 4951 C C . GLY A 1 646 ? -10.229 -12.962 -20.909 1.00 56.28 646 GLY A C 1
ATOM 4952 O O . GLY A 1 646 ? -11.144 -13.104 -20.096 1.00 56.28 646 GLY A O 1
ATOM 4953 N N . PRO A 1 647 ? -9.771 -14.000 -21.635 1.00 49.69 647 PRO A N 1
ATOM 4954 C CA . PRO A 1 647 ? -10.247 -15.363 -21.418 1.00 49.69 647 PRO A CA 1
ATOM 4955 C C . PRO A 1 647 ? -9.955 -15.794 -19.974 1.00 49.69 647 PRO A C 1
ATOM 4957 O O . PRO A 1 647 ? -8.824 -15.661 -19.496 1.00 49.69 647 PRO A O 1
ATOM 4960 N N . LYS A 1 648 ? -10.987 -16.286 -19.269 1.00 49.28 648 LYS A N 1
ATOM 4961 C CA . LYS A 1 648 ? -10.838 -16.840 -17.916 1.00 49.28 648 LYS A CA 1
ATOM 4962 C C . LYS A 1 648 ? -9.755 -17.926 -17.950 1.00 49.28 648 LYS A C 1
ATOM 4964 O O . LYS A 1 648 ? -9.749 -18.729 -18.887 1.00 49.28 648 LYS A O 1
ATOM 4969 N N . PRO A 1 649 ? -8.834 -17.966 -16.972 1.00 46.44 649 PRO A N 1
ATOM 4970 C CA . PRO A 1 649 ? -7.838 -19.023 -16.932 1.00 46.44 649 PRO A CA 1
ATOM 4971 C C . PRO A 1 649 ? -8.537 -20.385 -16.898 1.00 46.44 649 PRO A C 1
ATOM 4973 O O . PRO A 1 649 ? -9.575 -20.545 -16.255 1.00 46.44 649 PRO A O 1
ATOM 4976 N N . LEU A 1 650 ? -7.932 -21.377 -17.553 1.00 40.72 650 LEU A N 1
ATOM 4977 C CA . LEU A 1 650 ? -8.236 -22.797 -17.367 1.00 40.72 650 LEU A CA 1
ATOM 4978 C C . LEU A 1 650 ? -7.795 -23.234 -15.956 1.00 40.72 650 LEU A C 1
ATOM 4980 O O . LEU A 1 650 ? -6.958 -24.115 -15.796 1.00 40.72 650 LEU A O 1
ATOM 4984 N N . MET A 1 651 ? -8.320 -22.603 -14.907 1.00 44.66 651 MET A N 1
ATOM 4985 C CA . MET A 1 651 ? -8.296 -23.184 -13.574 1.00 44.66 651 MET A CA 1
ATOM 4986 C C . MET A 1 651 ? -9.492 -24.124 -13.491 1.00 44.66 651 MET A C 1
ATOM 4988 O O . MET A 1 651 ? -10.583 -23.739 -13.083 1.00 44.66 651 MET A O 1
ATOM 4992 N N . ARG A 1 652 ? -9.293 -25.384 -13.888 1.00 37.25 652 ARG A N 1
ATOM 4993 C CA . ARG A 1 652 ? -10.052 -26.456 -13.245 1.00 37.25 652 ARG A CA 1
ATOM 4994 C C . ARG A 1 652 ? -9.479 -26.565 -11.836 1.00 37.25 652 ARG A C 1
ATOM 4996 O O . ARG A 1 652 ? -8.523 -27.309 -11.629 1.00 37.25 652 ARG A O 1
ATOM 5003 N N . CYS A 1 653 ? -10.018 -25.796 -10.890 1.00 34.88 653 CYS A N 1
ATOM 5004 C CA . CYS A 1 653 ? -9.993 -26.255 -9.508 1.00 34.88 653 CYS A CA 1
ATOM 5005 C C . CYS A 1 653 ? -10.618 -27.648 -9.552 1.00 34.88 653 CYS A C 1
ATOM 5007 O O . CYS A 1 653 ? -11.767 -27.794 -9.964 1.00 34.88 653 CYS A O 1
ATOM 5009 N N . ARG A 1 654 ? -9.836 -28.690 -9.261 1.00 39.09 654 ARG A N 1
ATOM 5010 C CA . ARG A 1 654 ? -10.458 -29.948 -8.869 1.00 39.09 654 ARG A CA 1
ATOM 5011 C C . ARG A 1 654 ? -11.218 -29.608 -7.599 1.00 39.09 654 ARG A C 1
ATOM 5013 O O . ARG A 1 654 ? -10.593 -29.140 -6.652 1.00 39.09 654 ARG A O 1
ATOM 5020 N N . ASP A 1 655 ? -12.528 -29.799 -7.620 1.00 35.59 655 ASP A N 1
ATOM 5021 C CA . ASP A 1 655 ? -13.329 -29.889 -6.411 1.00 35.59 655 ASP A CA 1
ATOM 5022 C C . ASP A 1 655 ? -12.676 -30.951 -5.523 1.00 35.59 655 ASP A C 1
ATOM 5024 O O . ASP A 1 655 ? -12.851 -32.150 -5.727 1.00 35.59 655 ASP A O 1
ATOM 5028 N N . THR A 1 656 ? -11.844 -30.537 -4.571 1.00 38.38 656 THR A N 1
ATOM 5029 C CA . THR A 1 656 ? -11.461 -31.396 -3.455 1.00 38.38 656 THR A CA 1
ATOM 5030 C C . THR A 1 656 ? -12.579 -31.289 -2.430 1.00 38.38 656 THR A C 1
ATOM 5032 O O . THR A 1 656 ? -12.431 -30.644 -1.397 1.00 38.38 656 THR A O 1
ATOM 5035 N N . GLN A 1 657 ? -13.730 -31.874 -2.771 1.00 35.78 657 GLN A N 1
ATOM 5036 C CA . GLN A 1 657 ? -14.547 -32.544 -1.771 1.00 35.78 657 GLN A CA 1
ATOM 5037 C C . GLN A 1 657 ? -13.882 -33.899 -1.527 1.00 35.78 657 GLN A C 1
ATOM 5039 O O . GLN A 1 657 ? -13.843 -34.751 -2.415 1.00 35.78 657 GLN A O 1
ATOM 5044 N N . GLY A 1 658 ? -13.294 -34.037 -0.346 1.00 37.47 658 GLY A N 1
ATOM 5045 C CA . GLY A 1 658 ? -12.726 -35.257 0.207 1.00 37.47 658 GLY A CA 1
ATOM 5046 C C . GLY A 1 658 ? -12.733 -35.124 1.712 1.00 37.47 658 GLY A C 1
ATOM 5047 O O . GLY A 1 658 ? -12.101 -34.150 2.179 1.00 37.47 658 GLY A O 1
#

Foldseek 3Di:
DPPDPDPPDDLDEAEAQLFQDALVNLQCCLPVVRAYDYDPPPVLLVLQVLLLVLVVVCVVVVHLFALQQAAHFPRRVHGDNPRLVSLVVLLPADDDDQFDPQSLQSQLLLLLLSLSSNNFQSAHVVLNVLSSLCSNQVWGWRFDLDDALLFLARQNRQSLVVCLQQQNQVIWTWGDDPPTDIDGSNVVCVVSVHDHDRDDGRHSQSRRRAHSSLLSLLSVLLVLLVLLLLVLLLLLLLLQLLLQHALVLLDQVVCVVVVLPLLNVSSVLSSQQQPQFQRHDYDDDPDDDDPHADCLNSVVSVQSRVLVVLSVQLSVLSSVRSSHNRHPFTQDSVVSDTHGDRSSFSQSLLSSLLSLLVSLLSSLVSLLVSVVLSQDLVRRQFAAHCLALAFLVAFNPCVVVNVLSVVLSVLSVVLSDRCLVVADQDDVSSSRDGRSSSVSSVSSVVSSLSSLLSSLSSLLSSLSSLLRSQLLVLLCVQVVVVLVVQDVPSVQLSSQLRSPSSGGLLVSLLRSLVVSVVVVCVVCVVVLPPDDPVVNVVVVVVSVVSSVVRSVSSSVSSVVSSVVCLVPPPSLSNGGLSNNLSSCCLCPVLVLGNDNGPVLDADDPPDPDDPVNNPRDDPVRSSVSSSVCSVVCVSVVSSVVRSPPDPDDPPPPPPPPD

Nearest PDB structures (foldseek):
  1y2m-assembly1_B  TM=8.947E-01  e=2.183E-45  Rhodotorula toruloides
  1y2m-assembly1_D  TM=8.883E-01  e=1.506E-44  Rhodotorula toruloides
  1y2m-assembly1_A  TM=8.878E-01  e=1.506E-44  Rhodotorula toruloides
  1y2m-assembly1_C  TM=8.890E-01  e=1.185E-43  Rhodotorula toruloides
  4c5s-assembly1_A  TM=8.671E-01  e=5.075E-39  Taxus chinensis

pLDDT: mean 90.32, std 13.4, range [23.27, 98.75]